Protein AF-A0A0D6KXY0-F1 (afdb_monomer_lite)

Structure (mmCIF, N/CA/C/O backbone):
data_AF-A0A0D6KXY0-F1
#
_entry.id   AF-A0A0D6KXY0-F1
#
loop_
_atom_site.group_PDB
_atom_site.id
_atom_site.type_symbol
_atom_site.label_atom_id
_atom_site.label_alt_id
_atom_site.label_comp_id
_atom_site.label_asym_id
_atom_site.label_entity_id
_atom_site.label_seq_id
_atom_site.pdbx_PDB_ins_code
_atom_site.Cartn_x
_atom_site.Cartn_y
_atom_site.Cartn_z
_atom_site.occupancy
_atom_site.B_iso_or_equiv
_atom_site.auth_seq_id
_atom_site.auth_comp_id
_atom_site.auth_asym_id
_atom_site.auth_atom_id
_atom_site.pdbx_PDB_model_num
ATOM 1 N N . MET A 1 1 ? -0.341 13.840 -2.018 1.00 75.19 1 MET A N 1
ATOM 2 C CA . MET A 1 1 ? -0.449 13.386 -0.608 1.00 75.19 1 MET A CA 1
ATOM 3 C C . MET A 1 1 ? -1.850 13.424 -0.049 1.00 75.19 1 MET A C 1
ATOM 5 O O . MET A 1 1 ? -2.639 14.317 -0.359 1.00 75.19 1 MET A O 1
ATOM 9 N N . LEU A 1 2 ? -2.105 12.445 0.808 1.00 87.69 2 LEU A N 1
ATOM 10 C CA . LEU A 1 2 ? -3.374 12.171 1.448 1.00 87.69 2 LEU A CA 1
ATOM 11 C C . LEU A 1 2 ? -3.111 11.720 2.886 1.00 87.69 2 LEU A C 1
ATOM 13 O O . LEU A 1 2 ? -2.181 10.948 3.117 1.00 87.69 2 LEU A O 1
ATOM 17 N N . LEU A 1 3 ? -3.915 12.210 3.827 1.00 95.06 3 LEU A N 1
ATOM 18 C CA . LEU A 1 3 ? -3.887 11.787 5.226 1.00 95.06 3 LEU A CA 1
ATOM 19 C C . LEU A 1 3 ? -5.057 10.833 5.493 1.00 95.06 3 LEU A C 1
ATOM 21 O O . LEU A 1 3 ? -6.209 11.196 5.265 1.00 95.06 3 LEU A O 1
ATOM 25 N N . GLY A 1 4 ? -4.766 9.616 5.941 1.00 96.88 4 GLY A N 1
ATOM 26 C CA . GLY A 1 4 ? -5.755 8.702 6.505 1.00 96.88 4 GLY A CA 1
ATOM 27 C C . GLY A 1 4 ? -5.970 9.040 7.973 1.00 96.88 4 GLY A C 1
ATOM 28 O O . GLY A 1 4 ? -5.005 9.084 8.730 1.00 96.88 4 GLY A O 1
ATOM 29 N N . ILE A 1 5 ? -7.205 9.313 8.373 1.00 97.56 5 ILE A N 1
ATOM 30 C CA . ILE A 1 5 ? -7.552 9.729 9.731 1.00 97.56 5 ILE A CA 1
ATOM 31 C C . ILE A 1 5 ? -8.583 8.759 10.286 1.00 97.56 5 ILE A C 1
ATOM 33 O O . ILE A 1 5 ? -9.633 8.569 9.674 1.00 97.56 5 ILE A O 1
ATOM 37 N N . ASP A 1 6 ? -8.287 8.201 11.455 1.00 95.12 6 ASP A N 1
ATOM 38 C CA . ASP A 1 6 ? -9.290 7.612 12.325 1.00 95.12 6 ASP A CA 1
ATOM 39 C C . ASP A 1 6 ? -9.726 8.646 13.359 1.00 95.12 6 ASP A C 1
ATOM 41 O O . ASP A 1 6 ? -8.950 9.005 14.244 1.00 95.12 6 ASP A O 1
ATOM 45 N N . PHE A 1 7 ? -10.935 9.186 13.208 1.00 92.62 7 PHE A N 1
ATOM 46 C CA . PHE A 1 7 ? -11.508 10.100 14.193 1.00 92.62 7 PHE A CA 1
ATOM 47 C C . PHE A 1 7 ? -12.425 9.306 15.117 1.00 92.62 7 PHE A C 1
ATOM 49 O O . PHE A 1 7 ? -13.597 9.108 14.799 1.00 92.62 7 PHE A O 1
ATOM 56 N N . GLY A 1 8 ? -11.906 8.815 16.241 1.00 85.19 8 GLY A N 1
ATOM 57 C CA . GLY A 1 8 ? -12.676 8.045 17.218 1.00 85.19 8 GLY A CA 1
ATOM 58 C C . GLY A 1 8 ? -13.365 8.916 18.271 1.00 85.19 8 GLY A C 1
ATOM 59 O O . GLY A 1 8 ? -13.137 10.116 18.385 1.00 85.19 8 GLY A O 1
ATOM 60 N N . THR A 1 9 ? -14.260 8.310 19.057 1.00 82.38 9 THR A N 1
ATOM 61 C CA . THR A 1 9 ? -15.003 9.029 20.111 1.00 82.38 9 THR A CA 1
ATOM 62 C C . THR A 1 9 ? -14.101 9.456 21.267 1.00 82.38 9 THR A C 1
ATOM 64 O O . THR A 1 9 ? -14.264 10.553 21.797 1.00 82.38 9 THR A O 1
ATOM 67 N N . CYS A 1 10 ? -13.166 8.588 21.662 1.00 81.19 10 CYS A N 1
ATOM 68 C CA . CYS A 1 10 ? -12.243 8.841 22.770 1.00 81.19 10 CYS A CA 1
ATOM 69 C C . CYS A 1 10 ? -10.854 9.232 22.274 1.00 81.19 10 CYS A C 1
ATOM 71 O O . CYS A 1 10 ? -10.242 10.141 22.824 1.00 81.19 10 CYS A O 1
ATOM 73 N N . ASN A 1 11 ? -10.364 8.559 21.234 1.00 88.06 11 ASN A N 1
ATOM 74 C CA . ASN A 1 11 ? -9.043 8.777 20.668 1.00 88.06 11 ASN A CA 1
ATOM 75 C C . ASN A 1 11 ? -9.126 8.852 19.149 1.00 88.06 11 ASN A C 1
ATOM 77 O O . ASN A 1 11 ? -9.981 8.220 18.541 1.00 88.06 11 ASN A O 1
ATOM 81 N N . SER A 1 12 ? -8.216 9.613 18.564 1.00 93.75 12 SER A N 1
ATOM 82 C CA . SER A 1 12 ? -8.039 9.755 17.131 1.00 93.75 12 SER A CA 1
ATOM 83 C C . SER A 1 12 ? -6.598 9.429 16.758 1.00 93.75 12 SER A C 1
ATOM 85 O O . SER A 1 12 ? -5.672 9.675 17.532 1.00 93.75 12 SER A O 1
ATOM 87 N N . SER A 1 13 ? -6.398 8.925 15.551 1.00 95.88 13 SER A N 1
ATOM 88 C CA . SER A 1 13 ? -5.088 8.568 15.011 1.00 95.88 13 SER A CA 1
ATOM 89 C C . SER A 1 13 ? -5.016 8.946 13.539 1.00 95.88 13 SER A C 1
ATOM 91 O O . SER A 1 13 ? -6.033 9.100 12.865 1.00 95.88 13 SER A O 1
ATOM 93 N N . ALA A 1 14 ? -3.808 9.127 13.014 1.00 97.38 14 ALA A N 1
ATOM 94 C CA . ALA A 1 14 ? -3.629 9.450 11.607 1.00 97.38 14 ALA A CA 1
ATOM 95 C C . ALA A 1 14 ? -2.383 8.781 11.025 1.00 97.38 14 ALA A C 1
ATOM 97 O O . ALA A 1 14 ? -1.385 8.570 11.716 1.00 97.38 14 ALA A O 1
ATOM 98 N N . ALA A 1 15 ? -2.435 8.487 9.729 1.00 96.12 15 ALA A N 1
ATOM 99 C CA . ALA A 1 15 ? -1.349 7.906 8.959 1.00 96.12 15 ALA A CA 1
ATOM 100 C C . ALA A 1 15 ? -1.260 8.551 7.572 1.00 96.12 15 ALA A C 1
ATOM 102 O O . ALA A 1 15 ? -2.272 8.893 6.963 1.00 96.12 15 ALA A O 1
ATOM 103 N N . LEU A 1 16 ? -0.052 8.673 7.033 1.00 91.69 16 LEU A N 1
ATOM 104 C CA . LEU A 1 16 ? 0.184 9.078 5.649 1.00 91.69 16 LEU A CA 1
ATOM 105 C C . LEU A 1 16 ? 1.017 8.025 4.915 1.00 91.69 16 LEU A C 1
ATOM 107 O O . LEU A 1 16 ? 1.859 7.354 5.513 1.00 91.69 16 LEU A O 1
ATOM 111 N N . MET A 1 17 ? 0.799 7.899 3.608 1.00 84.19 17 MET A N 1
ATOM 112 C CA . MET A 1 17 ? 1.704 7.162 2.728 1.00 84.19 17 MET A CA 1
ATOM 113 C C . MET A 1 17 ? 2.847 8.100 2.332 1.00 84.19 17 MET A C 1
ATOM 115 O O . MET A 1 17 ? 2.621 9.092 1.639 1.00 84.19 17 MET A O 1
ATOM 119 N N . LEU A 1 18 ? 4.062 7.812 2.797 1.00 81.00 18 LEU A N 1
ATOM 120 C CA . LEU A 1 18 ? 5.263 8.587 2.493 1.00 81.00 18 LEU A CA 1
ATOM 121 C C . LEU A 1 18 ? 6.373 7.652 2.014 1.00 81.00 18 LEU A C 1
ATOM 123 O O . LEU A 1 18 ? 6.743 6.699 2.705 1.00 81.00 18 LEU A O 1
ATOM 127 N N . ASN A 1 19 ? 6.919 7.937 0.832 1.00 71.44 19 ASN A N 1
ATOM 128 C CA . ASN A 1 19 ? 7.963 7.138 0.186 1.00 71.44 19 ASN A CA 1
ATOM 129 C C . ASN A 1 19 ? 7.547 5.666 0.014 1.00 71.44 19 ASN A C 1
ATOM 131 O O . ASN A 1 19 ? 8.343 4.756 0.212 1.00 71.44 19 ASN A O 1
ATOM 135 N N . GLY A 1 20 ? 6.279 5.418 -0.334 1.00 69.31 20 GLY A N 1
ATOM 136 C CA . GLY A 1 20 ? 5.706 4.067 -0.444 1.00 69.31 20 GLY A CA 1
ATOM 137 C C . GLY A 1 20 ? 5.595 3.294 0.877 1.00 69.31 20 GLY A C 1
ATOM 138 O O . GLY A 1 20 ? 5.350 2.091 0.847 1.00 69.31 20 GLY A O 1
ATOM 139 N N . SER A 1 21 ? 5.779 3.959 2.022 1.00 80.31 21 SER A N 1
ATOM 140 C CA . SER A 1 21 ? 5.640 3.363 3.352 1.00 80.31 21 SER A CA 1
ATOM 141 C C . SER A 1 21 ? 4.603 4.109 4.185 1.00 80.31 21 SER A C 1
ATOM 143 O O . SER A 1 21 ? 4.525 5.338 4.148 1.00 80.31 21 SER A O 1
ATOM 145 N N . LEU A 1 22 ? 3.826 3.374 4.977 1.00 88.81 22 LEU A N 1
ATOM 146 C CA . LEU A 1 22 ? 2.917 3.981 5.942 1.00 88.81 22 LEU A CA 1
ATOM 147 C C . LEU A 1 22 ? 3.703 4.628 7.086 1.00 88.81 22 LEU A C 1
ATOM 149 O O . LEU A 1 22 ? 4.549 3.989 7.715 1.00 88.81 22 LEU A O 1
ATOM 153 N N . LYS A 1 23 ? 3.401 5.894 7.376 1.00 93.00 23 LYS A N 1
ATOM 154 C CA . LYS A 1 23 ? 3.939 6.648 8.512 1.00 93.00 23 LYS A CA 1
ATOM 155 C C . LYS A 1 23 ? 2.796 7.117 9.401 1.00 93.00 23 LYS A C 1
ATOM 157 O O . LYS A 1 23 ? 1.913 7.834 8.939 1.00 93.00 23 LYS A O 1
ATOM 162 N N . LEU A 1 24 ? 2.833 6.719 10.668 1.00 95.56 24 LEU A N 1
ATOM 163 C CA . LEU A 1 24 ? 1.883 7.154 11.690 1.00 95.56 24 LEU A CA 1
ATOM 164 C C . LEU A 1 24 ? 2.255 8.540 12.222 1.00 95.56 24 LEU A C 1
ATOM 166 O O . LEU A 1 24 ? 3.434 8.828 12.445 1.00 95.56 24 LEU A O 1
ATOM 170 N N . VAL A 1 25 ? 1.245 9.375 12.449 1.00 96.50 25 VAL A N 1
ATOM 171 C CA . VAL A 1 25 ? 1.399 10.713 13.025 1.00 96.50 25 VAL A CA 1
ATOM 172 C C . VAL A 1 25 ? 1.595 10.591 14.531 1.00 96.50 25 VAL A C 1
ATOM 174 O O . VAL A 1 25 ? 0.795 9.960 15.219 1.00 96.50 25 VAL A O 1
ATOM 177 N N . LYS A 1 26 ? 2.675 11.184 15.045 1.00 95.38 26 LYS A N 1
ATOM 178 C CA . LYS A 1 26 ? 3.012 11.135 16.472 1.00 95.38 26 LYS A CA 1
ATOM 179 C C . LYS A 1 26 ? 2.306 12.237 17.246 1.00 95.38 26 LYS A C 1
ATOM 181 O O . LYS A 1 26 ? 2.310 13.393 16.829 1.00 95.38 26 LYS A O 1
ATOM 186 N N . GLU A 1 27 ? 1.766 11.881 18.403 1.00 94.25 27 GLU A N 1
ATOM 187 C CA . GLU A 1 27 ? 1.265 12.832 19.386 1.00 94.25 27 GLU A CA 1
ATOM 188 C C . GLU A 1 27 ? 2.456 13.614 19.978 1.00 94.25 27 GLU A C 1
ATOM 190 O O . GLU A 1 27 ? 3.424 12.999 20.440 1.00 94.25 27 GLU A O 1
ATOM 195 N N . PRO A 1 28 ? 2.436 14.958 19.934 1.00 93.62 28 PRO A N 1
ATOM 196 C CA . PRO A 1 28 ? 3.623 15.777 20.185 1.00 93.62 28 PRO A CA 1
ATOM 197 C C . PRO A 1 28 ? 4.121 15.796 21.639 1.00 93.62 28 PRO A C 1
ATOM 199 O O . PRO A 1 28 ? 5.251 16.221 21.863 1.00 93.62 28 PRO A O 1
ATOM 202 N N . ILE A 1 29 ? 3.317 15.384 22.625 1.00 92.62 29 ILE A N 1
ATOM 203 C CA . ILE A 1 29 ? 3.654 15.477 24.055 1.00 92.62 29 ILE A CA 1
ATOM 204 C C . ILE A 1 29 ? 4.074 14.116 24.624 1.00 92.62 29 ILE A C 1
ATOM 206 O O . ILE A 1 29 ? 5.129 14.010 25.244 1.00 92.62 29 ILE A O 1
ATOM 210 N N . LYS A 1 30 ? 3.265 13.068 24.433 1.00 89.69 30 LYS A N 1
ATOM 211 C CA . LYS A 1 30 ? 3.523 11.702 24.925 1.00 89.69 30 LYS A CA 1
ATOM 212 C C . LYS A 1 30 ? 4.312 10.846 23.932 1.00 89.69 30 LYS A C 1
ATOM 214 O O . LYS A 1 30 ? 4.847 9.816 24.330 1.00 89.69 30 LYS A O 1
ATOM 219 N N . GLY A 1 31 ? 4.373 11.227 22.655 1.00 87.12 31 GLY A N 1
ATOM 220 C CA . GLY A 1 31 ? 5.136 10.514 21.622 1.00 87.12 31 GLY A CA 1
ATOM 221 C C . GLY A 1 31 ? 4.493 9.227 21.083 1.00 87.12 31 GLY A C 1
ATOM 222 O O . GLY A 1 31 ? 5.097 8.576 20.230 1.00 87.12 31 GLY A O 1
ATOM 223 N N . GLY A 1 32 ? 3.294 8.863 21.555 1.00 90.56 32 GLY A N 1
ATOM 224 C CA . GLY A 1 32 ? 2.488 7.762 21.010 1.00 90.56 32 GLY A CA 1
ATOM 225 C C . GLY A 1 32 ? 1.770 8.139 19.708 1.00 90.56 32 GLY A C 1
ATOM 226 O O . GLY A 1 32 ? 2.008 9.203 19.146 1.00 90.56 32 GLY A O 1
ATOM 227 N N . TYR A 1 33 ? 0.863 7.282 19.233 1.00 94.44 33 TYR A N 1
ATOM 228 C CA . TYR A 1 33 ? 0.100 7.493 17.984 1.00 94.44 33 TYR A CA 1
ATOM 229 C C . TYR A 1 33 ? -1.392 7.774 18.211 1.00 94.44 33 TYR A C 1
ATOM 231 O O . TYR A 1 33 ? -2.172 7.882 17.265 1.00 94.44 33 TYR A O 1
ATOM 239 N N . SER A 1 34 ? -1.786 7.878 19.477 1.00 90.31 34 SER A N 1
ATOM 240 C CA . SER A 1 34 ? -3.159 8.088 19.915 1.00 90.31 34 SER A CA 1
ATOM 241 C C . SER A 1 34 ? -3.304 9.510 20.447 1.00 90.31 34 SER A C 1
ATOM 243 O O . SER A 1 34 ? -2.596 9.915 21.372 1.00 90.31 34 SER A O 1
ATOM 245 N N . PHE A 1 35 ? -4.198 10.278 19.833 1.00 94.25 35 PHE A N 1
ATOM 246 C CA . PHE A 1 35 ? -4.553 11.631 20.238 1.00 94.25 35 PHE A CA 1
ATOM 247 C C . PHE A 1 35 ? -5.885 11.574 20.984 1.00 94.25 35 PHE A C 1
ATOM 249 O O . PHE A 1 35 ? -6.886 11.203 20.371 1.00 94.25 35 PHE A O 1
ATOM 256 N N . PRO A 1 36 ? -5.958 11.990 22.259 1.00 92.12 36 PRO A N 1
ATOM 257 C CA . PRO A 1 36 ? -7.242 12.175 22.921 1.00 92.12 36 PRO A CA 1
ATOM 258 C C . PRO A 1 36 ? -8.167 13.062 22.074 1.00 92.12 36 PRO A C 1
ATOM 260 O O . PRO A 1 36 ? -7.770 14.127 21.602 1.00 92.12 36 PRO A O 1
ATOM 263 N N . SER A 1 37 ? -9.399 12.619 21.843 1.00 92.75 37 SER A N 1
ATOM 264 C CA . SER A 1 37 ? -10.399 13.355 21.055 1.00 92.75 37 SER A CA 1
ATOM 265 C C . SER A 1 37 ? -11.109 14.369 21.946 1.00 92.75 37 SER A C 1
ATOM 267 O O . SER A 1 37 ? -12.304 14.273 22.224 1.00 92.75 37 SER A O 1
ATOM 269 N N . CYS A 1 38 ? -10.321 15.314 22.452 1.00 95.38 38 CYS A N 1
ATOM 270 C CA . CYS A 1 38 ? -10.753 16.352 23.369 1.00 95.38 38 CYS A CA 1
ATOM 271 C C . CYS A 1 38 ? -10.132 17.706 23.024 1.00 95.38 38 CYS A C 1
ATOM 273 O O . CYS A 1 38 ? -9.104 17.802 22.341 1.00 95.38 38 CYS A O 1
ATOM 275 N N . VAL A 1 39 ? -10.788 18.750 23.520 1.00 97.12 39 VAL A N 1
ATOM 276 C CA . VAL A 1 39 ? -10.417 20.149 23.329 1.00 97.12 39 VAL A CA 1
ATOM 277 C C . VAL A 1 39 ? -10.425 20.895 24.659 1.00 97.12 39 VAL A C 1
ATOM 279 O O . VAL A 1 39 ? -11.169 20.537 25.578 1.00 97.12 39 VAL A O 1
ATOM 282 N N . TYR A 1 40 ? -9.619 21.950 24.752 1.00 97.00 40 TYR A N 1
ATOM 283 C CA . TYR A 1 40 ? -9.635 22.882 25.876 1.00 97.00 40 TYR A CA 1
ATOM 284 C C . TYR A 1 40 ? -9.482 24.325 25.386 1.00 97.00 40 TYR A C 1
ATOM 286 O O . TYR A 1 40 ? -8.498 24.629 24.712 1.00 97.00 40 TYR A O 1
ATOM 294 N N . LEU A 1 41 ? -10.410 25.218 25.747 1.00 96.75 41 LEU A N 1
ATOM 295 C CA . LEU A 1 41 ? -10.327 26.644 25.413 1.00 96.75 41 LEU A CA 1
ATOM 296 C C . LEU A 1 41 ? -9.539 27.404 26.485 1.00 96.75 41 LEU A C 1
ATOM 298 O O . LEU A 1 41 ? -10.008 27.568 27.614 1.00 96.75 41 LEU A O 1
ATOM 302 N N . THR A 1 42 ? -8.362 27.918 26.138 1.00 94.75 42 THR A N 1
ATOM 303 C CA . THR A 1 42 ? -7.559 28.731 27.061 1.00 94.75 42 THR A CA 1
ATOM 304 C C . THR A 1 42 ? -8.230 30.069 27.368 1.00 94.75 42 THR A C 1
ATOM 306 O O . THR A 1 42 ? -9.073 30.555 26.616 1.00 94.75 42 THR A O 1
ATOM 309 N N . GLU A 1 43 ? -7.838 30.701 28.475 1.00 91.69 43 GLU A N 1
ATOM 310 C CA . GLU A 1 43 ? -8.296 32.053 28.841 1.00 91.69 43 GLU A CA 1
ATOM 311 C C . GLU A 1 43 ? -7.904 33.104 27.784 1.00 91.69 43 GLU A C 1
ATOM 313 O O . GLU A 1 43 ? -8.542 34.144 27.668 1.00 91.69 43 GLU A O 1
ATOM 318 N N . GLN A 1 44 ? -6.865 32.822 26.994 1.00 92.38 44 GLN A N 1
ATOM 319 C CA . GLN A 1 44 ? -6.396 33.652 25.885 1.00 92.38 44 GLN A CA 1
ATOM 320 C C . GLN A 1 44 ? -7.193 33.418 24.586 1.00 92.38 44 GLN A C 1
ATOM 322 O O . GLN A 1 44 ? -6.928 34.076 23.582 1.00 92.38 44 GLN A O 1
ATOM 327 N N . GLY A 1 45 ? -8.162 32.496 24.589 1.00 90.50 45 GLY A N 1
ATOM 328 C CA . GLY A 1 45 ? -9.014 32.180 23.441 1.00 90.50 45 GLY A CA 1
ATOM 329 C C . GLY A 1 45 ? -8.418 31.174 22.449 1.00 90.50 45 GLY A C 1
ATOM 330 O O . GLY A 1 45 ? -8.961 31.013 21.355 1.00 90.50 45 GLY A O 1
ATOM 331 N N . GLU A 1 46 ? -7.326 30.493 22.806 1.00 93.50 46 GLU A N 1
ATOM 332 C CA . GLU A 1 46 ? -6.698 29.457 21.977 1.00 93.50 46 GLU A CA 1
ATOM 333 C C . GLU A 1 46 ? -7.326 28.084 22.240 1.00 93.50 46 GLU A C 1
ATOM 335 O O . GLU A 1 46 ? -7.626 27.737 23.383 1.00 93.50 46 GLU A O 1
ATOM 340 N N . MET A 1 47 ? -7.488 27.272 21.192 1.00 95.50 47 MET A N 1
ATOM 341 C CA . MET A 1 47 ? -7.965 25.897 21.336 1.00 95.50 47 MET A CA 1
ATOM 342 C C . MET A 1 47 ? -6.786 24.927 21.459 1.00 95.50 47 MET A C 1
ATOM 344 O O . MET A 1 47 ? -6.015 24.735 20.518 1.00 95.50 47 MET A O 1
ATOM 348 N N . LEU A 1 48 ? -6.659 24.280 22.615 1.00 96.75 48 LEU A N 1
ATOM 349 C CA . LEU A 1 48 ? -5.778 23.130 22.795 1.00 96.75 48 LEU A CA 1
ATOM 350 C C . LEU A 1 48 ? -6.511 21.856 22.379 1.00 96.75 48 LEU A C 1
ATOM 352 O O . LEU A 1 48 ? -7.726 21.753 22.527 1.00 96.75 48 LEU A O 1
ATOM 356 N N . VAL A 1 49 ? -5.757 20.866 21.907 1.00 97.25 49 VAL A N 1
ATOM 357 C CA . VAL A 1 49 ? -6.281 19.585 21.415 1.00 97.25 49 VAL A CA 1
ATOM 358 C C . VAL A 1 49 ? -5.413 18.442 21.934 1.00 97.25 49 VAL A C 1
ATOM 360 O O . VAL A 1 49 ? -4.193 18.594 22.057 1.00 97.25 49 VAL A O 1
ATOM 363 N N . GLY A 1 50 ? -6.017 17.282 22.194 1.00 95.44 50 GLY A N 1
ATOM 364 C CA . GLY A 1 50 ? -5.279 16.067 22.533 1.00 95.44 50 GLY A CA 1
ATOM 365 C C . GLY A 1 50 ? -4.721 16.099 23.948 1.00 95.44 50 GLY A C 1
ATOM 366 O O . GLY A 1 50 ? -5.369 16.582 24.874 1.00 95.44 50 GLY A O 1
ATOM 367 N N . VAL A 1 51 ? -3.491 15.613 24.134 1.00 94.94 51 VAL A N 1
ATOM 368 C CA . VAL A 1 51 ? -2.864 15.559 25.466 1.00 94.94 51 VAL A CA 1
ATOM 369 C C . VAL A 1 51 ? -2.754 16.952 26.093 1.00 94.94 51 VAL A C 1
ATOM 371 O O . VAL A 1 51 ? -2.908 17.094 27.303 1.00 94.94 51 VAL A O 1
ATOM 374 N N . ALA A 1 52 ? -2.545 17.995 25.284 1.00 94.94 52 ALA A N 1
ATOM 375 C CA . ALA A 1 52 ? -2.509 19.371 25.774 1.00 94.94 52 ALA A CA 1
ATOM 376 C C . ALA A 1 52 ? -3.848 19.797 26.398 1.00 94.94 52 ALA A C 1
ATOM 378 O O . ALA A 1 52 ? -3.854 20.458 27.436 1.00 94.94 52 ALA A O 1
ATOM 379 N N . ALA A 1 53 ? -4.970 19.405 25.789 1.00 95.31 53 ALA A N 1
ATOM 380 C CA . ALA A 1 53 ? -6.300 19.673 26.322 1.00 95.31 53 ALA A CA 1
ATOM 381 C C . ALA A 1 53 ? -6.580 18.846 27.583 1.00 95.31 53 ALA A C 1
ATOM 383 O O . ALA A 1 53 ? -6.974 19.404 28.607 1.00 95.31 53 ALA A O 1
ATOM 384 N N . ASP A 1 54 ? -6.301 17.541 27.539 1.00 91.06 54 ASP A N 1
ATOM 385 C CA . ASP A 1 54 ? -6.560 16.620 28.653 1.00 91.06 54 ASP A CA 1
ATOM 386 C C . ASP A 1 54 ? -5.752 16.991 29.913 1.00 91.06 54 ASP A C 1
ATOM 388 O O . ASP A 1 54 ? -6.285 17.000 31.023 1.00 91.06 54 ASP A O 1
ATOM 392 N N . ASN A 1 55 ? -4.498 17.432 29.752 1.00 92.81 55 ASN A N 1
ATOM 393 C CA . ASN A 1 55 ? -3.668 17.920 30.861 1.00 92.81 55 ASN A CA 1
ATOM 394 C C . ASN A 1 55 ? -4.257 19.159 31.564 1.00 92.81 55 ASN A C 1
ATOM 396 O O . ASN A 1 55 ? -3.966 19.390 32.737 1.00 92.81 55 ASN A O 1
ATOM 400 N N . ASN A 1 56 ? -5.078 19.955 30.871 1.00 91.56 56 ASN A N 1
ATOM 401 C CA . ASN A 1 56 ? -5.729 21.144 31.429 1.00 91.56 56 ASN A CA 1
ATOM 402 C C . ASN A 1 56 ? -7.154 20.870 31.935 1.00 91.56 56 ASN A C 1
ATOM 404 O O . ASN A 1 56 ? -7.749 21.744 32.562 1.00 91.56 56 ASN A O 1
ATOM 408 N N . ARG A 1 57 ? -7.696 19.660 31.743 1.00 85.00 57 ARG A N 1
ATOM 409 C CA . ARG A 1 57 ? -9.083 19.306 32.090 1.00 85.00 57 ARG A CA 1
ATOM 410 C C . ARG A 1 57 ? -9.482 19.669 33.521 1.00 85.00 57 ARG A C 1
ATOM 412 O O . ARG A 1 57 ? -10.598 20.117 33.753 1.00 85.00 57 ARG A O 1
ATOM 419 N N . LEU A 1 58 ? -8.586 19.447 34.484 1.00 82.81 58 LEU A N 1
ATOM 420 C CA . LEU A 1 58 ? -8.855 19.700 35.905 1.00 82.81 58 LEU A CA 1
ATOM 421 C C . LEU A 1 58 ? -8.671 21.167 36.315 1.00 82.81 58 LEU A C 1
ATOM 423 O O . LEU A 1 58 ? -9.043 21.522 37.430 1.00 82.81 58 LEU A O 1
ATOM 427 N N . ARG A 1 59 ? -8.101 22.010 35.445 1.00 87.12 59 ARG A N 1
ATOM 428 C CA . ARG A 1 59 ? -7.931 23.443 35.709 1.00 87.12 59 ARG A CA 1
ATOM 429 C C . ARG A 1 59 ? -9.262 24.180 35.600 1.00 87.12 59 ARG A C 1
ATOM 431 O O . ARG A 1 59 ? -9.591 24.959 36.486 1.00 87.12 59 ARG A O 1
ATOM 438 N N . ASP A 1 60 ? -10.013 23.911 34.536 1.00 85.44 60 ASP A N 1
ATOM 439 C CA . ASP A 1 60 ? -11.372 24.413 34.342 1.00 85.44 60 ASP A CA 1
ATOM 440 C C . ASP A 1 60 ? -12.175 23.423 33.484 1.00 85.44 60 ASP A C 1
ATOM 442 O O . ASP A 1 60 ? -11.978 23.293 32.274 1.00 85.44 60 ASP A O 1
ATOM 446 N N . ILE A 1 61 ? -13.103 22.716 34.127 1.00 86.12 61 ILE A N 1
ATOM 447 C CA . ILE A 1 61 ? -13.944 21.697 33.484 1.00 86.12 61 ILE A CA 1
ATOM 448 C C . ILE A 1 61 ? -14.932 22.339 32.495 1.00 86.12 61 ILE A C 1
ATOM 450 O O . ILE A 1 61 ? -15.306 21.714 31.500 1.00 86.12 61 ILE A O 1
ATOM 454 N N . GLY A 1 62 ? -15.339 23.591 32.730 1.00 88.62 62 GLY A N 1
ATOM 455 C CA . GLY A 1 62 ? -16.208 24.343 31.825 1.00 88.62 62 GLY A CA 1
ATOM 456 C C . GLY A 1 62 ? -15.529 24.653 30.492 1.00 88.62 62 GLY A C 1
ATOM 457 O O . GLY A 1 62 ? -16.203 24.778 29.474 1.00 88.62 62 GLY A O 1
ATOM 458 N N . ARG A 1 63 ? -14.193 24.696 30.479 1.00 94.06 63 ARG A N 1
ATOM 459 C CA . ARG A 1 63 ? -13.359 24.946 29.296 1.00 94.06 63 ARG A CA 1
ATOM 460 C C . ARG A 1 63 ? -12.880 23.683 28.588 1.00 94.06 63 ARG A C 1
ATOM 462 O O . ARG A 1 63 ? -12.179 23.814 27.593 1.00 94.06 63 ARG A O 1
ATOM 469 N N . HIS A 1 64 ? -13.251 22.489 29.053 1.00 95.00 64 HIS A N 1
ATOM 470 C CA . HIS A 1 64 ? -12.857 21.206 28.463 1.00 95.00 64 HIS A CA 1
ATOM 471 C C . HIS A 1 64 ? -14.056 20.444 27.880 1.00 95.00 64 HIS A C 1
ATOM 473 O O . HIS A 1 64 ? -15.091 20.297 28.540 1.00 95.00 64 HIS A O 1
ATOM 479 N N . ARG A 1 65 ? -13.907 19.856 26.685 1.00 93.00 65 ARG A N 1
ATOM 480 C CA . ARG A 1 65 ? -14.917 18.957 26.087 1.00 93.00 65 ARG A CA 1
ATOM 481 C C . ARG A 1 65 ? -14.285 17.739 25.411 1.00 93.00 65 ARG A C 1
ATOM 483 O O . ARG A 1 65 ? -13.177 17.806 24.891 1.00 93.00 65 ARG A O 1
ATOM 490 N N . GLN A 1 66 ? -15.023 16.631 25.419 1.00 90.56 66 GLN A N 1
ATOM 491 C CA . GLN A 1 66 ? -14.698 15.337 24.806 1.00 90.56 66 GLN A CA 1
ATOM 492 C C . GLN A 1 66 ? -15.999 14.639 24.368 1.00 90.56 66 GLN A C 1
ATOM 494 O O . GLN A 1 66 ? -17.076 15.155 24.647 1.00 90.56 66 GLN A O 1
ATOM 499 N N . GLU A 1 67 ? -15.912 13.478 23.710 1.00 83.81 67 GLU A N 1
ATOM 500 C CA . GLU A 1 67 ? -17.057 12.646 23.271 1.00 83.81 67 GLU A CA 1
ATOM 501 C C . GLU A 1 67 ? -18.022 13.283 22.248 1.00 83.81 67 GLU A C 1
ATOM 503 O O . GLU A 1 67 ? -18.984 12.644 21.813 1.00 83.81 67 GLU A O 1
ATOM 508 N N . PHE A 1 68 ? -17.706 14.473 21.735 1.00 90.31 68 PHE A N 1
ATOM 509 C CA . PHE A 1 68 ? -18.524 15.206 20.760 1.00 90.31 68 PHE A CA 1
ATOM 510 C C . PHE A 1 68 ? -18.701 14.496 19.397 1.00 90.31 68 PHE A C 1
ATOM 512 O O . PHE A 1 68 ? -19.531 14.913 18.593 1.00 90.31 68 PHE A O 1
ATOM 519 N N . LYS A 1 69 ? -18.009 13.370 19.124 1.00 84.88 69 LYS A N 1
ATOM 520 C CA . LYS A 1 69 ? -18.314 12.492 17.966 1.00 84.88 69 LYS A CA 1
ATOM 521 C C . LYS A 1 69 ? -19.745 11.939 18.035 1.00 84.88 69 LYS A C 1
ATOM 523 O O . LYS A 1 69 ? -20.400 11.823 17.000 1.00 84.88 69 LYS A O 1
ATOM 528 N N . ARG A 1 70 ? -20.232 11.587 19.234 1.00 81.12 70 ARG A N 1
ATOM 529 C CA . ARG A 1 70 ? -21.574 10.999 19.436 1.00 81.12 70 ARG A CA 1
ATOM 530 C C . ARG A 1 70 ? -22.680 11.997 19.104 1.00 81.12 70 ARG A C 1
ATOM 532 O O . ARG A 1 70 ? -23.671 11.641 18.463 1.00 81.12 70 ARG A O 1
ATOM 539 N N . GLU A 1 71 ? -22.435 13.243 19.477 1.00 84.56 71 GLU A N 1
ATOM 540 C CA . GLU A 1 71 ? -23.349 14.374 19.356 1.00 84.56 71 GLU A CA 1
ATOM 541 C C . GLU A 1 71 ? -23.197 15.114 18.017 1.00 84.56 71 GLU A C 1
ATOM 543 O O . GLU A 1 71 ? -23.862 16.112 17.779 1.00 84.56 71 GLU A O 1
ATOM 548 N N . LEU A 1 72 ? -22.380 14.607 17.086 1.00 86.38 72 LEU A N 1
ATOM 549 C CA . LEU A 1 72 ? -22.265 15.190 15.752 1.00 86.38 72 LEU A CA 1
ATOM 550 C C . LEU A 1 72 ? -23.639 15.263 15.061 1.00 86.38 72 LEU A C 1
ATOM 552 O O . LEU A 1 72 ? -24.264 14.230 14.788 1.00 86.38 72 LEU A O 1
ATOM 556 N N . GLY A 1 73 ? -24.061 16.487 14.739 1.00 83.75 73 GLY A N 1
ATOM 557 C CA . GLY A 1 73 ? -25.358 16.797 14.135 1.00 83.75 73 GLY A CA 1
ATOM 558 C C . GLY A 1 73 ? -26.447 17.223 15.115 1.00 83.75 73 GLY A C 1
ATOM 559 O O . GLY A 1 73 ? -27.580 17.431 14.683 1.00 83.75 73 GLY A O 1
ATOM 560 N N . THR A 1 74 ? -26.141 17.370 16.406 1.00 86.31 74 THR A N 1
ATOM 561 C CA . THR A 1 74 ? -26.999 18.144 17.307 1.00 86.31 74 THR A CA 1
ATOM 562 C C . THR A 1 74 ? -26.875 19.634 16.976 1.00 86.31 74 THR A C 1
ATOM 564 O O . THR A 1 74 ? -25.809 20.124 16.615 1.00 86.31 74 THR A O 1
ATOM 567 N N . ASN A 1 75 ? -27.983 20.369 17.097 1.00 85.94 75 ASN A N 1
ATOM 568 C CA . ASN A 1 75 ? -28.001 21.826 16.906 1.00 85.94 75 ASN A CA 1
ATOM 569 C C . ASN A 1 75 ? -27.746 22.587 18.219 1.00 85.94 75 ASN A C 1
ATOM 571 O O . ASN A 1 75 ? -27.958 23.796 18.283 1.00 85.94 75 ASN A O 1
ATOM 575 N N . GLU A 1 76 ? -27.360 21.878 19.278 1.00 87.50 76 GLU A N 1
ATOM 576 C CA . GLU A 1 76 ? -27.119 22.450 20.598 1.00 87.50 76 GLU A CA 1
ATOM 577 C C . GLU A 1 76 ? -25.619 22.730 20.748 1.00 87.50 76 GLU A C 1
ATOM 579 O O . GLU A 1 76 ? -24.827 21.786 20.798 1.00 87.50 76 GLU A O 1
ATOM 584 N N . PRO A 1 77 ? -25.193 24.006 20.779 1.00 89.88 77 PRO A N 1
ATOM 585 C CA . PRO A 1 77 ? -23.791 24.334 20.977 1.00 89.88 77 PRO A CA 1
ATOM 586 C C . PRO A 1 77 ? -23.365 24.058 22.420 1.00 89.88 77 PRO A C 1
ATOM 588 O O . PRO A 1 77 ? -24.100 24.331 23.371 1.00 89.88 77 PRO A O 1
ATOM 591 N N . TYR A 1 78 ? -22.131 23.594 22.591 1.00 90.06 78 TYR A N 1
ATOM 592 C CA . TYR A 1 78 ? -21.508 23.502 23.903 1.00 90.06 78 TYR A CA 1
ATOM 593 C C . TYR A 1 78 ? -21.120 24.882 24.401 1.00 90.06 78 TYR A C 1
ATOM 595 O O . TYR A 1 78 ? -20.437 25.624 23.699 1.00 90.06 78 TYR A O 1
ATOM 603 N N . GLU A 1 79 ? -21.436 25.170 25.657 1.00 92.19 79 GLU A N 1
ATOM 604 C CA . GLU A 1 79 ? -20.715 26.191 26.406 1.00 92.19 79 GLU A CA 1
ATOM 605 C C . GLU A 1 79 ? -19.313 25.647 26.730 1.00 92.19 79 GLU A C 1
ATOM 607 O O . GLU A 1 79 ? -19.173 24.630 27.418 1.00 92.19 79 GLU A O 1
ATOM 612 N N . LEU A 1 80 ? -18.283 26.277 26.170 1.00 92.25 80 LEU A N 1
ATOM 613 C CA . LEU A 1 80 ? -16.871 25.959 26.351 1.00 92.25 80 LEU A CA 1
ATOM 614 C C . LEU A 1 80 ? -16.169 27.219 26.861 1.00 92.25 80 LEU A C 1
ATOM 616 O O . LEU A 1 80 ? -15.729 28.059 26.078 1.00 92.25 80 LEU A O 1
ATOM 620 N N . GLY A 1 81 ? -16.105 27.368 28.183 1.00 90.50 81 GLY A N 1
ATOM 621 C CA . GLY A 1 81 ? -15.697 28.618 28.819 1.00 90.50 81 GLY A CA 1
ATOM 622 C C . GLY A 1 81 ? -16.636 29.760 28.440 1.00 90.50 81 GLY A C 1
ATOM 623 O O . GLY A 1 81 ? -17.813 29.739 28.760 1.00 90.50 81 GLY A O 1
ATOM 624 N N . ASP A 1 82 ? -16.096 30.754 27.748 1.00 89.12 82 ASP A N 1
ATOM 625 C CA . ASP A 1 82 ? -16.787 31.960 27.292 1.00 89.12 82 ASP A CA 1
ATOM 626 C C . ASP A 1 82 ? -17.316 31.869 25.846 1.00 89.12 82 ASP A C 1
ATOM 628 O O . ASP A 1 82 ? -17.768 32.868 25.284 1.00 89.12 82 ASP A O 1
ATOM 632 N N . ARG A 1 83 ? -17.270 30.682 25.221 1.00 93.38 83 ARG A N 1
ATOM 633 C CA . ARG A 1 83 ? -17.724 30.459 23.840 1.00 93.38 83 ARG A CA 1
ATOM 634 C C . ARG A 1 83 ? -18.824 29.413 23.740 1.00 93.38 83 ARG A C 1
ATOM 636 O O . ARG A 1 83 ? -18.821 28.428 24.468 1.00 93.38 83 ARG A O 1
ATOM 643 N N . PHE A 1 84 ? -19.699 29.597 22.756 1.00 93.75 84 PHE A N 1
ATOM 644 C CA . PHE A 1 84 ? -20.639 28.579 22.296 1.00 93.75 84 PHE A CA 1
ATOM 645 C C . PHE A 1 84 ? -20.097 27.951 21.017 1.00 93.75 84 PHE A C 1
ATOM 647 O O . PHE A 1 84 ? -19.830 28.676 20.060 1.00 93.75 84 PHE A O 1
ATOM 654 N N . VAL A 1 85 ? -19.892 26.634 21.020 1.00 93.75 85 VAL A N 1
ATOM 655 C CA . VAL A 1 85 ? -19.213 25.924 19.928 1.00 93.75 85 VAL A CA 1
ATOM 656 C C . VAL A 1 85 ? -19.976 24.653 19.573 1.00 93.75 85 VAL A C 1
ATOM 658 O O . VAL A 1 85 ? -20.304 23.861 20.457 1.00 93.75 85 VAL A O 1
ATOM 661 N N . LEU A 1 86 ? -20.263 24.447 18.290 1.00 94.25 86 LEU A N 1
ATOM 662 C CA . LEU A 1 86 ? -20.950 23.248 17.811 1.00 94.25 86 LEU A CA 1
ATOM 663 C C . LEU A 1 86 ? -20.014 22.024 17.786 1.00 94.25 86 LEU A C 1
ATOM 665 O O . LEU A 1 86 ? -18.795 22.174 17.630 1.00 94.25 86 LEU A O 1
ATOM 669 N N . PRO A 1 87 ? -20.552 20.794 17.884 1.00 93.00 87 PRO A N 1
ATOM 670 C CA . PRO A 1 87 ? -19.750 19.573 17.815 1.00 93.00 87 PRO A CA 1
ATOM 671 C C . PRO A 1 87 ? -18.838 19.503 16.583 1.00 93.00 87 PRO A C 1
ATOM 673 O O . PRO A 1 87 ? -17.664 19.159 16.709 1.00 93.00 87 PRO A O 1
ATOM 676 N N . GLU A 1 88 ? -19.330 19.864 15.395 1.00 93.81 88 GLU A N 1
ATOM 677 C CA . GLU A 1 88 ? -18.550 19.848 14.151 1.00 93.81 88 GLU A CA 1
ATOM 678 C C . GLU A 1 88 ? -17.363 20.820 14.151 1.00 93.81 88 GLU A C 1
ATOM 680 O O . GLU A 1 88 ? -16.349 20.543 13.505 1.00 93.81 88 GLU A O 1
ATOM 685 N N . GLU A 1 89 ? -17.450 21.927 14.890 1.00 95.06 89 GLU A N 1
ATOM 686 C CA . GLU A 1 89 ? -16.341 22.867 15.048 1.00 95.06 89 GLU A CA 1
ATOM 687 C C . GLU A 1 89 ? -15.236 22.233 15.898 1.00 95.06 89 GLU A C 1
ATOM 689 O O . GLU A 1 89 ? -14.062 22.306 15.538 1.00 95.06 89 GLU A O 1
ATOM 694 N N . LEU A 1 90 ? -15.601 21.511 16.964 1.00 95.88 90 LEU A N 1
ATOM 695 C CA . LEU A 1 90 ? -14.640 20.767 17.785 1.00 95.88 90 LEU A CA 1
ATOM 696 C C . LEU A 1 90 ? -13.992 19.612 17.013 1.00 95.88 90 LEU A C 1
ATOM 698 O O . LEU A 1 90 ? -12.789 19.378 17.143 1.00 95.88 90 LEU A O 1
ATOM 702 N N . VAL A 1 91 ? -14.754 18.926 16.153 1.00 96.19 91 VAL A N 1
ATOM 703 C CA . VAL A 1 91 ? -14.195 17.939 15.215 1.00 96.19 91 VAL A CA 1
ATOM 704 C C . VAL A 1 91 ? -13.159 18.599 14.303 1.00 96.19 91 VAL A C 1
ATOM 706 O O . VAL A 1 91 ? -12.063 18.062 14.136 1.00 96.19 91 VAL A O 1
ATOM 709 N N . ALA A 1 92 ? -13.459 19.776 13.743 1.00 97.25 92 ALA A N 1
ATOM 710 C CA . ALA A 1 92 ? -12.529 20.495 12.876 1.00 97.25 92 ALA A CA 1
ATOM 711 C C . ALA A 1 92 ? -11.212 20.851 13.591 1.00 97.25 92 ALA A C 1
ATOM 713 O O . ALA A 1 92 ? -10.149 20.737 12.981 1.00 97.25 92 ALA A O 1
ATOM 714 N N . GLU A 1 93 ? -11.254 21.216 14.877 1.00 97.75 93 GLU A N 1
ATOM 715 C CA . GLU A 1 93 ? -10.052 21.472 15.689 1.00 97.75 93 GLU A CA 1
ATOM 716 C C . GLU A 1 93 ? -9.168 20.225 15.828 1.00 97.75 93 GLU A C 1
ATOM 718 O O . GLU A 1 93 ? -7.954 20.292 15.603 1.00 97.75 93 GLU A O 1
ATOM 723 N N . VAL A 1 94 ? -9.768 19.061 16.108 1.00 97.62 94 VAL A N 1
ATOM 724 C CA . VAL A 1 94 ? -9.029 17.788 16.187 1.00 97.62 94 VAL A CA 1
ATOM 725 C C . VAL A 1 94 ? -8.388 17.437 14.846 1.00 97.62 94 VAL A C 1
ATOM 727 O O . VAL A 1 94 ? -7.191 17.140 14.779 1.00 97.62 94 VAL A O 1
ATOM 730 N N . LEU A 1 95 ? -9.152 17.532 13.756 1.00 98.12 95 LEU A N 1
ATOM 731 C CA . LEU A 1 95 ? -8.655 17.261 12.407 1.00 98.12 95 LEU A CA 1
ATOM 732 C C . LEU A 1 95 ? -7.533 18.231 12.004 1.00 98.12 95 LEU A C 1
ATOM 734 O O . LEU A 1 95 ? -6.547 17.812 11.391 1.00 98.12 95 LEU A O 1
ATOM 738 N N . ARG A 1 96 ? -7.638 19.512 12.381 1.00 97.75 96 ARG A N 1
ATOM 739 C CA . ARG A 1 96 ? -6.614 20.530 12.113 1.00 97.75 96 ARG A CA 1
ATOM 740 C C . ARG A 1 96 ? -5.324 20.241 12.873 1.00 97.75 96 ARG A C 1
ATOM 742 O O . ARG A 1 96 ? -4.243 20.376 12.298 1.00 97.75 96 ARG A O 1
ATOM 749 N N . LYS A 1 97 ? -5.420 19.787 14.127 1.00 97.56 97 LYS A N 1
ATOM 750 C CA . LYS A 1 97 ? -4.256 19.357 14.912 1.00 97.56 97 LYS A CA 1
ATOM 751 C C . LYS A 1 97 ? -3.551 18.168 14.260 1.00 97.56 97 LYS A C 1
ATOM 753 O O . LYS A 1 97 ? -2.346 18.247 14.036 1.00 97.56 97 LYS A O 1
ATOM 758 N N . LEU A 1 98 ? -4.287 17.112 13.903 1.00 97.62 98 LEU A N 1
ATOM 759 C CA . LEU A 1 98 ? -3.724 15.933 13.228 1.00 97.62 98 LEU A CA 1
ATOM 760 C C . LEU A 1 98 ? -3.047 16.306 11.905 1.00 97.62 98 LEU A C 1
ATOM 762 O O . LEU A 1 98 ? -1.931 15.865 11.635 1.00 97.62 98 LEU A O 1
ATOM 766 N N . LYS A 1 99 ? -3.690 17.167 11.107 1.00 96.94 99 LYS A N 1
ATOM 767 C CA . LYS A 1 99 ? -3.118 17.705 9.869 1.00 96.94 99 LYS A CA 1
ATOM 768 C C . LYS A 1 99 ? -1.805 18.446 10.125 1.00 96.94 99 LYS A C 1
ATOM 770 O O . LYS A 1 99 ? -0.820 18.169 9.449 1.00 96.94 99 LYS A O 1
ATOM 775 N N . SER A 1 100 ? -1.783 19.356 11.098 1.00 96.00 100 SER A N 1
ATOM 776 C CA . SER A 1 100 ? -0.594 20.148 11.424 1.00 96.00 100 SER A CA 1
ATOM 777 C C . SER A 1 100 ? 0.576 19.273 11.880 1.00 96.00 100 SER A C 1
ATOM 779 O O . SER A 1 100 ? 1.705 19.486 11.444 1.00 96.00 100 SER A O 1
ATOM 781 N N . GLU A 1 101 ? 0.329 18.261 12.717 1.00 96.56 101 GLU A N 1
ATOM 782 C CA . GLU A 1 101 ? 1.387 17.333 13.135 1.00 96.56 101 GLU A CA 1
ATOM 783 C C . GLU A 1 101 ? 1.868 16.448 11.973 1.00 96.56 101 GLU A C 1
ATOM 785 O O . GLU A 1 101 ? 3.068 16.208 11.847 1.00 96.56 101 GLU A O 1
ATOM 790 N N . ALA A 1 102 ? 0.972 16.032 11.071 1.00 95.31 102 ALA A N 1
ATOM 791 C CA . ALA A 1 102 ? 1.348 15.308 9.858 1.00 95.31 102 ALA A CA 1
ATOM 792 C C . ALA A 1 102 ? 2.209 16.159 8.908 1.00 95.31 102 ALA A C 1
ATOM 794 O O . ALA A 1 102 ? 3.175 15.661 8.333 1.00 95.31 102 ALA A O 1
ATOM 795 N N . GLU A 1 103 ? 1.895 17.448 8.756 1.00 94.12 103 GLU A N 1
ATOM 796 C CA . GLU A 1 103 ? 2.648 18.377 7.903 1.00 94.12 103 GLU A CA 1
ATOM 797 C C . GLU A 1 103 ? 4.094 18.572 8.379 1.00 94.12 103 GLU A C 1
ATOM 799 O O . GLU A 1 103 ? 4.998 18.682 7.553 1.00 94.12 103 GLU A O 1
ATOM 804 N N . LYS A 1 104 ? 4.347 18.519 9.693 1.00 93.56 104 LYS A N 1
ATOM 805 C CA . LYS A 1 104 ? 5.710 18.577 10.258 1.00 93.56 104 LYS A CA 1
ATOM 806 C C . LYS A 1 104 ? 6.569 17.361 9.906 1.00 93.56 104 LYS A C 1
ATOM 808 O O . LYS A 1 104 ? 7.790 17.435 10.002 1.00 93.56 104 LYS A O 1
ATOM 813 N N . MET A 1 105 ? 5.952 16.242 9.521 1.00 91.00 105 MET A N 1
ATOM 814 C CA . MET A 1 105 ? 6.663 15.026 9.109 1.00 91.00 105 MET A CA 1
ATOM 815 C C . MET A 1 105 ? 7.105 15.065 7.642 1.00 91.00 105 MET A C 1
ATOM 817 O O . MET A 1 105 ? 7.797 14.153 7.185 1.00 91.00 105 MET A O 1
ATOM 821 N N . LEU A 1 106 ? 6.676 16.075 6.882 1.00 87.44 106 LEU A N 1
ATOM 822 C CA . LEU A 1 106 ? 6.956 16.168 5.458 1.00 87.44 106 LEU A CA 1
ATOM 823 C C . LEU A 1 106 ? 8.376 16.692 5.193 1.00 87.44 106 LEU A C 1
ATOM 825 O O . LEU A 1 106 ? 8.874 17.539 5.935 1.00 87.44 106 LEU A O 1
ATOM 829 N N . PRO A 1 107 ? 9.028 16.240 4.105 1.00 82.25 107 PRO A N 1
ATOM 830 C CA . PRO A 1 107 ? 10.293 16.814 3.664 1.00 82.25 107 PRO A CA 1
ATOM 831 C C . PRO A 1 107 ? 10.190 18.330 3.405 1.00 82.25 107 PRO A C 1
ATOM 833 O O . PRO A 1 107 ? 9.138 18.797 2.952 1.00 82.25 107 PRO A O 1
ATOM 836 N N . PRO A 1 108 ? 11.275 19.101 3.616 1.00 79.75 108 PRO A N 1
ATOM 837 C CA . PRO A 1 108 ? 11.302 20.530 3.313 1.00 79.75 108 PRO A CA 1
ATOM 838 C C . PRO A 1 108 ? 10.865 20.836 1.875 1.00 79.75 108 PRO A C 1
ATOM 840 O O . PRO A 1 108 ? 11.193 20.101 0.945 1.00 79.75 108 PRO A O 1
ATOM 843 N N . GLY A 1 109 ? 10.135 21.937 1.685 1.00 73.50 109 GLY A N 1
ATOM 844 C CA . GLY A 1 109 ? 9.646 22.366 0.368 1.00 73.50 109 GLY A CA 1
ATOM 845 C C . GLY A 1 109 ? 8.357 21.681 -0.095 1.00 73.50 109 GLY A C 1
ATOM 846 O O . GLY A 1 109 ? 7.790 22.086 -1.109 1.00 73.50 109 GLY A O 1
ATOM 847 N N . ARG A 1 110 ? 7.836 20.697 0.652 1.00 72.56 110 ARG A N 1
ATOM 848 C CA . ARG A 1 110 ? 6.480 20.189 0.418 1.00 72.56 110 ARG A CA 1
ATOM 849 C C . ARG A 1 110 ? 5.429 21.223 0.828 1.00 72.56 110 ARG A C 1
ATOM 851 O O . ARG A 1 110 ? 5.521 21.844 1.883 1.00 72.56 110 ARG A O 1
ATOM 858 N N . GLY A 1 111 ? 4.407 21.379 -0.014 1.00 76.94 111 GLY A N 1
ATOM 859 C CA . GLY A 1 111 ? 3.217 22.169 0.308 1.00 76.94 111 GLY A CA 1
ATOM 860 C C . GLY A 1 111 ? 2.293 21.476 1.318 1.00 76.94 111 GLY A C 1
ATOM 861 O O . GLY A 1 111 ? 2.485 20.310 1.662 1.00 76.94 111 GLY A O 1
ATOM 862 N N . ALA A 1 112 ? 1.256 22.197 1.750 1.00 86.75 112 ALA A N 1
ATOM 863 C CA . ALA A 1 112 ? 0.260 21.720 2.712 1.00 86.75 112 ALA A CA 1
ATOM 864 C C . ALA A 1 112 ? -0.469 20.438 2.259 1.00 86.75 112 ALA A C 1
ATOM 866 O O . ALA A 1 112 ? -0.712 20.225 1.064 1.00 86.75 112 ALA A O 1
ATOM 867 N N . ILE A 1 113 ? -0.896 19.615 3.220 1.00 91.06 113 ILE A N 1
ATOM 868 C CA . ILE A 1 113 ? -1.711 18.425 2.954 1.00 91.06 113 ILE A CA 1
ATOM 869 C C . ILE A 1 113 ? -3.127 18.876 2.581 1.00 91.06 113 ILE A C 1
ATOM 871 O O . ILE A 1 113 ? -3.842 19.494 3.369 1.00 91.06 113 ILE A O 1
ATOM 875 N N . LYS A 1 114 ? -3.550 18.553 1.356 1.00 90.38 114 LYS A N 1
ATOM 876 C CA . LYS A 1 114 ? -4.841 18.992 0.798 1.00 90.38 114 LYS A CA 1
ATOM 877 C C . LYS A 1 114 ? -5.920 17.914 0.795 1.00 90.38 114 LYS A C 1
ATOM 879 O O . LYS A 1 114 ? -7.091 18.255 0.666 1.00 90.38 114 LYS A O 1
ATOM 884 N N . ASN A 1 115 ? -5.556 16.640 0.931 1.00 91.50 115 ASN A N 1
ATOM 885 C CA . ASN A 1 115 ? -6.495 15.528 0.786 1.00 91.50 115 ASN A CA 1
ATOM 886 C C . ASN A 1 115 ? -6.557 14.688 2.065 1.00 91.50 115 ASN A C 1
ATOM 888 O O . ASN A 1 115 ? -5.514 14.413 2.661 1.00 91.50 115 ASN A O 1
ATOM 892 N N . ALA A 1 116 ? -7.751 14.233 2.436 1.00 95.38 116 ALA A N 1
ATOM 893 C CA . ALA A 1 116 ? -7.961 13.327 3.560 1.00 95.38 116 ALA A CA 1
ATOM 894 C C . ALA A 1 116 ? -8.910 12.175 3.206 1.00 95.38 116 ALA A C 1
ATOM 896 O O . ALA A 1 116 ? -9.854 12.336 2.426 1.00 95.38 116 ALA A O 1
ATOM 897 N N . VAL A 1 117 ? -8.664 11.017 3.814 1.00 96.69 117 VAL A N 1
ATOM 898 C CA . VAL A 1 117 ? -9.650 9.944 3.974 1.00 96.69 117 VAL A CA 1
ATOM 899 C C . VAL A 1 117 ? -9.931 9.826 5.456 1.00 96.69 117 VAL A C 1
ATOM 901 O O . VAL A 1 117 ? -9.013 9.568 6.226 1.00 96.69 117 VAL A O 1
ATOM 904 N N . ILE A 1 118 ? -11.183 10.024 5.846 1.00 97.00 118 ILE A N 1
ATOM 905 C CA . ILE A 1 118 ? -11.597 9.994 7.248 1.00 97.00 118 ILE A CA 1
ATOM 906 C C . ILE A 1 118 ? -12.497 8.787 7.459 1.00 97.00 118 ILE A C 1
ATOM 908 O O . ILE A 1 118 ? -13.409 8.541 6.663 1.00 97.00 118 ILE A O 1
ATOM 912 N N . THR A 1 119 ? -12.228 8.023 8.507 1.00 94.50 119 THR A N 1
ATOM 913 C CA . THR A 1 119 ? -13.056 6.877 8.866 1.00 94.50 119 THR A CA 1
ATOM 914 C C . THR A 1 119 ? -14.340 7.334 9.552 1.00 94.50 119 THR A C 1
ATOM 916 O O . THR A 1 119 ? -14.388 8.356 10.241 1.00 94.50 119 THR A O 1
ATOM 919 N N . VAL A 1 120 ? -15.419 6.599 9.313 1.00 91.75 120 VAL A N 1
ATOM 920 C CA . VAL A 1 120 ? -16.708 6.803 9.976 1.00 91.75 120 VAL A CA 1
ATOM 921 C C . VAL A 1 120 ? -17.322 5.457 10.352 1.00 91.75 120 VAL A C 1
ATOM 923 O O . VAL A 1 120 ? -17.078 4.467 9.653 1.00 91.75 120 VAL A O 1
ATOM 926 N N . PRO A 1 121 ? -18.171 5.399 11.391 1.00 86.12 121 PRO A N 1
ATOM 927 C CA . PRO A 1 121 ? -18.924 4.191 11.696 1.00 86.12 121 PRO A CA 1
ATOM 928 C C . PRO A 1 121 ? -19.761 3.752 10.492 1.00 86.12 121 PRO A C 1
ATOM 930 O O . PRO A 1 121 ? -20.349 4.586 9.796 1.00 86.12 121 PRO A O 1
ATOM 933 N N . ALA A 1 122 ? -19.865 2.444 10.253 1.00 84.50 122 ALA A N 1
ATOM 934 C CA . ALA A 1 122 ? -20.611 1.916 9.107 1.00 84.50 122 ALA A CA 1
ATOM 935 C C . ALA A 1 122 ? -22.119 2.248 9.155 1.00 84.50 122 ALA A C 1
ATOM 937 O O . ALA A 1 122 ? -22.790 2.261 8.125 1.00 84.50 122 ALA A O 1
ATOM 938 N N . THR A 1 123 ? -22.636 2.578 10.341 1.00 79.44 123 THR A N 1
ATOM 939 C CA . THR A 1 123 ? -24.024 2.986 10.603 1.00 79.44 123 THR A CA 1
ATOM 940 C C . THR A 1 123 ? -24.289 4.479 10.366 1.00 79.44 123 THR A C 1
ATOM 942 O O . THR A 1 123 ? -25.436 4.923 10.455 1.00 79.44 123 THR A O 1
ATOM 945 N N . TYR A 1 124 ? -23.266 5.290 10.057 1.00 85.88 124 TYR A N 1
ATOM 946 C CA . TYR A 1 124 ? -23.449 6.725 9.826 1.00 85.88 124 TYR A CA 1
ATOM 947 C C . TYR A 1 124 ? -24.359 7.004 8.627 1.00 85.88 124 TYR A C 1
ATOM 949 O O . TYR A 1 124 ? -24.032 6.718 7.474 1.00 85.88 124 TYR A O 1
ATOM 957 N N . GLN A 1 125 ? -25.474 7.677 8.906 1.00 85.81 125 GLN A N 1
ATOM 958 C CA . GLN A 1 125 ? -26.384 8.194 7.890 1.00 85.81 125 GLN A CA 1
ATOM 959 C C . GLN A 1 125 ? -25.773 9.376 7.121 1.00 85.81 125 GLN A C 1
ATOM 961 O O . GLN A 1 125 ? -24.851 10.053 7.588 1.00 85.81 125 GLN A O 1
ATOM 966 N N . GLN A 1 126 ? -26.347 9.679 5.954 1.00 89.44 126 GLN A N 1
ATOM 967 C CA . GLN A 1 126 ? -25.828 10.688 5.024 1.00 89.44 126 GLN A CA 1
ATOM 968 C C . GLN A 1 126 ? -25.637 12.080 5.652 1.00 89.44 126 GLN A C 1
ATOM 970 O O . GLN A 1 126 ? -24.678 12.776 5.322 1.00 89.44 126 GLN A O 1
ATOM 975 N N . HIS A 1 127 ? -26.508 12.478 6.584 1.00 91.25 127 HIS A N 1
ATOM 976 C CA . HIS A 1 127 ? -26.394 13.762 7.276 1.00 91.25 127 HIS A CA 1
ATOM 977 C C . HIS A 1 127 ? -25.095 13.873 8.100 1.00 91.25 127 HIS A C 1
ATOM 979 O O . HIS A 1 127 ? -24.310 14.795 7.874 1.00 91.25 127 HIS A O 1
ATOM 985 N N . LYS A 1 128 ? -24.804 12.895 8.975 1.00 90.56 128 LYS A N 1
ATOM 986 C CA . LYS A 1 128 ? -23.562 12.867 9.776 1.00 90.56 128 LYS A CA 1
ATOM 987 C C . LYS A 1 128 ? -22.310 12.772 8.898 1.00 90.56 128 LYS A C 1
ATOM 989 O O . LYS A 1 128 ? -21.303 13.412 9.190 1.00 90.56 128 LYS A O 1
ATOM 994 N N . ARG A 1 129 ? -22.382 12.029 7.785 1.00 93.69 129 ARG A N 1
ATOM 995 C CA . ARG A 1 129 ? -21.303 11.958 6.779 1.00 93.69 129 ARG A CA 1
ATOM 996 C C . ARG A 1 129 ? -21.005 13.336 6.177 1.00 93.69 129 ARG A C 1
ATOM 998 O O . ARG A 1 129 ? -19.847 13.738 6.116 1.00 93.69 129 ARG A O 1
ATOM 1005 N N . SER A 1 130 ? -22.039 14.089 5.798 1.00 94.56 130 SER A N 1
ATOM 1006 C CA . SER A 1 130 ? -21.872 15.450 5.273 1.00 94.56 130 SER A CA 1
ATOM 1007 C C . SER A 1 130 ? -21.251 16.398 6.305 1.00 94.56 130 SER A C 1
ATOM 1009 O O . SER A 1 130 ? -20.357 17.169 5.959 1.00 94.56 130 SER A O 1
ATOM 1011 N N . LEU A 1 131 ? -21.665 16.315 7.573 1.00 95.12 131 LEU A N 1
ATOM 1012 C CA . LEU A 1 131 ? -21.082 17.122 8.652 1.00 95.12 131 LEU A CA 1
ATOM 1013 C C . LEU A 1 131 ? -19.600 16.808 8.879 1.00 95.12 131 LEU A C 1
ATOM 1015 O O . LEU A 1 131 ? -18.797 17.731 8.975 1.00 95.12 131 LEU A O 1
ATOM 1019 N N . MET A 1 132 ? -19.214 15.528 8.871 1.00 95.50 132 MET A N 1
ATOM 1020 C CA . MET A 1 132 ? -17.806 15.126 8.971 1.00 95.50 132 MET A CA 1
ATOM 1021 C C . MET A 1 132 ? -16.959 15.717 7.831 1.00 95.50 132 MET A C 1
ATOM 1023 O O . MET A 1 132 ? -15.865 16.230 8.059 1.00 95.50 132 MET A O 1
ATOM 1027 N N . GLN A 1 133 ? -17.476 15.706 6.596 1.00 96.31 133 GLN A N 1
ATOM 1028 C CA . GLN A 1 133 ? -16.793 16.325 5.455 1.00 96.31 133 GLN A CA 1
ATOM 1029 C C . GLN A 1 133 ? -16.654 17.844 5.613 1.00 96.31 133 GLN A C 1
ATOM 1031 O O . GLN A 1 133 ? -15.590 18.384 5.318 1.00 96.31 133 GLN A O 1
ATOM 1036 N N . LYS A 1 134 ? -17.692 18.530 6.109 1.00 95.94 134 LYS A N 1
ATOM 1037 C CA . LYS A 1 134 ? -17.642 19.974 6.387 1.00 95.94 134 LYS A CA 1
ATOM 1038 C C . LYS A 1 134 ? -16.622 20.312 7.475 1.00 95.94 134 LYS A C 1
ATOM 1040 O O . LYS A 1 134 ? -15.838 21.238 7.291 1.00 95.94 134 LYS A O 1
ATOM 1045 N N . ALA A 1 135 ? -16.573 19.537 8.560 1.00 96.56 135 ALA A N 1
ATOM 1046 C CA . ALA A 1 135 ? -15.573 19.705 9.615 1.00 96.56 135 ALA A CA 1
ATOM 1047 C C . ALA A 1 135 ? -14.144 19.541 9.065 1.00 96.56 135 ALA A C 1
ATOM 1049 O O . ALA A 1 135 ? -13.255 20.342 9.347 1.00 96.56 135 ALA A O 1
ATOM 1050 N N . ALA A 1 136 ? -13.926 18.553 8.195 1.00 97.12 136 ALA A N 1
ATOM 1051 C CA . ALA A 1 136 ? -12.646 18.356 7.522 1.00 97.12 136 ALA A CA 1
ATOM 1052 C C . ALA A 1 136 ? -12.282 19.507 6.565 1.00 97.12 136 ALA A C 1
ATOM 1054 O O . ALA A 1 136 ? -11.128 19.936 6.513 1.00 97.12 136 ALA A O 1
ATOM 1055 N N . GLN A 1 137 ? -13.255 20.058 5.839 1.00 96.62 137 GLN A N 1
ATOM 1056 C CA . GLN A 1 137 ? -13.048 21.254 5.018 1.00 96.62 137 GLN A CA 1
ATOM 1057 C C . GLN A 1 137 ? -12.679 22.469 5.880 1.00 96.62 137 GLN A C 1
ATOM 1059 O O . GLN A 1 137 ? -11.730 23.182 5.555 1.00 96.62 137 GLN A O 1
ATOM 1064 N N . ALA A 1 138 ? -13.342 22.654 7.026 1.00 97.06 138 ALA A N 1
ATOM 1065 C CA . ALA A 1 138 ? -13.009 23.693 8.003 1.00 97.06 138 ALA A CA 1
ATOM 1066 C C . ALA A 1 138 ? -11.616 23.496 8.642 1.00 97.06 138 ALA A C 1
ATOM 1068 O O . ALA A 1 138 ? -10.957 24.466 9.026 1.00 97.06 138 ALA A O 1
ATOM 1069 N N . ALA A 1 139 ? -11.116 22.258 8.707 1.00 97.31 139 ALA A N 1
ATOM 1070 C CA . ALA A 1 139 ? -9.735 21.941 9.085 1.00 97.31 139 ALA A CA 1
ATOM 1071 C C . ALA A 1 139 ? -8.705 22.234 7.967 1.00 97.31 139 ALA A C 1
ATOM 1073 O O . ALA A 1 139 ? -7.494 22.119 8.175 1.00 97.31 139 ALA A O 1
ATOM 1074 N N . GLY A 1 140 ? -9.162 22.643 6.779 1.00 95.06 140 GLY A N 1
ATOM 1075 C CA . GLY A 1 140 ? -8.329 23.046 5.648 1.00 95.06 140 GLY A CA 1
ATOM 1076 C C . GLY A 1 140 ? -8.015 21.927 4.652 1.00 95.06 140 GLY A C 1
ATOM 1077 O O . GLY A 1 140 ? -7.030 22.040 3.916 1.00 95.06 140 GLY A O 1
ATOM 1078 N N . PHE A 1 141 ? -8.782 20.835 4.629 1.00 95.44 141 PHE A N 1
ATOM 1079 C CA . PHE A 1 141 ? -8.714 19.854 3.541 1.00 95.44 141 PHE A CA 1
ATOM 1080 C C . PHE A 1 141 ? -9.567 20.312 2.347 1.00 95.44 141 PHE A C 1
ATOM 1082 O O . PHE A 1 141 ? -10.677 20.802 2.514 1.00 95.44 141 PHE A O 1
ATOM 1089 N N . ILE A 1 142 ? -9.054 20.135 1.130 1.00 90.25 142 ILE A N 1
ATOM 1090 C CA . ILE A 1 142 ? -9.748 20.469 -0.123 1.00 90.25 142 ILE A CA 1
ATOM 1091 C C . ILE A 1 142 ? -10.575 19.273 -0.601 1.00 90.25 142 ILE A C 1
ATOM 1093 O O . ILE A 1 142 ? -11.746 19.419 -0.939 1.00 90.25 142 ILE A O 1
ATOM 1097 N N . SER A 1 143 ? -9.974 18.079 -0.608 1.00 89.50 143 SER A N 1
ATOM 1098 C CA . SER A 1 143 ? -10.643 16.838 -1.004 1.00 89.50 143 SER A CA 1
ATOM 1099 C C . SER A 1 143 ? -10.773 15.901 0.189 1.00 89.50 143 SER A C 1
ATOM 1101 O O . SER A 1 143 ? -9.773 15.529 0.806 1.00 89.50 143 SER A O 1
ATOM 1103 N N . VAL A 1 144 ? -12.006 15.515 0.518 1.00 93.38 144 VAL A N 1
ATOM 1104 C CA . VAL A 1 144 ? -12.313 14.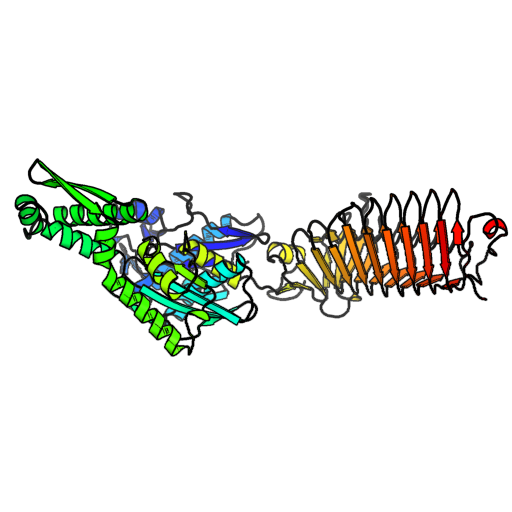666 1.674 1.00 93.38 144 VAL A CA 1
ATOM 1105 C C . VAL A 1 144 ? -13.163 13.489 1.225 1.00 93.38 144 VAL A C 1
ATOM 1107 O O . VAL A 1 144 ? -14.306 13.651 0.792 1.00 93.38 144 VAL A O 1
ATOM 1110 N N . ARG A 1 145 ? -12.608 12.287 1.363 1.00 94.69 145 ARG A N 1
ATOM 1111 C CA . ARG A 1 145 ? -13.342 11.030 1.204 1.00 94.69 145 ARG A CA 1
ATOM 1112 C C . ARG A 1 145 ? -13.628 10.430 2.572 1.00 94.69 145 ARG A C 1
ATOM 1114 O O . ARG A 1 145 ? -12.848 10.599 3.503 1.00 94.69 145 ARG A O 1
ATOM 1121 N N . LEU A 1 146 ? -14.740 9.715 2.667 1.00 95.00 146 LEU A N 1
ATOM 1122 C CA . LEU A 1 146 ? -15.075 8.927 3.844 1.00 95.00 146 LEU A CA 1
ATOM 1123 C C . LEU A 1 146 ? -14.958 7.444 3.515 1.00 95.00 146 LEU A C 1
ATOM 1125 O O . LEU A 1 146 ? -15.259 7.040 2.390 1.00 95.00 146 LEU A O 1
ATOM 1129 N N . ILE A 1 147 ? -14.546 6.662 4.501 1.00 94.62 147 ILE A N 1
ATOM 1130 C CA . ILE A 1 147 ? -14.512 5.201 4.455 1.00 94.62 147 ILE A CA 1
ATOM 1131 C C . ILE A 1 147 ? -15.116 4.660 5.746 1.00 94.62 147 ILE A C 1
ATOM 1133 O O . ILE A 1 147 ? -14.947 5.246 6.809 1.00 94.62 147 ILE A O 1
ATOM 1137 N N . GLU A 1 148 ? -15.829 3.550 5.669 1.00 93.38 148 GLU A N 1
ATOM 1138 C CA . GLU A 1 148 ? -16.316 2.862 6.853 1.00 93.38 148 GLU A CA 1
ATOM 1139 C C . GLU A 1 148 ? -15.135 2.272 7.642 1.00 93.38 148 GLU A C 1
ATOM 1141 O O . GLU A 1 148 ? -14.281 1.594 7.071 1.00 93.38 148 GLU A O 1
ATOM 1146 N N . GLU A 1 149 ? -15.099 2.486 8.957 1.00 91.06 149 GLU A N 1
ATOM 1147 C CA . GLU A 1 149 ? -14.106 1.914 9.884 1.00 91.06 149 GLU A CA 1
ATOM 1148 C C . GLU A 1 149 ? -13.825 0.409 9.636 1.00 91.06 149 GLU A C 1
ATOM 1150 O O . GLU A 1 149 ? -12.656 0.061 9.429 1.00 91.06 149 GLU A O 1
ATOM 1155 N N . PRO A 1 150 ? -14.833 -0.489 9.516 1.00 91.44 150 PRO A N 1
ATOM 1156 C CA . PRO A 1 150 ? -14.578 -1.905 9.222 1.00 91.44 150 PRO A CA 1
ATOM 1157 C C . PRO A 1 150 ? -13.949 -2.139 7.840 1.00 91.44 150 PRO A C 1
ATOM 1159 O O . PRO A 1 150 ? -13.135 -3.047 7.664 1.00 91.44 150 PRO A O 1
ATOM 1162 N N . VAL A 1 151 ? -14.278 -1.308 6.846 1.00 93.19 151 VAL A N 1
ATOM 1163 C CA . VAL A 1 151 ? -13.682 -1.389 5.505 1.00 93.19 151 VAL A CA 1
ATOM 1164 C C . VAL A 1 151 ? -12.226 -0.922 5.537 1.00 93.19 151 VAL A C 1
ATOM 1166 O O . VAL A 1 151 ? -11.378 -1.510 4.862 1.00 93.19 151 VAL A O 1
ATOM 1169 N N . ALA A 1 152 ? -11.906 0.090 6.343 1.00 92.94 152 ALA A N 1
ATOM 1170 C CA . ALA A 1 152 ? -10.537 0.543 6.548 1.00 92.94 152 ALA A CA 1
ATOM 1171 C C . ALA A 1 152 ? -9.691 -0.534 7.249 1.00 92.94 152 ALA A C 1
ATOM 1173 O O . ALA A 1 152 ? -8.638 -0.902 6.725 1.00 92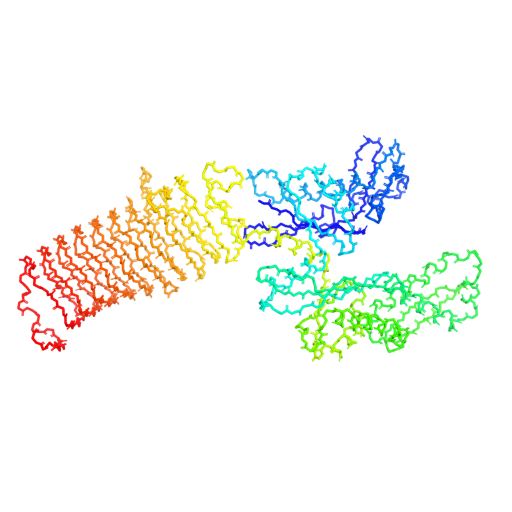.94 152 ALA A O 1
ATOM 1174 N N . ALA A 1 153 ? -10.181 -1.125 8.344 1.00 91.19 153 ALA A N 1
ATOM 1175 C CA . ALA A 1 153 ? -9.500 -2.226 9.036 1.00 91.19 153 ALA A CA 1
ATOM 1176 C C . ALA A 1 153 ? -9.193 -3.400 8.088 1.00 91.19 153 ALA A C 1
ATOM 1178 O O . ALA A 1 153 ? -8.072 -3.911 8.040 1.00 91.19 153 ALA A O 1
ATOM 1179 N N . ALA A 1 154 ? -10.162 -3.779 7.255 1.00 91.62 154 ALA A N 1
ATOM 1180 C CA . ALA A 1 154 ? -9.969 -4.825 6.261 1.00 91.62 154 ALA A CA 1
ATOM 1181 C C . ALA A 1 154 ? -9.021 -4.435 5.127 1.00 91.62 154 ALA A C 1
ATOM 1183 O O . ALA A 1 154 ? -8.263 -5.273 4.644 1.00 91.62 154 ALA A O 1
ATOM 1184 N N . THR A 1 155 ? -9.027 -3.165 4.717 1.00 90.88 155 THR A N 1
ATOM 1185 C CA . THR A 1 155 ? -8.069 -2.636 3.739 1.00 90.88 155 THR A CA 1
ATOM 1186 C C . THR A 1 155 ? -6.642 -2.746 4.265 1.00 90.88 155 THR A C 1
ATOM 1188 O O . THR A 1 155 ? -5.755 -3.172 3.527 1.00 90.88 155 THR A O 1
ATOM 1191 N N . TYR A 1 156 ? -6.421 -2.437 5.544 1.00 90.88 156 TYR A N 1
ATOM 1192 C CA . TYR A 1 156 ? -5.126 -2.637 6.186 1.00 90.88 156 TYR A CA 1
ATOM 1193 C C . TYR A 1 156 ? -4.741 -4.119 6.252 1.00 90.88 156 TYR A C 1
ATOM 1195 O O . TYR A 1 156 ? -3.640 -4.490 5.846 1.00 90.88 156 TYR A O 1
ATOM 1203 N N . TYR A 1 157 ? -5.666 -4.987 6.670 1.00 89.00 157 TYR A N 1
ATOM 1204 C CA . TYR A 1 157 ? -5.427 -6.430 6.707 1.00 89.00 157 TYR A CA 1
ATOM 1205 C C . TYR A 1 157 ? -5.036 -6.999 5.331 1.00 89.00 157 TYR A C 1
ATOM 1207 O O . TYR A 1 157 ? -4.064 -7.747 5.228 1.00 89.00 157 TYR A O 1
ATOM 1215 N N . ALA A 1 158 ? -5.732 -6.583 4.271 1.00 87.19 158 ALA A N 1
ATOM 1216 C CA . ALA A 1 158 ? -5.467 -6.961 2.880 1.00 87.19 158 ALA A CA 1
ATOM 1217 C C . ALA A 1 158 ? -4.149 -6.431 2.319 1.00 87.19 158 ALA A C 1
ATOM 1219 O O . ALA A 1 158 ? -3.649 -6.930 1.316 1.00 87.19 158 ALA A O 1
ATOM 1220 N N . HIS A 1 159 ? -3.624 -5.359 2.904 1.00 83.50 159 HIS A N 1
ATOM 1221 C CA . HIS A 1 159 ? -2.322 -4.830 2.530 1.00 83.50 159 HIS A CA 1
ATOM 1222 C C . HIS A 1 159 ? -1.192 -5.663 3.143 1.00 83.50 159 HIS A C 1
ATOM 1224 O O . HIS A 1 159 ? -0.161 -5.855 2.507 1.00 83.50 159 HIS A O 1
ATOM 1230 N N . GLN A 1 160 ? -1.409 -6.192 4.351 1.00 83.06 160 GLN A N 1
ATOM 1231 C CA . GLN A 1 160 ? -0.452 -7.052 5.051 1.00 83.06 160 GLN A CA 1
ATOM 1232 C C . GLN A 1 160 ? -0.533 -8.527 4.622 1.00 83.06 160 GLN A C 1
ATOM 1234 O O . GLN A 1 160 ? 0.411 -9.284 4.829 1.00 83.06 160 GLN A O 1
ATOM 1239 N N . ASN A 1 161 ? -1.654 -8.948 4.029 1.00 81.81 161 ASN A N 1
ATOM 1240 C CA . ASN A 1 161 ? -1.929 -10.338 3.670 1.00 81.81 161 ASN A CA 1
ATOM 1241 C C . ASN A 1 161 ? -2.437 -10.433 2.231 1.00 81.81 161 ASN A C 1
ATOM 1243 O O . ASN A 1 161 ? -3.266 -9.636 1.804 1.00 81.81 161 ASN A O 1
ATOM 1247 N N . LEU A 1 162 ? -1.985 -11.441 1.485 1.00 76.88 162 LEU A N 1
ATOM 1248 C CA . LEU A 1 162 ? -2.437 -11.676 0.113 1.00 76.88 162 LEU A CA 1
ATOM 1249 C C . LEU A 1 162 ? -3.877 -12.204 0.101 1.00 76.88 162 LEU A C 1
ATOM 1251 O O . LEU A 1 162 ? -4.093 -13.412 0.135 1.00 76.88 162 LEU A O 1
ATOM 1255 N N . LEU A 1 163 ? -4.845 -11.290 0.018 1.00 82.50 163 LEU A N 1
ATOM 1256 C CA . LEU A 1 163 ? -6.250 -11.629 -0.191 1.00 82.50 163 LEU A CA 1
ATOM 1257 C C . LEU A 1 163 ? -6.609 -11.666 -1.670 1.00 82.50 163 LEU A C 1
ATOM 1259 O O . LEU A 1 163 ? -6.330 -10.729 -2.427 1.00 82.50 163 LEU A O 1
ATOM 1263 N N . LYS A 1 164 ? -7.296 -12.727 -2.078 1.00 85.88 164 LYS A N 1
ATOM 1264 C CA . LYS A 1 164 ? -7.778 -12.897 -3.448 1.00 85.88 164 LYS A CA 1
ATOM 1265 C C . LYS A 1 164 ? -9.120 -12.187 -3.644 1.00 85.88 164 LYS A C 1
ATOM 1267 O O . LYS A 1 164 ? -9.951 -12.144 -2.734 1.00 85.88 164 LYS A O 1
ATOM 1272 N N . PRO A 1 165 ? -9.392 -11.650 -4.848 1.00 87.56 165 PRO A N 1
ATOM 1273 C CA . PRO A 1 165 ? -10.729 -11.184 -5.192 1.00 87.56 165 PRO A CA 1
ATOM 1274 C C . PRO A 1 165 ? -11.773 -12.273 -4.930 1.00 87.56 165 PRO A C 1
ATOM 1276 O O . PRO A 1 165 ? -11.598 -13.419 -5.333 1.00 87.56 165 PRO A O 1
ATOM 1279 N N . GLY A 1 166 ? -12.868 -11.900 -4.272 1.00 91.19 166 GLY A N 1
ATOM 1280 C CA . GLY A 1 166 ? -13.939 -12.817 -3.902 1.00 91.19 166 GLY A CA 1
ATOM 1281 C C . GLY A 1 166 ? -13.866 -13.362 -2.476 1.00 91.19 166 GLY A C 1
ATOM 1282 O O . GLY A 1 166 ? -14.908 -13.793 -1.989 1.00 91.19 166 GLY A O 1
ATOM 1283 N N . GLU A 1 167 ? -12.718 -13.284 -1.798 1.00 94.62 167 GLU A N 1
ATOM 1284 C CA . GLU A 1 167 ? -12.604 -13.683 -0.390 1.00 94.62 167 GLU A CA 1
ATOM 1285 C C . GLU A 1 167 ? -13.448 -12.778 0.516 1.00 94.62 167 GLU A C 1
ATOM 1287 O O . GLU A 1 167 ? -13.617 -11.576 0.258 1.00 94.62 167 GLU A O 1
ATOM 1292 N N . ILE A 1 168 ? -14.015 -13.387 1.557 1.00 96.12 168 ILE A N 1
ATOM 1293 C CA . ILE A 1 168 ? -14.988 -12.771 2.459 1.00 96.12 168 ILE A CA 1
ATOM 1294 C C . ILE A 1 168 ? -14.349 -12.613 3.833 1.00 96.12 168 ILE A C 1
ATOM 1296 O O . ILE A 1 168 ? -13.744 -13.544 4.359 1.00 96.12 168 ILE A O 1
ATOM 1300 N N . ILE A 1 169 ? -14.510 -11.432 4.417 1.00 96.38 169 ILE A N 1
ATOM 1301 C CA . ILE A 1 169 ? -14.048 -11.114 5.762 1.00 96.38 169 ILE A CA 1
ATOM 1302 C C . ILE A 1 169 ? -15.245 -10.718 6.611 1.00 96.38 169 ILE A C 1
ATOM 1304 O O . ILE A 1 169 ? -16.086 -9.929 6.180 1.00 96.38 169 ILE A O 1
ATOM 1308 N N . LEU A 1 170 ? -15.295 -11.230 7.835 1.00 97.25 170 LEU A N 1
ATOM 1309 C CA . LEU A 1 170 ? -16.169 -10.715 8.881 1.00 97.25 170 LEU A CA 1
ATOM 1310 C C . LEU A 1 170 ? -15.338 -9.839 9.820 1.00 97.25 170 LEU A C 1
ATOM 1312 O O . LEU A 1 170 ? -14.366 -10.301 10.410 1.00 97.25 170 LEU A O 1
ATOM 1316 N N . VAL A 1 171 ? -15.708 -8.572 9.961 1.00 96.19 171 VAL A N 1
ATOM 1317 C CA . VAL A 1 171 ? -15.169 -7.699 11.006 1.00 96.19 171 VAL A CA 1
ATOM 1318 C C . VAL A 1 171 ? -16.067 -7.846 12.226 1.00 96.19 171 VAL A C 1
ATOM 1320 O O . VAL A 1 171 ? -17.259 -7.555 12.144 1.00 96.19 171 VAL A O 1
ATOM 1323 N N . TYR A 1 172 ? -15.491 -8.339 13.317 1.00 96.25 172 TYR A N 1
ATOM 1324 C CA . TYR A 1 172 ? -16.129 -8.569 14.608 1.00 96.25 172 TYR A CA 1
ATOM 1325 C C . TYR A 1 172 ? -15.545 -7.546 15.588 1.00 96.25 172 TYR A C 1
ATOM 1327 O O . TYR A 1 172 ? -14.408 -7.705 16.028 1.00 96.25 172 TYR A O 1
ATOM 1335 N N . ASP A 1 173 ? -16.278 -6.476 15.886 1.00 92.25 173 ASP A N 1
ATOM 1336 C CA . ASP A 1 173 ? -15.827 -5.396 16.764 1.00 92.25 173 ASP A CA 1
ATOM 1337 C C . ASP A 1 173 ? -16.507 -5.502 18.130 1.00 92.25 173 ASP A C 1
ATOM 1339 O O . ASP A 1 173 ? -17.710 -5.290 18.249 1.00 92.25 173 ASP A O 1
ATOM 1343 N N . LEU A 1 174 ? -15.749 -5.871 19.164 1.00 92.06 174 LEU A N 1
ATOM 1344 C CA . LEU A 1 174 ? -16.237 -5.944 20.539 1.00 92.06 174 LEU A CA 1
ATOM 1345 C C . LEU A 1 174 ? -15.507 -4.916 21.401 1.00 92.06 174 LEU A C 1
ATOM 1347 O O . LEU A 1 174 ? -14.403 -5.137 21.919 1.00 92.06 174 LEU A O 1
ATOM 1351 N N . GLY A 1 175 ? -16.165 -3.775 21.567 1.00 86.19 175 GLY A N 1
ATOM 1352 C CA . GLY A 1 175 ? -15.653 -2.632 22.296 1.00 86.19 175 GLY A CA 1
ATOM 1353 C C . GLY A 1 175 ? -15.928 -2.682 23.800 1.00 86.19 175 GLY A C 1
ATOM 1354 O O . GLY A 1 175 ? -16.207 -3.717 24.416 1.00 86.19 175 GLY A O 1
ATOM 1355 N N . GLY A 1 176 ? -15.822 -1.510 24.426 1.00 77.81 176 GLY A N 1
ATOM 1356 C CA . GLY A 1 176 ? -16.127 -1.322 25.846 1.00 77.81 176 GLY A CA 1
ATOM 1357 C C . GLY A 1 176 ? -17.624 -1.244 26.155 1.00 77.81 176 GLY A C 1
ATOM 1358 O O . GLY A 1 176 ? -18.003 -1.519 27.289 1.00 77.81 176 GLY A O 1
ATOM 1359 N N . GLY A 1 177 ? -18.467 -0.892 25.182 1.00 75.38 177 GLY A N 1
ATOM 1360 C CA . GLY A 1 177 ? -19.914 -0.734 25.385 1.00 75.38 177 GLY A CA 1
ATOM 1361 C C . GLY A 1 177 ? -20.767 -1.462 24.353 1.00 75.38 177 GLY A C 1
ATOM 1362 O O . GLY A 1 177 ? -21.803 -2.000 24.713 1.00 75.38 177 GLY A O 1
ATOM 1363 N N . THR A 1 178 ? -20.309 -1.540 23.105 1.00 84.69 178 THR A N 1
ATOM 1364 C CA . THR A 1 178 ? -21.077 -2.140 22.012 1.00 84.69 178 THR A CA 1
ATOM 1365 C C . THR A 1 178 ? -20.346 -3.312 21.377 1.00 84.69 178 THR A C 1
ATOM 1367 O O . THR A 1 178 ? -19.123 -3.464 21.505 1.00 84.69 178 THR A O 1
ATOM 1370 N N . PHE A 1 179 ? -21.133 -4.117 20.675 1.00 92.12 179 PHE A N 1
ATOM 1371 C CA . PHE A 1 179 ? -20.666 -5.092 19.708 1.00 92.12 179 PHE A CA 1
ATOM 1372 C C . PHE A 1 179 ? -21.172 -4.692 18.323 1.00 92.12 179 PHE A C 1
ATOM 1374 O O . PHE A 1 179 ? -22.361 -4.432 18.181 1.00 92.12 179 PHE A O 1
ATOM 1381 N N . ASP A 1 180 ? -20.315 -4.713 17.309 1.00 91.69 180 ASP A N 1
ATOM 1382 C CA . ASP A 1 180 ? -20.667 -4.415 15.925 1.00 91.69 180 ASP A CA 1
ATOM 1383 C C . ASP A 1 180 ? -20.079 -5.478 14.983 1.00 91.69 180 ASP A C 1
ATOM 1385 O O . ASP A 1 180 ? -18.940 -5.924 15.130 1.00 91.69 180 ASP A O 1
ATOM 1389 N N . ALA A 1 181 ? -20.856 -5.893 13.985 1.00 94.31 181 ALA A N 1
ATOM 1390 C CA . ALA A 1 181 ? -20.471 -6.899 13.003 1.00 94.31 181 ALA A CA 1
ATOM 1391 C C . ALA A 1 181 ? -20.691 -6.383 11.578 1.00 94.31 181 ALA A C 1
ATOM 1393 O O . ALA A 1 181 ? -21.764 -5.887 11.224 1.00 94.31 181 ALA A O 1
ATOM 1394 N N . THR A 1 182 ? -19.670 -6.525 10.730 1.00 96.19 182 THR A N 1
ATOM 1395 C CA . THR A 1 182 ? -19.747 -6.158 9.309 1.00 96.19 182 THR A CA 1
ATOM 1396 C C . THR A 1 182 ? -19.151 -7.251 8.432 1.00 96.19 182 THR A C 1
ATOM 1398 O O . THR A 1 182 ? -17.996 -7.633 8.599 1.00 96.19 182 THR A O 1
ATOM 1401 N N . LEU A 1 183 ? -19.922 -7.717 7.449 1.00 96.38 183 LEU A N 1
ATOM 1402 C CA . LEU A 1 183 ? -19.485 -8.716 6.479 1.00 96.38 183 LEU A CA 1
ATOM 1403 C C . LEU A 1 183 ? -19.103 -8.035 5.164 1.00 96.38 183 LEU A C 1
ATOM 1405 O O . LEU A 1 183 ? -19.904 -7.306 4.573 1.00 96.38 183 LEU A O 1
ATOM 1409 N N . ILE A 1 184 ? -17.884 -8.276 4.693 1.00 95.62 184 ILE A N 1
ATOM 1410 C CA . ILE A 1 184 ? -17.313 -7.611 3.520 1.00 95.62 184 ILE A CA 1
ATOM 1411 C C . ILE A 1 184 ? -16.674 -8.615 2.562 1.00 95.62 184 ILE A C 1
ATOM 1413 O O . ILE A 1 184 ? -16.168 -9.656 2.966 1.00 95.62 184 ILE A O 1
ATOM 1417 N N . LYS A 1 185 ? -16.654 -8.280 1.273 1.00 95.31 185 LYS A N 1
ATOM 1418 C CA . LYS A 1 185 ? -16.035 -9.090 0.216 1.00 95.31 185 LYS A CA 1
ATOM 1419 C C . LYS A 1 185 ? -14.995 -8.297 -0.548 1.00 95.31 185 LYS A C 1
ATOM 1421 O O . LYS A 1 185 ? -15.257 -7.157 -0.942 1.00 95.31 185 LYS A O 1
ATOM 1426 N N . LYS A 1 186 ? -13.843 -8.913 -0.818 1.00 90.75 186 LYS A N 1
ATOM 1427 C CA . LYS A 1 186 ? -12.798 -8.323 -1.660 1.00 90.75 186 LYS A CA 1
ATOM 1428 C C . LYS A 1 186 ? -13.285 -8.188 -3.104 1.00 90.75 186 LYS A C 1
ATOM 1430 O O . LYS A 1 186 ? -13.674 -9.177 -3.724 1.00 90.75 186 LYS A O 1
ATOM 1435 N N . GLN A 1 187 ? -13.206 -6.983 -3.670 1.00 86.88 187 GLN A N 1
ATOM 1436 C CA . GLN A 1 187 ? -13.509 -6.712 -5.080 1.00 86.88 187 GLN A CA 1
ATOM 1437 C C . GLN A 1 187 ? -12.352 -5.952 -5.735 1.00 86.88 187 GLN A C 1
ATOM 1439 O O . GLN A 1 187 ? -12.205 -4.749 -5.547 1.00 86.88 187 GLN A O 1
ATOM 1444 N N . GLY A 1 188 ? -11.495 -6.643 -6.493 1.00 78.69 188 GLY A N 1
ATOM 1445 C CA . GLY A 1 188 ? -10.308 -6.012 -7.087 1.00 78.69 188 GLY A CA 1
ATOM 1446 C C . GLY A 1 188 ? -9.428 -5.379 -6.006 1.00 78.69 188 GLY A C 1
ATOM 1447 O O . GLY A 1 188 ? -8.973 -6.085 -5.109 1.00 78.69 188 GLY A O 1
ATOM 1448 N N . SER A 1 189 ? -9.237 -4.056 -6.037 1.00 72.31 189 SER A N 1
ATOM 1449 C CA . SER A 1 189 ? -8.526 -3.286 -5.001 1.00 72.31 189 SER A CA 1
ATOM 1450 C C . SER A 1 189 ? -9.416 -2.792 -3.852 1.00 72.31 189 SER A C 1
ATOM 1452 O O . SER A 1 189 ? -8.880 -2.461 -2.800 1.00 72.31 189 SER A O 1
ATOM 1454 N N . THR A 1 190 ? -10.744 -2.853 -3.965 1.00 82.44 190 THR A N 1
ATOM 1455 C CA . THR A 1 190 ? -11.694 -2.353 -2.955 1.00 82.44 190 THR A CA 1
ATOM 1456 C C . THR A 1 190 ? -12.378 -3.487 -2.179 1.00 82.44 190 THR A C 1
ATOM 1458 O O . THR A 1 190 ? -12.014 -4.666 -2.304 1.00 82.44 190 THR A O 1
ATOM 1461 N N . PHE A 1 191 ? -13.347 -3.112 -1.342 1.00 90.06 191 PHE A N 1
ATOM 1462 C CA . PHE A 1 191 ? -14.212 -3.997 -0.572 1.00 90.06 191 PHE A CA 1
ATOM 1463 C C . PHE A 1 191 ? -15.666 -3.566 -0.721 1.00 90.06 191 PHE A C 1
ATOM 1465 O O . PHE A 1 191 ? -15.961 -2.376 -0.834 1.00 90.06 191 PHE A O 1
ATOM 1472 N N . LYS A 1 192 ? -16.572 -4.541 -0.687 1.00 91.88 192 LYS A N 1
ATOM 1473 C CA . LYS A 1 192 ? -18.017 -4.320 -0.686 1.00 91.88 192 LYS A CA 1
ATOM 1474 C C . LYS A 1 192 ? -18.626 -4.904 0.582 1.00 91.88 192 LYS A C 1
ATOM 1476 O O . LYS A 1 192 ? -18.400 -6.078 0.863 1.00 91.88 192 LYS A O 1
ATOM 1481 N N . ILE A 1 193 ? -19.428 -4.114 1.292 1.00 93.81 193 ILE A N 1
ATOM 1482 C CA . ILE A 1 193 ? -20.275 -4.590 2.392 1.00 93.81 193 ILE A CA 1
ATOM 1483 C C . ILE A 1 193 ? -21.403 -5.453 1.806 1.00 93.81 193 ILE A C 1
ATOM 1485 O O . ILE A 1 193 ? -22.066 -5.051 0.847 1.00 93.81 193 ILE A O 1
ATOM 1489 N N . LEU A 1 194 ? -21.572 -6.664 2.336 1.00 94.75 194 LEU A N 1
ATOM 1490 C CA . LEU A 1 194 ? -22.471 -7.684 1.782 1.00 94.75 194 LEU A CA 1
ATOM 1491 C C . LEU A 1 194 ? -23.883 -7.643 2.367 1.00 94.75 194 LEU A C 1
ATOM 1493 O O . LEU A 1 194 ? -24.828 -8.012 1.677 1.00 94.75 194 LEU A O 1
ATOM 1497 N N . ALA A 1 195 ? -24.022 -7.172 3.602 1.00 93.56 195 ALA A N 1
ATOM 1498 C CA . ALA A 1 195 ? -25.291 -7.009 4.296 1.00 93.56 195 ALA A CA 1
ATOM 1499 C C . ALA A 1 195 ? -25.226 -5.788 5.220 1.00 93.56 195 ALA A C 1
ATOM 1501 O O . ALA A 1 195 ? -24.138 -5.312 5.545 1.00 93.56 195 ALA A O 1
ATOM 1502 N N . THR A 1 196 ? -26.386 -5.269 5.621 1.00 91.06 196 THR A N 1
ATOM 1503 C CA . THR A 1 196 ? -26.472 -4.127 6.539 1.00 91.06 196 THR A CA 1
ATOM 1504 C C . THR A 1 196 ? -25.705 -4.436 7.830 1.00 91.06 196 THR A C 1
ATOM 1506 O O . THR A 1 196 ? -26.016 -5.448 8.461 1.00 91.06 196 THR A O 1
ATOM 1509 N N . PRO A 1 197 ? -24.721 -3.604 8.227 1.00 90.12 197 PRO A N 1
ATOM 1510 C CA . PRO A 1 197 ? -24.027 -3.760 9.502 1.00 90.12 197 PRO A CA 1
ATOM 1511 C C . PRO A 1 197 ? -25.023 -3.848 10.658 1.00 90.12 197 PRO A C 1
ATOM 1513 O O . PRO A 1 197 ? -26.036 -3.146 10.665 1.00 90.12 197 PRO A O 1
ATOM 1516 N N . THR A 1 198 ? -24.736 -4.716 11.619 1.00 90.12 198 THR A N 1
ATOM 1517 C CA . THR A 1 198 ? -25.609 -5.005 12.762 1.00 90.12 198 THR A CA 1
ATOM 1518 C C . THR A 1 198 ? -24.782 -5.033 14.042 1.00 90.12 198 THR A C 1
ATOM 1520 O O . THR A 1 198 ? -23.567 -5.208 13.978 1.00 90.12 198 THR A O 1
ATOM 1523 N N . GLY A 1 199 ? -25.417 -4.863 15.196 1.00 88.12 199 GLY A N 1
ATOM 1524 C CA . GLY A 1 199 ? -24.715 -4.748 16.466 1.00 88.12 199 GLY A CA 1
ATOM 1525 C C . GLY A 1 199 ? -25.632 -4.811 17.683 1.00 88.12 199 GLY A C 1
ATOM 1526 O O . GLY A 1 199 ? -26.846 -4.974 17.560 1.00 88.12 199 GLY A O 1
ATOM 1527 N N . LEU A 1 200 ? -25.029 -4.695 18.864 1.00 89.56 200 LEU A N 1
ATOM 1528 C CA . LEU A 1 200 ? -25.676 -4.701 20.173 1.00 89.56 200 LEU A CA 1
ATOM 1529 C C . LEU A 1 200 ? -25.184 -3.498 20.988 1.00 89.56 200 LEU A C 1
ATOM 1531 O O . LEU A 1 200 ? -23.979 -3.335 21.185 1.00 89.56 200 LEU A O 1
ATOM 1535 N N . GLU A 1 201 ? -26.116 -2.690 21.496 1.00 80.00 201 GLU A N 1
ATOM 1536 C CA . GLU A 1 201 ? -25.806 -1.471 22.262 1.00 80.00 201 GLU A CA 1
ATOM 1537 C C . GLU A 1 201 ? -25.386 -1.747 23.719 1.00 80.00 201 GLU A C 1
ATOM 1539 O O . GLU A 1 201 ? -24.612 -0.978 24.280 1.00 80.00 201 GLU A O 1
ATOM 1544 N N . ASP A 1 202 ? -25.848 -2.861 24.301 1.00 84.25 202 ASP A N 1
ATOM 1545 C CA . ASP A 1 202 ? -25.603 -3.268 25.698 1.00 84.25 202 ASP A CA 1
ATOM 1546 C C . ASP A 1 202 ? -24.754 -4.552 25.784 1.00 84.25 202 ASP A C 1
ATOM 1548 O O . ASP A 1 202 ? -25.073 -5.508 26.505 1.00 84.25 202 ASP A O 1
ATOM 1552 N N . CYS A 1 203 ? -23.705 -4.632 24.967 1.00 89.50 203 CYS A N 1
ATOM 1553 C CA . CYS A 1 203 ? -22.836 -5.801 24.909 1.00 89.50 203 CYS A CA 1
ATOM 1554 C C . CYS A 1 203 ? -21.384 -5.390 24.683 1.00 89.50 203 CYS A C 1
ATOM 1556 O O . CYS A 1 203 ? -20.863 -5.467 23.572 1.00 89.50 203 CYS A O 1
ATOM 1558 N N . GLY A 1 204 ? -20.706 -5.010 25.762 1.00 88.56 204 GLY A N 1
ATOM 1559 C CA . GLY A 1 204 ? -19.275 -4.743 25.720 1.00 88.56 204 GLY A CA 1
ATOM 1560 C C . GLY A 1 204 ? -18.558 -5.023 27.033 1.00 88.56 204 GLY A C 1
ATOM 1561 O O . GLY A 1 204 ? -19.104 -5.571 27.993 1.00 88.56 204 GLY A O 1
ATOM 1562 N N . GLY A 1 205 ? -17.295 -4.602 27.082 1.00 89.50 205 GLY A N 1
ATOM 1563 C CA . GLY A 1 205 ? -16.424 -4.799 28.240 1.00 89.50 205 GLY A CA 1
ATOM 1564 C C . GLY A 1 205 ? -17.014 -4.295 29.561 1.00 89.50 205 GLY A C 1
ATOM 1565 O O . GLY A 1 205 ? -16.801 -4.939 30.583 1.00 89.50 205 GLY A O 1
ATOM 1566 N N . THR A 1 206 ? -17.782 -3.203 29.535 1.00 88.31 206 THR A N 1
ATOM 1567 C CA . THR A 1 206 ? -18.436 -2.612 30.714 1.00 88.31 206 THR A CA 1
ATOM 1568 C C . THR A 1 206 ? -19.513 -3.534 31.285 1.00 88.31 206 THR A C 1
ATOM 1570 O O . THR A 1 206 ? -19.697 -3.601 32.500 1.00 88.31 206 THR A O 1
ATOM 1573 N N . ASP A 1 207 ? -20.228 -4.281 30.445 1.00 93.31 207 ASP A N 1
ATOM 1574 C CA . ASP A 1 207 ? -21.245 -5.234 30.899 1.00 93.31 207 ASP A CA 1
ATOM 1575 C C . ASP A 1 207 ? -20.606 -6.472 31.523 1.00 93.31 207 ASP A C 1
ATOM 1577 O O . ASP A 1 207 ? -21.107 -7.004 32.517 1.00 93.31 207 ASP A O 1
ATOM 1581 N N . PHE A 1 208 ? -19.432 -6.859 31.025 1.00 96.56 208 PHE A N 1
ATOM 1582 C CA . PHE A 1 208 ? -18.615 -7.903 31.639 1.00 96.56 208 PHE A CA 1
ATOM 1583 C C . PHE A 1 208 ? -18.099 -7.455 33.014 1.00 96.56 208 PHE A C 1
ATOM 1585 O O . PHE A 1 208 ? -18.179 -8.217 33.980 1.00 96.56 208 PHE A O 1
ATOM 1592 N N . ASP A 1 209 ? -17.671 -6.194 33.139 1.00 95.25 209 ASP A N 1
ATOM 1593 C CA . ASP A 1 209 ? -17.267 -5.599 34.420 1.00 95.25 209 ASP A CA 1
ATOM 1594 C C . ASP A 1 209 ? -18.430 -5.595 35.426 1.00 95.25 209 ASP A C 1
ATOM 1596 O O . ASP A 1 209 ? -18.255 -5.964 36.590 1.00 95.25 209 ASP A O 1
ATOM 1600 N N . LYS A 1 210 ? -19.654 -5.266 34.978 1.00 94.75 210 LYS A N 1
ATOM 1601 C CA . LYS A 1 210 ? -20.870 -5.348 35.808 1.00 94.75 210 LYS A CA 1
ATOM 1602 C C . LYS A 1 210 ? -21.137 -6.773 36.297 1.00 94.75 210 LYS A C 1
ATOM 1604 O O . LYS A 1 210 ? -21.563 -6.931 37.442 1.00 94.75 210 LYS A O 1
ATOM 1609 N N . LYS A 1 211 ? -20.885 -7.810 35.488 1.00 97.06 211 LYS A N 1
ATOM 1610 C CA . LYS A 1 211 ? -21.038 -9.212 35.922 1.00 97.06 211 LYS A CA 1
ATOM 1611 C C . LYS A 1 211 ? -20.041 -9.594 37.006 1.00 97.06 211 LYS A C 1
ATOM 1613 O O . LYS A 1 211 ? -20.450 -10.167 38.016 1.00 97.06 211 LYS A O 1
ATOM 1618 N N . ILE A 1 212 ? -18.777 -9.204 36.850 1.00 97.44 212 ILE A N 1
ATOM 1619 C CA . ILE A 1 212 ? -17.754 -9.396 37.887 1.00 97.44 212 ILE A CA 1
ATOM 1620 C C . ILE A 1 212 ? -18.170 -8.671 39.170 1.00 97.44 212 ILE A C 1
ATOM 1622 O O . ILE A 1 212 ? -18.144 -9.262 40.247 1.00 97.44 212 ILE A O 1
ATOM 1626 N N . TYR A 1 213 ? -18.617 -7.419 39.059 1.00 95.50 213 TYR A N 1
ATOM 1627 C CA . TYR A 1 213 ? -19.061 -6.623 40.201 1.00 95.50 213 TYR A CA 1
ATOM 1628 C C . TYR A 1 213 ? -20.258 -7.253 40.930 1.00 95.50 213 TYR A C 1
ATOM 1630 O O . TYR A 1 213 ? -20.267 -7.337 42.158 1.00 95.50 213 TYR A O 1
ATOM 1638 N N . GLN A 1 214 ? -21.262 -7.739 40.193 1.00 94.81 214 GLN A N 1
ATOM 1639 C CA . GLN A 1 214 ? -22.421 -8.438 40.762 1.00 94.81 214 GLN A CA 1
ATOM 1640 C C . GLN A 1 214 ? -22.008 -9.727 41.478 1.00 94.81 214 GLN A C 1
ATOM 1642 O O . GLN A 1 214 ? -22.472 -9.994 42.588 1.00 94.81 214 GLN A O 1
ATOM 1647 N N . HIS A 1 215 ? -21.108 -10.501 40.874 1.00 96.06 215 HIS A N 1
ATOM 1648 C CA . HIS A 1 215 ? -20.587 -11.723 41.467 1.00 96.06 215 HIS A CA 1
ATOM 1649 C C . HIS A 1 215 ? -19.786 -11.448 42.749 1.00 96.06 215 HIS A C 1
ATOM 1651 O O . HIS A 1 215 ? -20.008 -12.102 43.771 1.00 96.06 215 HIS A O 1
ATOM 1657 N N . LEU A 1 216 ? -18.925 -10.427 42.729 1.00 95.19 216 LEU A N 1
ATOM 1658 C CA . LEU A 1 216 ? -18.187 -9.949 43.894 1.00 95.19 216 LEU A CA 1
ATOM 1659 C C . LEU A 1 216 ? -19.137 -9.537 45.014 1.00 95.19 216 LEU A C 1
ATOM 1661 O O . LEU A 1 216 ? -19.022 -10.036 46.131 1.00 95.19 216 LEU A O 1
ATOM 1665 N N . LYS A 1 217 ? -20.134 -8.701 44.708 1.00 91.75 217 LYS A N 1
ATOM 1666 C CA . LYS A 1 217 ? -21.146 -8.271 45.679 1.00 91.75 217 LYS A CA 1
ATOM 1667 C C . LYS A 1 217 ? -21.926 -9.457 46.262 1.00 91.75 217 LYS A C 1
ATOM 1669 O O . LYS A 1 217 ? -22.356 -9.409 47.413 1.00 91.75 217 LYS A O 1
ATOM 1674 N N . GLY A 1 218 ? -22.112 -10.527 45.489 1.00 91.62 218 GLY A N 1
ATOM 1675 C CA . GLY A 1 218 ? -22.756 -11.772 45.913 1.00 91.62 218 GLY A CA 1
ATOM 1676 C C . GLY A 1 218 ? -21.938 -12.605 46.909 1.00 91.62 218 GLY A C 1
ATOM 1677 O O . GLY A 1 218 ? -22.533 -13.312 47.723 1.00 91.62 218 GLY A O 1
ATOM 1678 N N . ARG A 1 219 ? -20.605 -12.491 46.889 1.00 91.44 219 ARG A N 1
ATOM 1679 C CA . ARG A 1 219 ? -19.682 -13.324 47.683 1.00 91.44 219 ARG A CA 1
ATOM 1680 C C . ARG A 1 219 ? -18.877 -12.572 48.738 1.00 91.44 219 ARG A C 1
ATOM 1682 O O . ARG A 1 219 ? -18.215 -13.220 49.541 1.00 91.44 219 ARG A O 1
ATOM 1689 N N . CYS A 1 220 ? -18.919 -11.245 48.729 1.00 92.38 220 CYS A N 1
ATOM 1690 C CA . CYS A 1 220 ? -18.154 -10.447 49.670 1.00 92.38 220 CYS A CA 1
ATOM 1691 C C . CYS A 1 220 ? -18.672 -10.562 51.108 1.00 92.38 220 CYS A C 1
ATOM 1693 O O . CYS A 1 220 ? -19.822 -10.948 51.348 1.00 92.38 220 CYS A O 1
ATOM 1695 N N . SER A 1 221 ? -17.834 -10.160 52.062 1.00 91.81 221 SER A N 1
ATOM 1696 C CA . SER A 1 221 ? -18.212 -10.039 53.466 1.00 91.81 221 SER A CA 1
ATOM 1697 C C . SER A 1 221 ? -19.430 -9.129 53.647 1.00 91.81 221 SER A C 1
ATOM 1699 O O . SER A 1 221 ? -19.716 -8.243 52.832 1.00 91.81 221 SER A O 1
ATOM 1701 N N . GLN A 1 222 ? -20.144 -9.319 54.758 1.00 89.75 222 GLN A N 1
ATOM 1702 C CA . GLN A 1 222 ? -21.260 -8.449 55.122 1.00 89.75 222 GLN A CA 1
ATOM 1703 C C . GLN A 1 222 ? -20.813 -6.983 55.243 1.00 89.75 222 GLN A C 1
ATOM 1705 O O . GLN A 1 222 ? -21.507 -6.101 54.748 1.00 89.75 222 GLN A O 1
ATOM 1710 N N . ALA A 1 223 ? -19.622 -6.731 55.797 1.00 88.38 223 ALA A N 1
ATOM 1711 C CA . ALA A 1 223 ? -19.056 -5.390 55.921 1.00 88.38 223 ALA A CA 1
ATOM 1712 C C . ALA A 1 223 ? -18.846 -4.716 54.553 1.00 88.38 223 ALA A C 1
ATOM 1714 O O . ALA A 1 223 ? -19.255 -3.569 54.359 1.00 88.38 223 ALA A O 1
ATOM 1715 N N . LEU A 1 224 ? -18.270 -5.432 53.578 1.00 88.69 224 LEU A N 1
ATOM 1716 C CA . LEU A 1 224 ? -18.107 -4.905 52.221 1.00 88.69 224 LEU A CA 1
ATOM 1717 C C . LEU A 1 224 ? -19.462 -4.709 51.538 1.00 88.69 224 LEU A C 1
ATOM 1719 O O . LEU A 1 224 ? -19.672 -3.703 50.863 1.00 88.69 224 LEU A O 1
ATOM 1723 N N . ARG A 1 225 ? -20.403 -5.640 51.725 1.00 89.31 225 ARG A N 1
ATOM 1724 C CA . ARG A 1 225 ? -21.745 -5.528 51.143 1.00 89.31 225 ARG A CA 1
ATOM 1725 C C . ARG A 1 225 ? -22.471 -4.291 51.665 1.00 89.31 225 ARG A C 1
ATOM 1727 O O . ARG A 1 225 ? -22.968 -3.512 50.858 1.00 89.31 225 ARG A O 1
ATOM 1734 N N . GLU A 1 226 ? -22.474 -4.076 52.976 1.00 87.69 226 GLU A N 1
ATOM 1735 C CA . GLU A 1 226 ? -23.064 -2.892 53.606 1.00 87.69 226 GLU A CA 1
ATOM 1736 C C . GLU A 1 226 ? -22.384 -1.609 53.110 1.00 87.69 226 GLU A C 1
ATOM 1738 O O . GLU A 1 226 ? -23.068 -0.666 52.705 1.00 87.69 226 GLU A O 1
ATOM 1743 N N . GLN A 1 227 ? -21.047 -1.598 53.028 1.00 85.25 227 GLN A N 1
ATOM 1744 C CA . GLN A 1 227 ? -20.287 -0.485 52.453 1.00 85.25 227 GLN A CA 1
ATOM 1745 C C . GLN A 1 227 ? -20.699 -0.213 50.999 1.00 85.25 227 GLN A C 1
ATOM 1747 O O . GLN A 1 227 ? -20.828 0.943 50.610 1.00 85.25 227 GLN A O 1
ATOM 1752 N N . LEU A 1 228 ? -20.961 -1.237 50.187 1.00 85.81 228 LEU A N 1
ATOM 1753 C CA . LEU A 1 228 ? -21.401 -1.083 48.796 1.00 85.81 228 LEU A CA 1
ATOM 1754 C C . LEU A 1 228 ? -22.900 -0.775 48.646 1.00 85.81 228 LEU A C 1
ATOM 1756 O O . LEU A 1 228 ? -23.313 -0.322 47.582 1.00 85.81 228 LEU A O 1
ATOM 1760 N N . GLU A 1 229 ? -23.735 -0.996 49.657 1.00 84.31 229 GLU A N 1
ATOM 1761 C CA . GLU A 1 229 ? -25.187 -0.762 49.579 1.00 84.31 229 GLU A CA 1
ATOM 1762 C C . GLU A 1 229 ? -25.615 0.606 50.099 1.00 84.31 229 GLU A C 1
ATOM 1764 O O . GLU A 1 229 ? -26.631 1.1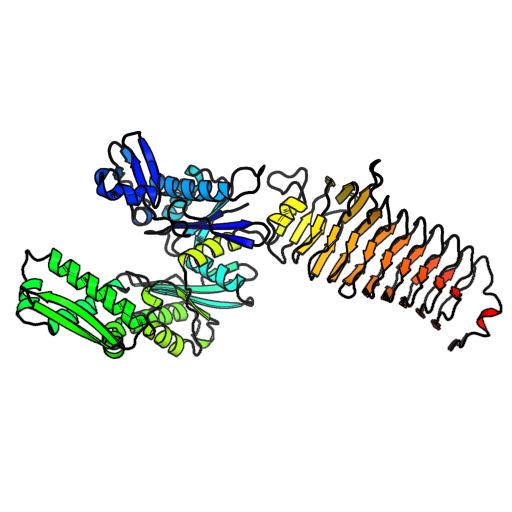46 49.650 1.00 84.31 229 GLU A O 1
ATOM 1769 N N . GLN A 1 230 ? -24.809 1.220 50.963 1.00 79.44 230 GLN A N 1
ATOM 1770 C CA . GLN A 1 230 ? -25.063 2.567 51.453 1.00 79.44 230 GLN A CA 1
ATOM 1771 C C . GLN A 1 230 ? -25.224 3.572 50.298 1.00 79.44 230 GLN A C 1
ATOM 1773 O O . GLN A 1 230 ? -24.434 3.639 49.353 1.00 79.44 230 GLN A O 1
ATOM 1778 N N . LYS A 1 231 ? -26.268 4.409 50.369 1.00 63.25 231 LYS A N 1
ATOM 1779 C CA . LYS A 1 231 ? -26.526 5.450 49.354 1.00 63.25 231 LYS A CA 1
ATOM 1780 C C . LYS A 1 231 ? -25.368 6.446 49.220 1.00 63.25 231 LYS A C 1
ATOM 1782 O O . LYS A 1 231 ? -25.155 6.970 48.134 1.00 63.25 231 LYS A O 1
ATOM 1787 N N . GLN A 1 232 ? -24.611 6.674 50.294 1.00 67.00 232 GLN A N 1
ATOM 1788 C CA . GLN A 1 232 ? -23.505 7.635 50.343 1.00 67.00 232 GLN A CA 1
ATOM 1789 C C . GLN A 1 232 ? -22.149 7.055 49.882 1.00 67.00 232 GLN A C 1
ATOM 1791 O O . GLN A 1 232 ? -21.167 7.787 49.819 1.00 67.00 232 GLN A O 1
ATOM 1796 N N . SER A 1 233 ? -22.065 5.772 49.503 1.00 73.50 233 SER A N 1
ATOM 1797 C CA . SER A 1 233 ? -20.791 5.091 49.210 1.00 73.50 233 SER A CA 1
ATOM 1798 C C . SER A 1 233 ? -20.339 5.125 47.744 1.00 73.50 233 SER A C 1
ATOM 1800 O O . SER A 1 233 ? -19.645 4.221 47.276 1.00 73.50 233 SER A O 1
ATOM 1802 N N . LEU A 1 234 ? -20.703 6.170 46.993 1.00 75.69 234 LEU A N 1
ATOM 1803 C CA . LEU A 1 234 ? -20.385 6.282 45.562 1.00 75.69 234 LEU A CA 1
ATOM 1804 C C . LEU A 1 234 ? -18.887 6.067 45.271 1.00 75.69 234 LEU A C 1
ATOM 1806 O O . LEU A 1 234 ? -18.545 5.325 44.354 1.00 75.69 234 LEU A O 1
ATOM 1810 N N . LEU A 1 235 ? -18.002 6.631 46.098 1.00 76.81 235 LEU A N 1
ATOM 1811 C CA . LEU A 1 235 ? -16.551 6.448 45.972 1.00 76.81 235 LEU A CA 1
ATOM 1812 C C . LEU A 1 235 ? -16.119 4.986 46.145 1.00 76.81 235 LEU A C 1
ATOM 1814 O O . LEU A 1 235 ? -15.326 4.493 45.348 1.00 76.81 235 LEU A O 1
ATOM 1818 N N . ALA A 1 236 ? -16.670 4.274 47.131 1.00 81.56 236 ALA A N 1
ATOM 1819 C CA . ALA A 1 236 ? -16.369 2.859 47.341 1.00 81.56 236 ALA A CA 1
ATOM 1820 C C . ALA A 1 236 ? -16.852 2.005 46.158 1.00 81.56 236 ALA A C 1
ATOM 1822 O O . ALA A 1 236 ? -16.138 1.111 45.710 1.00 81.56 236 ALA A O 1
ATOM 1823 N N . LYS A 1 237 ? -18.031 2.314 45.600 1.00 85.06 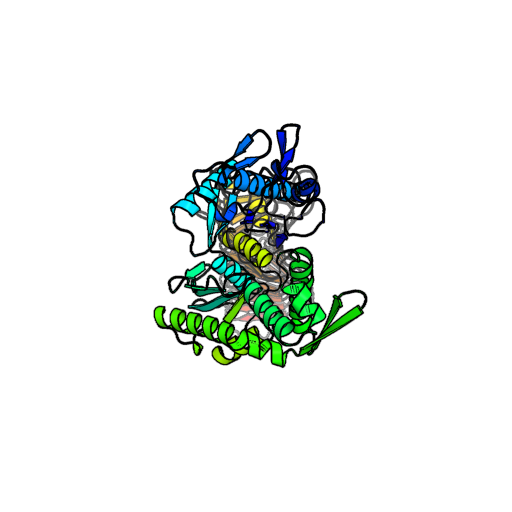237 LYS A N 1
ATOM 1824 C CA . LYS A 1 237 ? -18.551 1.643 44.398 1.00 85.06 237 LYS A CA 1
ATOM 1825 C C . LYS A 1 237 ? -17.628 1.842 43.202 1.00 85.06 237 LYS A C 1
ATOM 1827 O O . LYS A 1 237 ? -17.285 0.861 42.555 1.00 85.06 237 LYS A O 1
ATOM 1832 N N . VAL A 1 238 ? -17.196 3.077 42.944 1.00 81.31 238 VAL A N 1
ATOM 1833 C CA . VAL A 1 238 ? -16.276 3.402 41.840 1.00 81.31 238 VAL A CA 1
ATOM 1834 C C . VAL A 1 238 ? -14.929 2.705 42.023 1.00 81.31 238 VAL A C 1
ATOM 1836 O O . VAL A 1 238 ? -14.427 2.101 41.080 1.00 81.31 238 VAL A O 1
ATOM 1839 N N . GLN A 1 239 ? -14.366 2.724 43.235 1.00 86.75 239 GLN A N 1
ATOM 1840 C CA . GLN A 1 239 ? -13.104 2.043 43.533 1.00 86.75 239 GLN A CA 1
ATOM 1841 C C . GLN A 1 239 ? -13.206 0.533 43.300 1.00 86.75 239 GLN A C 1
ATOM 1843 O O . GLN A 1 239 ? -12.377 -0.030 42.590 1.00 86.75 239 GLN A O 1
ATOM 1848 N N . VAL A 1 240 ? -14.230 -0.123 43.854 1.00 90.69 240 VAL A N 1
ATOM 1849 C CA . VAL A 1 240 ? -14.429 -1.571 43.684 1.00 90.69 240 VAL A CA 1
ATOM 1850 C C . VAL A 1 240 ? -14.726 -1.927 42.228 1.00 90.69 240 VAL A C 1
ATOM 1852 O O . VAL A 1 240 ? -14.207 -2.923 41.730 1.00 90.69 240 VAL A O 1
ATOM 1855 N N . PHE A 1 241 ? -15.500 -1.108 41.515 1.00 90.19 241 PHE A N 1
ATOM 1856 C CA . PHE A 1 241 ? -15.753 -1.310 40.090 1.00 90.19 241 PHE A CA 1
ATOM 1857 C C . PHE A 1 241 ? -14.469 -1.186 39.259 1.00 90.19 241 PHE A C 1
ATOM 1859 O O . PHE A 1 241 ? -14.212 -2.037 38.414 1.00 90.19 241 PHE A O 1
ATOM 1866 N N . GLY A 1 242 ? -13.603 -0.212 39.561 1.00 87.06 242 GLY A N 1
ATOM 1867 C CA . GLY A 1 242 ? -12.274 -0.105 38.950 1.00 87.06 242 GLY A CA 1
ATOM 1868 C C . GLY A 1 242 ? -11.436 -1.373 39.141 1.00 87.06 242 GLY A C 1
ATOM 1869 O O . GLY A 1 242 ? -10.848 -1.875 38.189 1.00 87.06 242 GLY A O 1
ATOM 1870 N N . ARG A 1 243 ? -11.478 -1.983 40.334 1.00 94.06 243 ARG A N 1
ATOM 1871 C CA . ARG A 1 243 ? -10.822 -3.281 40.573 1.00 94.06 243 ARG A CA 1
ATOM 1872 C C . ARG A 1 243 ? -11.436 -4.431 39.762 1.00 94.06 243 ARG A C 1
ATOM 1874 O O . ARG A 1 243 ? -10.731 -5.379 39.427 1.00 94.06 243 ARG A O 1
ATOM 1881 N N . CYS A 1 244 ? -12.725 -4.370 39.430 1.00 95.62 244 CYS A N 1
ATOM 1882 C CA . CYS A 1 244 ? -13.361 -5.355 38.546 1.00 95.62 244 CYS A CA 1
ATOM 1883 C C . CYS A 1 244 ? -12.855 -5.235 37.096 1.00 95.62 244 CYS A C 1
ATOM 1885 O O . CYS A 1 244 ? -12.729 -6.243 36.407 1.00 95.62 244 CYS A O 1
ATOM 1887 N N . ILE A 1 245 ? -12.498 -4.029 36.649 1.00 92.75 245 ILE A N 1
ATOM 1888 C CA . ILE A 1 245 ? -11.830 -3.831 35.355 1.00 92.75 245 ILE A CA 1
ATOM 1889 C C . ILE A 1 245 ? -10.421 -4.441 35.404 1.00 92.75 245 ILE A C 1
ATOM 1891 O O . ILE A 1 245 ? -10.048 -5.201 34.508 1.00 92.75 245 ILE A O 1
ATOM 1895 N N . ASP A 1 246 ? -9.669 -4.174 36.480 1.00 93.69 246 ASP A N 1
ATOM 1896 C CA . ASP A 1 246 ? -8.319 -4.721 36.679 1.00 93.69 246 ASP A CA 1
ATOM 1897 C C . ASP A 1 246 ? -8.323 -6.257 36.611 1.00 93.69 246 ASP A C 1
ATOM 1899 O O . ASP A 1 246 ? -7.511 -6.851 35.899 1.00 93.69 246 ASP A O 1
ATOM 1903 N N . ILE A 1 247 ? -9.255 -6.912 37.319 1.00 96.44 247 ILE A N 1
ATOM 1904 C CA . ILE A 1 247 ? -9.327 -8.378 37.338 1.00 96.44 247 ILE A CA 1
ATOM 1905 C C . ILE A 1 247 ? -9.705 -8.940 35.960 1.00 96.44 247 ILE A C 1
ATOM 1907 O O . ILE A 1 247 ? -9.114 -9.928 35.535 1.00 96.44 247 ILE A O 1
ATOM 1911 N N . LYS A 1 248 ? -10.613 -8.292 35.212 1.00 96.62 248 LYS A N 1
ATOM 1912 C CA . LYS A 1 248 ? -10.954 -8.682 33.831 1.00 96.62 248 LYS A CA 1
ATOM 1913 C C . LYS A 1 248 ? -9.730 -8.637 32.913 1.00 96.62 248 LYS A C 1
ATOM 1915 O O . LYS A 1 248 ? -9.490 -9.576 32.152 1.00 96.62 248 LYS A O 1
ATOM 1920 N N . HIS A 1 249 ? -8.960 -7.550 32.973 1.00 94.19 249 HIS A N 1
ATOM 1921 C CA . HIS A 1 249 ? -7.752 -7.402 32.161 1.00 94.19 249 HIS A CA 1
ATOM 1922 C C . HIS A 1 249 ? -6.713 -8.467 32.525 1.00 94.19 249 HIS A C 1
ATOM 1924 O O . HIS A 1 249 ? -6.234 -9.168 31.637 1.00 94.19 249 HIS A O 1
ATOM 1930 N N . GLN A 1 250 ? -6.456 -8.688 33.819 1.00 96.38 250 GLN A N 1
ATOM 1931 C CA . GLN A 1 250 ? -5.551 -9.748 34.276 1.00 96.38 250 GLN A CA 1
ATOM 1932 C C . GLN A 1 250 ? -5.996 -11.134 33.798 1.00 96.38 250 GLN A C 1
ATOM 1934 O O . GLN A 1 250 ? -5.172 -11.916 33.336 1.00 96.38 250 GLN A O 1
ATOM 1939 N N . LEU A 1 251 ? -7.298 -11.436 33.834 1.00 97.62 251 LEU A N 1
ATOM 1940 C CA . LEU A 1 251 ? -7.838 -12.716 33.364 1.00 97.62 251 LEU A CA 1
ATOM 1941 C C . LEU A 1 251 ? -7.712 -12.927 31.852 1.00 97.62 251 LEU A C 1
ATOM 1943 O O . LEU A 1 251 ? -7.801 -14.068 31.392 1.00 97.62 251 LEU A O 1
ATOM 1947 N N . SER A 1 252 ? -7.462 -11.872 31.076 1.00 94.75 252 SER A N 1
ATOM 1948 C CA . SER A 1 252 ? -7.147 -12.006 29.649 1.00 94.75 252 SER A CA 1
ATOM 1949 C C . SER A 1 252 ? -5.737 -12.574 29.427 1.00 94.75 252 SER A C 1
ATOM 1951 O O . SER A 1 252 ? -5.502 -13.248 28.427 1.00 94.75 252 SER A O 1
ATOM 1953 N N . GLU A 1 253 ? -4.835 -12.421 30.402 1.00 94.25 253 GLU A N 1
ATOM 1954 C CA . GLU A 1 253 ? -3.446 -12.899 30.345 1.00 94.25 253 GLU A CA 1
ATOM 1955 C C . GLU A 1 253 ? -3.218 -14.137 31.231 1.00 94.25 253 GLU A C 1
ATOM 1957 O O . GLU A 1 253 ? -2.672 -15.147 30.780 1.00 94.25 253 GLU A O 1
ATOM 1962 N N . ALA A 1 254 ? -3.757 -14.140 32.452 1.00 96.62 254 ALA A N 1
ATOM 1963 C CA . ALA A 1 254 ? -3.608 -15.195 33.453 1.00 96.62 254 ALA A CA 1
ATOM 1964 C C . ALA A 1 254 ? -4.866 -16.070 33.618 1.00 96.62 254 ALA A C 1
ATOM 1966 O O . ALA A 1 254 ? -5.991 -15.657 33.330 1.00 96.62 254 ALA A O 1
ATOM 1967 N N . ARG A 1 255 ? -4.682 -17.319 34.069 1.00 97.19 255 ARG A N 1
ATOM 1968 C CA . ARG A 1 255 ? -5.787 -18.276 34.299 1.00 97.19 255 ARG A CA 1
ATOM 1969 C C . ARG A 1 255 ? -6.631 -17.937 35.527 1.00 97.19 255 ARG A C 1
ATOM 1971 O O . ARG A 1 255 ? -7.767 -18.390 35.621 1.00 97.19 255 ARG A O 1
ATOM 1978 N N . GLU A 1 256 ? -6.078 -17.159 36.438 1.00 97.56 256 GLU A N 1
ATOM 1979 C CA . GLU A 1 256 ? -6.710 -16.696 37.663 1.00 97.56 256 GLU A CA 1
ATOM 1980 C C . GLU A 1 256 ? -6.159 -15.316 38.013 1.00 97.56 256 GLU A C 1
ATOM 1982 O O . GLU A 1 256 ? -5.062 -14.954 37.582 1.00 97.56 256 GLU A O 1
ATOM 1987 N N . ALA A 1 257 ? -6.931 -14.545 38.766 1.00 97.31 257 ALA A N 1
ATOM 1988 C CA . ALA A 1 257 ? -6.545 -13.221 39.215 1.00 97.31 257 ALA A CA 1
ATOM 1989 C C . ALA A 1 257 ? -7.182 -12.924 40.574 1.00 97.31 257 ALA A C 1
ATOM 1991 O O . ALA A 1 257 ? -8.217 -13.493 40.937 1.00 97.31 257 ALA A O 1
ATOM 1992 N N . SER A 1 258 ? -6.559 -12.015 41.317 1.00 96.06 258 SER A N 1
ATOM 1993 C CA . SER A 1 258 ? -7.036 -11.594 42.629 1.00 96.06 258 SER A CA 1
ATOM 1994 C C . SER A 1 258 ? -6.900 -10.087 42.781 1.00 96.06 258 SER A C 1
ATOM 1996 O O . SER A 1 258 ? -5.930 -9.485 42.326 1.00 96.06 258 SER A O 1
ATOM 1998 N N . ILE A 1 259 ? -7.863 -9.479 43.464 1.00 94.00 259 ILE A N 1
ATOM 1999 C CA . ILE A 1 259 ? -7.842 -8.063 43.837 1.00 94.00 259 ILE A CA 1
ATOM 2000 C C . ILE A 1 259 ? -8.026 -7.922 45.344 1.00 94.00 259 ILE A C 1
ATOM 2002 O O . ILE A 1 259 ? -8.670 -8.749 45.990 1.00 94.00 259 ILE A O 1
ATOM 2006 N N . HIS A 1 260 ? -7.483 -6.840 45.891 1.00 93.44 260 HIS A N 1
ATOM 2007 C CA . HIS A 1 260 ? -7.569 -6.511 47.308 1.00 93.44 260 HIS A CA 1
ATOM 2008 C C . HIS A 1 260 ? -8.429 -5.261 47.504 1.00 93.44 260 HIS A C 1
ATOM 2010 O O . HIS A 1 260 ? -8.186 -4.224 46.878 1.00 93.44 260 HIS A O 1
ATOM 2016 N N . ILE A 1 261 ? -9.438 -5.363 48.366 1.00 91.12 261 ILE A N 1
ATOM 2017 C CA . ILE A 1 261 ? -10.444 -4.329 48.604 1.00 91.12 261 ILE A CA 1
ATOM 2018 C C . ILE A 1 261 ? -10.381 -3.894 50.072 1.00 91.12 261 ILE A C 1
ATOM 2020 O O . ILE A 1 261 ? -10.626 -4.711 50.959 1.00 91.12 261 ILE A O 1
ATOM 2024 N N . PRO A 1 262 ? -10.068 -2.619 50.355 1.00 86.50 262 PRO A N 1
ATOM 2025 C CA . PRO A 1 262 ? -10.121 -2.081 51.711 1.00 86.50 262 PRO A CA 1
ATOM 2026 C C . PRO A 1 262 ? -11.562 -1.974 52.235 1.00 86.50 262 PRO A C 1
ATOM 2028 O O . PRO A 1 262 ? -12.422 -1.381 51.579 1.00 86.50 262 PRO A O 1
ATOM 2031 N N . VAL A 1 263 ? -11.808 -2.505 53.434 1.00 85.50 263 VAL A N 1
ATOM 2032 C CA . VAL A 1 263 ? -13.125 -2.544 54.094 1.00 85.50 263 VAL A CA 1
ATOM 2033 C C . VAL A 1 263 ? -12.950 -2.291 55.587 1.00 85.50 263 VAL A C 1
ATOM 2035 O O . VAL A 1 263 ? -12.373 -3.120 56.281 1.00 85.50 263 VAL A O 1
ATOM 2038 N N . LEU A 1 264 ? -13.427 -1.147 56.091 1.00 79.19 264 LEU A N 1
ATOM 2039 C CA . LEU A 1 264 ? -13.439 -0.791 57.527 1.00 79.19 264 LEU A CA 1
ATOM 2040 C C . LEU A 1 264 ? -12.131 -1.112 58.296 1.00 79.19 264 LEU A C 1
ATOM 2042 O O . LEU A 1 264 ? -12.159 -1.642 59.404 1.00 79.19 264 LEU A O 1
ATOM 2046 N N . GLY A 1 265 ? -10.969 -0.800 57.710 1.00 78.81 265 GLY A N 1
ATOM 2047 C CA . GLY A 1 265 ? -9.655 -1.045 58.330 1.00 78.81 265 GLY A CA 1
ATOM 2048 C C . GLY A 1 265 ? -9.093 -2.461 58.143 1.00 78.81 265 GLY A C 1
ATOM 2049 O O . GLY A 1 265 ? -7.996 -2.743 58.615 1.00 78.81 265 GLY A O 1
ATOM 2050 N N . GLN A 1 266 ? -9.802 -3.332 57.425 1.00 85.25 266 GLN A N 1
ATOM 2051 C CA . GLN A 1 266 ? -9.329 -4.632 56.949 1.00 85.25 266 GLN A CA 1
ATOM 2052 C C . GLN A 1 266 ? -9.166 -4.636 55.422 1.00 85.25 266 GLN A C 1
ATOM 2054 O O . GLN A 1 266 ? -9.559 -3.695 54.728 1.00 85.25 266 GLN A O 1
ATOM 2059 N N . VAL A 1 267 ? -8.570 -5.706 54.894 1.00 89.19 267 VAL A N 1
ATOM 2060 C CA . VAL A 1 267 ? -8.435 -5.944 53.454 1.00 89.19 267 VAL A CA 1
ATOM 2061 C C . VAL A 1 267 ? -9.112 -7.263 53.118 1.00 89.19 267 VAL A C 1
ATOM 2063 O O . VAL A 1 267 ? -8.703 -8.318 53.595 1.00 89.19 267 VAL A O 1
ATOM 2066 N N . GLU A 1 268 ? -10.134 -7.200 52.274 1.00 92.81 268 GLU A N 1
ATOM 2067 C CA . GLU A 1 268 ? -10.799 -8.374 51.727 1.00 92.81 268 GLU A CA 1
ATOM 2068 C C . GLU A 1 268 ? -10.184 -8.725 50.371 1.00 92.81 268 GLU A C 1
ATOM 2070 O O . GLU A 1 268 ? -9.945 -7.850 49.538 1.00 92.81 268 GLU A O 1
ATOM 2075 N N . SER A 1 269 ? -9.900 -10.007 50.146 1.00 93.31 269 SER A N 1
ATOM 2076 C CA . SER A 1 269 ? -9.369 -10.482 48.866 1.00 93.31 269 SER A CA 1
ATOM 2077 C C . SER A 1 269 ? -10.478 -11.142 48.064 1.00 93.31 269 SER A C 1
ATOM 2079 O O . SER A 1 269 ? -11.151 -12.041 48.560 1.00 93.31 269 SER A O 1
ATOM 2081 N N . TYR A 1 270 ? -10.644 -10.718 46.817 1.00 95.56 270 TYR A N 1
ATOM 2082 C CA . TYR A 1 270 ? -11.554 -11.348 45.872 1.00 95.56 270 TYR A CA 1
ATOM 2083 C C . TYR A 1 270 ? -10.741 -12.064 44.802 1.00 95.56 270 TYR A C 1
ATOM 2085 O O . TYR A 1 270 ? -9.904 -11.449 44.142 1.00 95.56 270 TYR A O 1
ATOM 2093 N N . HIS A 1 271 ? -10.996 -13.359 44.654 1.00 96.56 271 HIS A N 1
ATOM 2094 C CA . HIS A 1 271 ? -10.336 -14.235 43.698 1.00 96.56 271 HIS A CA 1
ATOM 2095 C C . HIS A 1 271 ? -11.332 -14.686 42.630 1.00 96.56 271 HIS A C 1
ATOM 2097 O O . HIS A 1 271 ? -12.484 -15.003 42.945 1.00 96.56 271 HIS A O 1
ATOM 2103 N N . LEU A 1 272 ? -10.887 -14.724 41.377 1.00 97.75 272 LEU A N 1
ATOM 2104 C CA . LEU A 1 272 ? -11.692 -15.165 40.248 1.00 97.75 272 LEU A CA 1
ATOM 2105 C C . LEU A 1 272 ? -10.831 -15.964 39.271 1.00 97.75 272 LEU A C 1
ATOM 2107 O O . LEU A 1 272 ? -9.718 -15.556 38.939 1.00 97.75 272 LEU A O 1
ATOM 2111 N N . THR A 1 273 ? -11.362 -17.080 38.776 1.00 98.31 273 THR A N 1
ATOM 2112 C CA . THR A 1 273 ? -10.722 -17.844 37.701 1.00 98.31 273 THR A CA 1
ATOM 2113 C C . THR A 1 273 ? -11.229 -17.384 36.335 1.00 98.31 273 THR A C 1
ATOM 2115 O O . THR A 1 273 ? -12.358 -16.906 36.193 1.00 98.31 273 THR A O 1
ATOM 2118 N N . ARG A 1 274 ? -10.422 -17.577 35.286 1.00 98.12 274 ARG A N 1
ATOM 2119 C CA . ARG A 1 274 ? -10.831 -17.307 33.898 1.00 98.12 274 ARG A CA 1
ATOM 2120 C C . ARG A 1 274 ? -12.037 -18.158 33.508 1.00 98.12 274 ARG A C 1
ATOM 2122 O O . ARG A 1 274 ? -12.887 -17.695 32.762 1.00 98.12 274 ARG A O 1
ATOM 2129 N N . MET A 1 275 ? -12.123 -19.388 34.013 1.00 98.00 275 MET A N 1
ATOM 2130 C CA . MET A 1 275 ? -13.248 -20.278 33.734 1.00 98.00 275 MET A CA 1
ATOM 2131 C C . MET A 1 275 ? -14.559 -19.715 34.296 1.00 98.00 275 MET A C 1
ATOM 2133 O O . MET A 1 275 ? -15.545 -19.654 33.565 1.00 98.00 275 MET A O 1
ATOM 2137 N N . ASP A 1 276 ? -14.557 -19.248 35.547 1.00 97.81 276 ASP A N 1
ATOM 2138 C CA . ASP A 1 276 ? -15.736 -18.624 36.158 1.00 97.81 276 ASP A CA 1
ATOM 2139 C C . ASP A 1 276 ? -16.123 -17.341 35.416 1.00 97.81 276 ASP A C 1
ATOM 2141 O O . ASP A 1 276 ? -17.295 -17.119 35.119 1.00 97.81 276 ASP A O 1
ATOM 2145 N N . PHE A 1 277 ? -15.138 -16.511 35.057 1.00 98.31 277 PHE A N 1
ATOM 2146 C CA . PHE A 1 277 ? -15.383 -15.310 34.261 1.00 98.31 277 PHE A CA 1
ATOM 2147 C C . PHE A 1 277 ? -16.005 -15.637 32.896 1.00 98.31 277 PHE A C 1
ATOM 2149 O O . PHE A 1 277 ? -17.001 -15.023 32.518 1.00 98.31 277 PHE A O 1
ATOM 2156 N N . ASN A 1 278 ? -15.481 -16.643 32.190 1.00 98.31 278 ASN A N 1
ATOM 2157 C CA . ASN A 1 278 ? -16.030 -17.088 30.910 1.00 98.31 278 ASN A CA 1
ATOM 2158 C C . ASN A 1 278 ? -17.496 -17.521 31.049 1.00 98.31 278 ASN A C 1
ATOM 2160 O O . ASN A 1 278 ? -18.316 -17.149 30.216 1.00 98.31 278 ASN A O 1
ATOM 2164 N N . GLN A 1 279 ? -17.851 -18.245 32.117 1.00 98.06 279 GLN A N 1
ATOM 2165 C CA . GLN A 1 279 ? -19.242 -18.629 32.386 1.00 98.06 279 GLN A CA 1
ATOM 2166 C C . GLN A 1 279 ? -20.148 -17.412 32.617 1.00 98.06 279 GLN A C 1
ATOM 2168 O O . GLN A 1 279 ? -21.287 -17.399 32.156 1.00 98.06 279 GLN A O 1
ATOM 2173 N N . MET A 1 280 ? -19.650 -16.370 33.293 1.00 97.56 280 MET A N 1
ATOM 2174 C CA . MET A 1 280 ? -20.417 -15.141 33.533 1.00 97.56 280 MET A CA 1
ATOM 2175 C C . MET A 1 280 ? -20.743 -14.381 32.246 1.00 97.56 280 MET A C 1
ATOM 2177 O O . MET A 1 280 ? -21.814 -13.775 32.155 1.00 97.56 280 MET A O 1
ATOM 2181 N N . ILE A 1 281 ? -19.825 -14.387 31.274 1.00 97.62 281 ILE A N 1
ATOM 2182 C CA . ILE A 1 281 ? -19.980 -13.650 30.012 1.00 97.62 281 ILE A CA 1
ATOM 2183 C C . ILE A 1 281 ? -20.503 -14.513 28.861 1.00 97.62 281 ILE A C 1
ATOM 2185 O O . ILE A 1 281 ? -20.856 -13.958 27.824 1.00 97.62 281 ILE A O 1
ATOM 2189 N N . ALA A 1 282 ? -20.594 -15.837 29.030 1.00 98.19 282 ALA A N 1
ATOM 2190 C CA . ALA A 1 282 ? -21.042 -16.763 27.989 1.00 98.19 282 ALA A CA 1
ATOM 2191 C C . ALA A 1 282 ? -22.339 -16.327 27.286 1.00 98.19 282 ALA A C 1
ATOM 2193 O O . ALA A 1 282 ? -22.307 -16.236 26.062 1.00 98.19 282 ALA A O 1
ATOM 2194 N N . PRO A 1 283 ? -23.408 -15.902 27.993 1.00 97.81 283 PRO A N 1
ATOM 2195 C CA . PRO A 1 283 ? -24.635 -15.455 27.331 1.00 97.81 283 PRO A CA 1
ATOM 2196 C C . PRO A 1 283 ? -24.451 -14.242 26.408 1.00 97.81 283 PRO A C 1
ATOM 2198 O O . PRO A 1 283 ? -25.169 -14.109 25.422 1.00 97.81 283 PRO A O 1
ATOM 2201 N N . TYR A 1 284 ? -23.501 -13.351 26.713 1.00 97.62 284 TYR A N 1
ATOM 2202 C CA . TYR A 1 284 ? -23.206 -12.200 25.858 1.00 97.62 284 TYR A CA 1
ATOM 2203 C C . TYR A 1 284 ? -22.466 -12.637 24.601 1.00 97.62 284 TYR A C 1
ATOM 2205 O O . TYR A 1 284 ? -22.832 -12.224 23.507 1.00 97.62 284 TYR A O 1
ATOM 2213 N N . ILE A 1 285 ? -21.459 -13.502 24.751 1.00 98.19 285 ILE A N 1
ATOM 2214 C CA . ILE A 1 285 ? -20.683 -14.008 23.615 1.00 98.19 285 ILE A CA 1
ATOM 2215 C C . ILE A 1 285 ? -21.549 -14.896 22.713 1.00 98.19 285 ILE A C 1
ATOM 2217 O O . ILE A 1 285 ? -21.459 -14.815 21.496 1.00 98.19 285 ILE A O 1
ATOM 2221 N N . ASP A 1 286 ? -22.460 -15.687 23.274 1.00 97.94 286 ASP A N 1
ATOM 2222 C CA . ASP A 1 286 ? -23.418 -16.452 22.472 1.00 97.94 286 ASP A CA 1
ATOM 2223 C C . ASP A 1 286 ? -24.332 -15.517 21.659 1.00 97.94 286 ASP A C 1
ATOM 2225 O O . ASP A 1 286 ? -24.651 -15.798 20.502 1.00 97.94 286 ASP A O 1
ATOM 2229 N N . HIS A 1 287 ? -24.707 -14.366 22.226 1.00 97.25 287 HIS A N 1
ATOM 2230 C CA . HIS A 1 287 ? -25.529 -13.376 21.538 1.00 97.25 287 HIS A CA 1
ATOM 2231 C C . HIS A 1 287 ? -24.770 -12.660 20.411 1.00 97.25 287 HIS A C 1
ATOM 2233 O O . HIS A 1 287 ? -25.328 -12.487 19.328 1.00 97.25 287 HIS A O 1
ATOM 2239 N N . THR A 1 288 ? -23.495 -12.301 20.604 1.00 97.81 288 THR A N 1
ATOM 2240 C CA . THR A 1 288 ? -22.680 -11.721 19.520 1.00 97.81 288 THR A CA 1
ATOM 2241 C C . THR A 1 288 ? -22.497 -12.706 18.364 1.00 97.81 288 THR A C 1
ATOM 2243 O O . THR A 1 288 ? -22.559 -12.322 17.195 1.00 97.81 288 THR A O 1
ATOM 2246 N N . ILE A 1 289 ? -22.341 -13.998 18.665 1.00 98.12 289 ILE A N 1
ATOM 2247 C CA . ILE A 1 289 ? -22.274 -15.060 17.658 1.00 98.12 289 ILE A CA 1
ATOM 2248 C C . ILE A 1 289 ? -23.612 -15.218 16.927 1.00 98.12 289 ILE A C 1
ATOM 2250 O O . ILE A 1 289 ? -23.612 -15.332 15.703 1.00 98.12 289 ILE A O 1
ATOM 2254 N N . ALA A 1 290 ? -24.743 -15.155 17.632 1.00 97.56 290 ALA A N 1
ATOM 2255 C CA . ALA A 1 290 ? -26.066 -15.189 17.008 1.00 97.56 290 ALA A CA 1
ATOM 2256 C C . ALA A 1 290 ? -26.301 -13.989 16.070 1.00 97.56 290 ALA A C 1
ATOM 2258 O O . ALA A 1 290 ? -26.892 -14.142 15.002 1.00 97.56 290 ALA A O 1
ATOM 2259 N N . VAL A 1 291 ? -25.799 -12.803 16.424 1.00 96.81 291 VAL A N 1
ATOM 2260 C CA . VAL A 1 291 ? -25.835 -11.618 15.552 1.00 96.81 291 VAL A CA 1
ATOM 2261 C C . VAL A 1 291 ? -24.989 -11.833 14.292 1.00 96.81 291 VAL A C 1
ATOM 2263 O O . VAL A 1 291 ? -25.432 -11.500 13.191 1.00 96.81 291 VAL A O 1
ATOM 2266 N N . CYS A 1 292 ? -23.812 -12.454 14.412 1.00 97.81 292 CYS A N 1
ATOM 2267 C CA . CYS A 1 292 ? -23.022 -12.866 13.250 1.00 97.81 292 CYS A CA 1
ATOM 2268 C C . CYS A 1 292 ? -23.768 -13.896 12.385 1.00 97.81 292 CYS A C 1
ATOM 2270 O O . CYS A 1 292 ? -23.813 -13.731 11.169 1.00 97.81 292 CYS A O 1
ATOM 2272 N N . ASP A 1 293 ? -24.394 -14.915 12.990 1.00 97.44 293 ASP A N 1
ATOM 2273 C CA . ASP A 1 293 ? -25.203 -15.916 12.276 1.00 97.44 293 ASP A CA 1
ATOM 2274 C C . ASP A 1 293 ? -26.308 -15.229 11.441 1.00 97.44 293 ASP A C 1
ATOM 2276 O O . ASP A 1 293 ? -26.474 -15.525 10.256 1.00 97.44 293 ASP A O 1
ATOM 2280 N N . GLN A 1 294 ? -27.016 -14.256 12.027 1.00 96.50 294 GLN A N 1
ATOM 2281 C CA . GLN A 1 294 ? -28.052 -13.470 11.343 1.00 96.50 294 GLN A CA 1
ATOM 2282 C C . GLN A 1 294 ? -27.489 -12.619 10.197 1.00 96.50 294 GLN A C 1
ATOM 2284 O O . GLN A 1 294 ? -28.092 -12.554 9.124 1.00 96.50 294 GLN A O 1
ATOM 2289 N N . LEU A 1 295 ? -26.334 -11.978 10.400 1.00 96.94 295 LEU A N 1
ATOM 2290 C CA . LEU A 1 295 ? -25.673 -11.168 9.375 1.00 96.94 295 LEU A CA 1
ATOM 2291 C C . LEU A 1 295 ? -25.258 -12.015 8.165 1.00 96.94 295 LEU A C 1
ATOM 2293 O O . LEU A 1 295 ? -25.481 -11.619 7.020 1.00 96.94 295 LEU A O 1
ATOM 2297 N N . LEU A 1 296 ? -24.678 -13.190 8.420 1.00 97.44 296 LEU A N 1
ATOM 2298 C CA . LEU A 1 296 ? -24.304 -14.158 7.390 1.00 97.44 296 LEU A CA 1
ATOM 2299 C C . LEU A 1 296 ? -25.539 -14.662 6.632 1.00 97.44 296 LEU A C 1
ATOM 2301 O O . LEU A 1 296 ? -25.551 -14.653 5.400 1.00 97.44 296 LEU A O 1
ATOM 2305 N N . GLN A 1 297 ? -26.610 -15.003 7.353 1.00 96.38 297 GLN A N 1
ATOM 2306 C CA . GLN A 1 297 ? -27.876 -15.424 6.755 1.00 96.38 297 GLN A CA 1
ATOM 2307 C C . GLN A 1 297 ? -28.478 -14.334 5.856 1.00 96.38 297 GLN A C 1
ATOM 2309 O O . GLN A 1 297 ? -28.908 -14.631 4.742 1.00 96.38 297 GLN A O 1
ATOM 2314 N N . ALA A 1 298 ? -28.475 -13.073 6.300 1.00 96.12 298 ALA A N 1
ATOM 2315 C CA . ALA A 1 298 ? -28.963 -11.941 5.511 1.00 96.12 298 ALA A CA 1
ATOM 2316 C C . ALA A 1 298 ? -28.148 -11.721 4.224 1.00 96.12 298 ALA A C 1
ATOM 2318 O O . ALA A 1 298 ? -28.691 -11.260 3.220 1.00 96.12 298 ALA A O 1
ATOM 2319 N N . ALA A 1 299 ? -26.860 -12.075 4.237 1.00 96.62 299 ALA A N 1
ATOM 2320 C CA . ALA A 1 299 ? -25.991 -12.040 3.065 1.00 96.62 299 ALA A CA 1
ATOM 2321 C C . ALA A 1 299 ? -26.070 -13.309 2.190 1.00 96.62 299 ALA A C 1
ATOM 2323 O O . ALA A 1 299 ? -25.469 -13.333 1.115 1.00 96.62 299 ALA A O 1
ATOM 2324 N N . GLY A 1 300 ? -26.788 -14.350 2.632 1.00 96.50 300 GLY A N 1
ATOM 2325 C CA . GLY A 1 300 ? -26.859 -15.648 1.957 1.00 96.50 300 GLY A CA 1
ATOM 2326 C C . GLY A 1 300 ? -25.537 -16.420 1.976 1.00 96.50 300 GLY A C 1
ATOM 2327 O O . GLY A 1 300 ? -25.205 -17.061 0.984 1.00 96.50 300 GLY A O 1
ATOM 2328 N N . ILE A 1 301 ? -24.769 -16.304 3.063 1.00 96.75 301 ILE A N 1
ATOM 2329 C CA . ILE A 1 301 ? -23.414 -16.853 3.216 1.00 96.75 301 ILE A CA 1
ATOM 2330 C C . ILE A 1 301 ? -23.367 -17.790 4.425 1.00 96.75 301 ILE A C 1
ATOM 2332 O O . ILE A 1 301 ? -23.987 -17.519 5.451 1.00 96.75 301 ILE A O 1
ATOM 2336 N N . GLU A 1 302 ? -22.597 -18.872 4.334 1.00 96.38 302 GLU A N 1
ATOM 2337 C CA . GLU A 1 302 ? -22.286 -19.752 5.464 1.00 96.38 302 GLU A CA 1
ATOM 2338 C C . GLU A 1 302 ? -20.919 -19.434 6.097 1.00 96.38 302 GLU A C 1
ATOM 2340 O O . GLU A 1 302 ? -20.009 -18.933 5.438 1.00 96.38 302 GLU A O 1
ATOM 2345 N N . TRP A 1 303 ? -20.716 -19.800 7.371 1.00 96.94 303 TRP A N 1
ATOM 2346 C CA . TRP A 1 303 ? -19.439 -19.578 8.077 1.00 96.94 303 TRP A CA 1
ATOM 2347 C C . TRP A 1 303 ? -18.222 -20.145 7.344 1.00 96.94 303 TRP A C 1
ATOM 2349 O O . TRP A 1 303 ? -17.179 -19.503 7.313 1.00 96.94 303 TRP A O 1
ATOM 2359 N N . LYS A 1 304 ? -18.367 -21.307 6.697 1.00 95.50 304 LYS A N 1
ATOM 2360 C CA . LYS A 1 304 ? -17.295 -21.968 5.931 1.00 95.50 304 LYS A CA 1
ATOM 2361 C C . LYS A 1 304 ? -16.813 -21.164 4.715 1.00 95.50 304 LYS A C 1
ATOM 2363 O O . LYS A 1 304 ? -15.764 -21.471 4.159 1.00 95.50 304 LYS A O 1
ATOM 2368 N N . GLU A 1 305 ? -17.603 -20.194 4.257 1.00 96.19 305 GLU A N 1
ATOM 2369 C CA . GLU A 1 305 ? -17.261 -19.311 3.138 1.00 96.19 305 GLU A CA 1
ATOM 2370 C C . GLU A 1 305 ? -16.557 -18.029 3.608 1.00 96.19 305 GLU A C 1
ATOM 2372 O O . GLU A 1 305 ? -15.968 -17.311 2.795 1.00 96.19 305 GLU A O 1
ATOM 2377 N N . VAL A 1 306 ? -16.587 -17.736 4.913 1.00 97.19 306 VAL A N 1
ATOM 2378 C CA . VAL A 1 306 ? -15.828 -16.635 5.508 1.00 97.19 306 VAL A CA 1
ATOM 2379 C C . VAL A 1 306 ? -14.358 -17.035 5.544 1.00 97.19 306 VAL A C 1
ATOM 2381 O O . VAL A 1 306 ? -13.968 -17.975 6.222 1.00 97.19 306 VAL A O 1
ATOM 2384 N N . SER A 1 307 ? -13.528 -16.311 4.799 1.00 95.50 307 SER A N 1
ATOM 2385 C CA . SER A 1 307 ? -12.100 -16.606 4.651 1.00 95.50 307 SER A CA 1
ATOM 2386 C C . SER A 1 307 ? -11.281 -16.147 5.861 1.00 95.50 307 SER A C 1
ATOM 2388 O O . SER A 1 307 ? -10.224 -16.703 6.145 1.00 95.50 307 SER A O 1
ATOM 2390 N N . GLN A 1 308 ? -11.739 -15.104 6.559 1.00 95.69 308 GLN A N 1
ATOM 2391 C CA . GLN A 1 308 ? -11.107 -14.606 7.778 1.00 95.69 308 GLN A CA 1
ATOM 2392 C C . GLN A 1 308 ? -12.101 -13.832 8.651 1.00 95.69 308 GLN A C 1
ATOM 2394 O O . GLN A 1 308 ? -12.971 -13.129 8.136 1.00 95.69 308 GLN A O 1
ATOM 2399 N N . VAL A 1 309 ? -11.921 -13.892 9.973 1.00 97.06 309 VAL A N 1
ATOM 2400 C CA . VAL A 1 309 ? -12.577 -12.979 10.918 1.00 97.06 309 VAL A CA 1
ATOM 2401 C C . VAL A 1 309 ? -11.528 -12.054 11.530 1.00 97.06 309 VAL A C 1
ATOM 2403 O O . VAL A 1 309 ? -10.522 -12.522 12.064 1.00 97.06 309 VAL A O 1
ATOM 2406 N N . LEU A 1 310 ? -11.760 -10.744 11.455 1.00 95.94 310 LEU A N 1
ATOM 2407 C CA . LEU A 1 310 ? -10.942 -9.729 12.117 1.00 95.94 310 LEU A CA 1
ATOM 2408 C C . LEU A 1 310 ? -11.601 -9.358 13.443 1.00 95.94 310 LEU A C 1
ATOM 2410 O O . LEU A 1 310 ? -12.676 -8.763 13.445 1.00 95.94 310 LEU A O 1
ATOM 2414 N N . LEU A 1 311 ? -10.959 -9.710 14.553 1.00 95.44 311 LEU A N 1
ATOM 2415 C CA . LEU A 1 311 ? -11.373 -9.320 15.893 1.00 95.44 311 LEU A CA 1
ATOM 2416 C C . LEU A 1 311 ? -10.825 -7.922 16.198 1.00 95.44 311 LEU A C 1
ATOM 2418 O O . LEU A 1 311 ? -9.616 -7.734 16.346 1.00 95.44 311 LEU A O 1
ATOM 2422 N N . VAL A 1 312 ? -11.728 -6.954 16.278 1.00 90.88 312 VAL A N 1
ATOM 2423 C CA . VAL A 1 312 ? -11.480 -5.532 16.529 1.00 90.88 312 VAL A CA 1
ATOM 2424 C C . VAL A 1 312 ? -12.034 -5.179 17.917 1.00 90.88 312 VAL A C 1
ATOM 2426 O O . VAL A 1 312 ? -12.969 -5.816 18.397 1.00 90.88 312 VAL A O 1
ATOM 2429 N N . GLY A 1 313 ? -11.422 -4.215 18.604 1.00 84.31 313 GLY A N 1
ATOM 2430 C CA . GLY A 1 313 ? -11.887 -3.749 19.914 1.00 84.31 313 GLY A CA 1
ATOM 2431 C C . GLY A 1 313 ? -11.246 -4.459 21.115 1.00 84.31 313 GLY A C 1
ATOM 2432 O O . GLY A 1 313 ? -10.845 -5.621 21.071 1.00 84.31 313 GLY A O 1
ATOM 2433 N N . GLY A 1 314 ? -11.108 -3.731 22.228 1.00 84.88 314 GLY A N 1
ATOM 2434 C CA . GLY A 1 314 ? -10.329 -4.186 23.388 1.00 84.88 314 GLY A CA 1
ATOM 2435 C C . GLY A 1 314 ? -10.872 -5.447 24.069 1.00 84.88 314 GLY A C 1
ATOM 2436 O O . GLY A 1 314 ? -10.093 -6.247 24.587 1.00 84.88 314 GLY A O 1
ATOM 2437 N N . SER A 1 315 ? -12.187 -5.672 24.032 1.00 91.50 315 SER A N 1
ATOM 2438 C CA . SER A 1 315 ? -12.798 -6.851 24.656 1.00 91.50 315 SER A CA 1
ATOM 2439 C C . SER A 1 315 ? -12.564 -8.131 23.845 1.00 91.50 315 SER A C 1
ATOM 2441 O O . SER A 1 315 ? -12.669 -9.224 24.399 1.00 91.50 315 SER A O 1
ATOM 2443 N N . CYS A 1 316 ? -12.151 -8.033 22.575 1.00 94.44 316 CYS A N 1
ATOM 2444 C CA . CYS A 1 316 ? -11.696 -9.182 21.786 1.00 94.44 316 CYS A CA 1
ATOM 2445 C C . CYS A 1 316 ? -10.393 -9.814 22.299 1.00 94.44 316 CYS A C 1
ATOM 2447 O O . CYS A 1 316 ? -10.065 -10.933 21.906 1.00 94.44 316 CYS A O 1
ATOM 2449 N N . ARG A 1 317 ? -9.662 -9.143 23.203 1.00 93.44 317 ARG A N 1
ATOM 2450 C CA . ARG A 1 317 ? -8.483 -9.716 23.876 1.00 93.44 317 ARG A CA 1
ATOM 2451 C C . ARG A 1 317 ? -8.836 -10.818 24.874 1.00 93.44 317 ARG A C 1
ATOM 2453 O O . ARG A 1 317 ? -7.956 -11.573 25.276 1.00 93.44 317 ARG A O 1
ATOM 2460 N N . ILE A 1 318 ? -10.105 -10.928 25.269 1.00 95.94 318 ILE A N 1
ATOM 2461 C CA . ILE A 1 318 ? -10.577 -12.001 26.143 1.00 95.94 318 ILE A CA 1
ATOM 2462 C C . ILE A 1 318 ? -10.460 -13.334 25.377 1.00 95.94 318 ILE A C 1
ATOM 2464 O O . ILE A 1 318 ? -11.144 -13.510 24.366 1.00 95.94 318 ILE A O 1
ATOM 2468 N N . PRO A 1 319 ? -9.673 -14.323 25.854 1.00 96.50 319 PRO A N 1
ATOM 2469 C CA . PRO A 1 319 ? -9.422 -15.563 25.105 1.00 96.50 319 PRO A CA 1
ATOM 2470 C C . PRO A 1 319 ? -10.684 -16.360 24.739 1.00 96.50 319 PRO A C 1
ATOM 2472 O O . PRO A 1 319 ? -10.716 -17.081 23.740 1.00 96.50 319 PRO A O 1
ATOM 2475 N N . TYR A 1 320 ? -11.739 -16.225 25.544 1.00 97.75 320 TYR A N 1
ATOM 2476 C CA . TYR A 1 320 ? -13.021 -16.875 25.298 1.00 97.75 320 TYR A CA 1
ATOM 2477 C C . TYR A 1 320 ? -13.728 -16.353 24.042 1.00 97.75 320 TYR A C 1
ATOM 2479 O O . TYR A 1 320 ? -14.307 -17.149 23.311 1.00 97.75 320 TYR A O 1
ATOM 2487 N N . VAL A 1 321 ? -13.603 -15.056 23.733 1.00 97.69 321 VAL A N 1
ATOM 2488 C CA . VAL A 1 321 ? -14.158 -14.456 22.507 1.00 97.69 321 VAL A CA 1
ATOM 2489 C C . VAL A 1 321 ? -13.515 -15.095 21.281 1.00 97.69 321 VAL A C 1
ATOM 2491 O O . VAL A 1 321 ? -14.216 -15.585 20.398 1.00 97.69 321 VAL A O 1
ATOM 2494 N N . LYS A 1 322 ? -12.177 -15.174 21.271 1.00 96.44 322 LYS A N 1
ATOM 2495 C CA . LYS A 1 322 ? -11.423 -15.837 20.202 1.00 96.44 322 LYS A CA 1
ATOM 2496 C C . LYS A 1 322 ? -11.894 -17.279 20.002 1.00 96.44 322 LYS A C 1
ATOM 2498 O O . LYS A 1 322 ? -12.177 -17.672 18.876 1.00 96.44 322 LYS A O 1
ATOM 2503 N N . THR A 1 323 ? -12.010 -18.033 21.096 1.00 97.19 323 THR A N 1
ATOM 2504 C CA . THR A 1 323 ? -12.422 -19.446 21.071 1.00 97.19 323 THR A CA 1
ATOM 2505 C C . THR A 1 323 ? -13.841 -19.614 20.519 1.00 97.19 323 THR A C 1
ATOM 2507 O O . THR A 1 323 ? -14.083 -20.487 19.692 1.00 97.19 323 THR A O 1
ATOM 2510 N N . ALA A 1 324 ? -14.785 -18.767 20.941 1.00 97.94 324 ALA A N 1
ATOM 2511 C CA . ALA A 1 324 ? -16.170 -18.823 20.476 1.00 97.94 324 ALA A CA 1
ATOM 2512 C C . ALA A 1 324 ? -16.285 -18.564 18.965 1.00 97.94 324 ALA A C 1
ATOM 2514 O O . ALA A 1 324 ? -16.995 -19.288 18.267 1.00 97.94 324 ALA A O 1
ATOM 2515 N N . VAL A 1 325 ? -15.541 -17.579 18.452 1.00 97.94 325 VAL A N 1
ATOM 2516 C CA . VAL A 1 325 ? -15.485 -17.275 17.014 1.00 97.94 325 VAL A CA 1
ATOM 2517 C C . VAL A 1 325 ? -14.780 -18.392 16.238 1.00 97.94 325 VAL A C 1
ATOM 2519 O O . VAL A 1 325 ? -15.281 -18.825 15.203 1.00 97.94 325 VAL A O 1
ATOM 2522 N N . GLU A 1 326 ? -13.655 -18.903 16.741 1.00 97.62 326 GLU A N 1
ATOM 2523 C CA . GLU A 1 326 ? -12.895 -20.000 16.124 1.00 97.62 326 GLU A CA 1
ATOM 2524 C C . GLU A 1 326 ? -13.737 -21.274 15.971 1.00 97.62 326 GLU A C 1
ATOM 2526 O O . GLU A 1 326 ? -13.701 -21.909 14.919 1.00 97.62 326 GLU A O 1
ATOM 2531 N N . ASN A 1 327 ? -14.574 -21.598 16.962 1.00 97.25 327 ASN A N 1
ATOM 2532 C CA . ASN A 1 327 ? -15.490 -22.741 16.900 1.00 97.25 327 ASN A CA 1
ATOM 2533 C C . ASN A 1 327 ? -16.516 -22.639 15.760 1.00 97.25 327 ASN A C 1
ATOM 2535 O O . ASN A 1 327 ? -16.958 -23.664 15.243 1.00 97.25 327 ASN A O 1
ATOM 2539 N N . LYS A 1 328 ? -16.915 -21.420 15.376 1.00 97.25 328 LYS A N 1
ATOM 2540 C CA . LYS A 1 328 ? -17.822 -21.180 14.244 1.00 97.25 328 LYS A CA 1
ATOM 2541 C C . LYS A 1 328 ? -17.077 -21.128 12.912 1.00 97.25 328 LYS A C 1
ATOM 2543 O O . LYS A 1 328 ? -17.556 -21.682 11.929 1.00 97.25 328 LYS A O 1
ATOM 2548 N N . LEU A 1 329 ? -15.914 -20.479 12.895 1.00 95.75 329 LEU A N 1
ATOM 2549 C CA . LEU A 1 329 ? -15.103 -20.253 11.698 1.00 95.75 329 LEU A CA 1
ATOM 2550 C C . LEU A 1 329 ? -14.368 -21.518 11.218 1.00 95.75 329 LEU A C 1
ATOM 2552 O O . LEU A 1 329 ? -14.156 -21.697 10.024 1.00 95.75 329 LEU A O 1
ATOM 2556 N N . GLY A 1 330 ? -13.970 -22.399 12.139 1.00 95.19 330 GLY A N 1
ATOM 2557 C CA . GLY A 1 330 ? -13.190 -23.608 11.850 1.00 95.19 330 GLY A CA 1
ATOM 2558 C C . GLY A 1 330 ? -11.675 -23.382 11.741 1.00 95.19 330 GLY A C 1
ATOM 2559 O O . GLY A 1 330 ? -10.924 -24.343 11.580 1.00 95.19 330 GLY A O 1
ATOM 2560 N N . HIS A 1 331 ? -11.211 -22.137 11.854 1.00 93.31 331 HIS A N 1
ATOM 2561 C CA . HIS A 1 331 ? -9.800 -21.770 11.963 1.00 93.31 331 HIS A CA 1
ATOM 2562 C C . HIS A 1 331 ? -9.628 -20.532 12.851 1.00 93.31 331 HIS A C 1
ATOM 2564 O O . HIS A 1 331 ? -10.593 -19.819 13.130 1.00 93.31 331 HIS A O 1
ATOM 2570 N N . SER A 1 332 ? -8.395 -20.259 13.293 1.00 94.50 332 SER A N 1
ATOM 2571 C CA . SER A 1 332 ? -8.119 -19.126 14.182 1.00 94.50 332 SER A CA 1
ATOM 2572 C C . SER A 1 332 ? -8.516 -17.803 13.515 1.00 94.50 332 SER A C 1
ATOM 2574 O O . SER A 1 332 ? -8.022 -17.516 12.418 1.00 94.50 332 SER A O 1
ATOM 2576 N N . PRO A 1 333 ? -9.328 -16.962 14.181 1.00 96.19 333 PRO A N 1
ATOM 2577 C CA . PRO A 1 333 ? -9.541 -15.587 13.758 1.00 96.19 333 PRO A CA 1
ATOM 2578 C C . PRO A 1 333 ? -8.289 -14.747 14.057 1.00 96.19 333 PRO A C 1
ATOM 2580 O O . PRO A 1 333 ? -7.431 -15.144 14.862 1.00 96.19 333 PRO A O 1
ATOM 2583 N N . LEU A 1 334 ? -8.186 -13.577 13.429 1.00 94.38 334 LEU A N 1
ATOM 2584 C CA . LEU A 1 334 ? -7.079 -12.645 13.628 1.00 94.38 334 LEU A CA 1
ATOM 2585 C C . LEU A 1 334 ? -7.466 -11.545 14.619 1.00 94.38 334 LEU A C 1
ATOM 2587 O O . LEU A 1 334 ? -8.402 -10.792 14.368 1.00 94.38 334 LEU A O 1
ATOM 2591 N N . LEU A 1 335 ? -6.707 -11.407 15.706 1.00 92.56 335 LEU A N 1
ATOM 2592 C CA . LEU A 1 335 ? -6.806 -10.250 16.593 1.00 92.56 335 LEU A CA 1
ATOM 2593 C C . LEU A 1 335 ? -6.067 -9.055 15.990 1.00 92.56 335 LEU A C 1
ATOM 2595 O O . LEU A 1 335 ? -4.900 -9.168 15.622 1.00 92.56 335 LEU A O 1
ATOM 2599 N N . VAL A 1 336 ? -6.742 -7.911 15.915 1.00 88.38 336 VAL A N 1
ATOM 2600 C CA . VAL A 1 336 ? -6.123 -6.638 15.545 1.00 88.38 336 VAL A CA 1
ATOM 2601 C C . VAL A 1 336 ? -5.611 -5.970 16.819 1.00 88.38 336 VAL A C 1
ATOM 2603 O O . VAL A 1 336 ? -6.399 -5.476 17.622 1.00 88.38 336 VAL A O 1
ATOM 2606 N N . ASP A 1 337 ? -4.290 -5.982 17.017 1.00 79.69 337 ASP A N 1
ATOM 2607 C CA . ASP A 1 337 ? -3.672 -5.507 18.261 1.00 79.69 337 ASP A CA 1
ATOM 2608 C C . ASP A 1 337 ? -3.903 -4.019 18.526 1.00 79.69 337 ASP A C 1
ATOM 2610 O O . ASP A 1 337 ? -4.192 -3.644 19.654 1.00 79.69 337 ASP A O 1
ATOM 2614 N N . GLU A 1 338 ? -3.797 -3.164 17.516 1.00 83.81 338 GLU A N 1
ATOM 2615 C CA . GLU A 1 338 ? -4.005 -1.718 17.652 1.00 83.81 338 GLU A CA 1
ATOM 2616 C C . GLU A 1 338 ? -5.056 -1.282 16.626 1.00 83.81 338 GLU A C 1
ATOM 2618 O O . GLU A 1 338 ? -4.707 -0.841 15.524 1.00 83.81 338 GLU A O 1
ATOM 2623 N N . PRO A 1 339 ? -6.353 -1.488 16.926 1.00 79.81 339 PRO A N 1
ATOM 2624 C CA . PRO A 1 339 ? -7.422 -1.314 15.952 1.00 79.81 339 PRO A CA 1
ATOM 2625 C C . PRO A 1 339 ? -7.501 0.119 15.425 1.00 79.81 339 PRO A C 1
ATOM 2627 O O . PRO A 1 339 ? -7.612 0.295 14.215 1.00 79.81 339 PRO A O 1
ATOM 2630 N N . GLU A 1 340 ? -7.333 1.134 16.275 1.00 78.19 340 GLU A N 1
ATOM 2631 C CA . GLU A 1 340 ? -7.301 2.539 15.847 1.00 78.19 340 GLU A CA 1
ATOM 2632 C C . GLU A 1 340 ? -6.169 2.830 14.838 1.00 78.19 340 GLU A C 1
ATOM 2634 O O . GLU A 1 340 ? -6.334 3.591 13.876 1.00 78.19 340 GLU A O 1
ATOM 2639 N N . LEU A 1 341 ? -5.013 2.169 14.988 1.00 90.88 341 LEU A N 1
ATOM 2640 C CA . LEU A 1 341 ? -3.889 2.354 14.070 1.00 90.88 341 LEU A CA 1
ATOM 2641 C C . LEU A 1 341 ? -4.135 1.614 12.758 1.00 90.88 341 LEU A C 1
ATOM 2643 O O . LEU A 1 341 ? -3.962 2.202 11.689 1.00 90.88 341 LEU A O 1
ATOM 2647 N N . ALA A 1 342 ? -4.631 0.377 12.826 1.00 91.12 342 ALA A N 1
ATOM 2648 C CA . ALA A 1 342 ? -5.036 -0.388 11.651 1.00 91.12 342 ALA A CA 1
ATOM 2649 C C . ALA A 1 342 ? -6.094 0.361 10.819 1.00 91.12 342 ALA A C 1
ATOM 2651 O O . ALA A 1 342 ? -6.007 0.400 9.590 1.00 91.12 342 ALA A O 1
ATOM 2652 N N . VAL A 1 343 ? -7.064 1.005 11.472 1.00 92.31 343 VAL A N 1
ATOM 2653 C CA . VAL A 1 343 ? -8.132 1.776 10.824 1.00 92.31 343 VAL A CA 1
ATOM 2654 C C . VAL A 1 343 ? -7.571 3.022 10.122 1.00 92.31 343 VAL A C 1
ATOM 2656 O O . VAL A 1 343 ? -7.816 3.200 8.925 1.00 92.31 343 VAL A O 1
ATOM 2659 N N . CYS A 1 344 ? -6.754 3.854 10.783 1.00 94.81 344 CYS A N 1
ATOM 2660 C CA . CYS A 1 344 ? -6.184 5.044 10.125 1.00 94.81 344 CYS A CA 1
ATOM 2661 C C . CYS A 1 344 ? -5.176 4.693 9.010 1.00 94.81 344 CYS A C 1
ATOM 2663 O O . CYS A 1 344 ? -5.135 5.354 7.967 1.00 94.81 344 CYS A O 1
ATOM 2665 N N . GLN A 1 345 ? -4.400 3.617 9.173 1.00 94.50 345 GLN A N 1
ATOM 2666 C CA . GLN A 1 345 ? -3.506 3.096 8.136 1.00 94.50 345 GLN A CA 1
ATOM 2667 C C . GLN A 1 345 ? -4.291 2.551 6.943 1.00 94.50 345 GLN A C 1
ATOM 2669 O O . GLN A 1 345 ? -3.951 2.837 5.794 1.00 94.50 345 GLN A O 1
ATOM 2674 N N . GLY A 1 346 ? -5.376 1.823 7.203 1.00 92.75 346 GLY A N 1
ATOM 2675 C CA . GLY A 1 346 ? -6.312 1.358 6.189 1.00 92.75 346 GLY A CA 1
ATOM 2676 C C . GLY A 1 346 ? -6.925 2.503 5.389 1.00 92.75 346 GLY A C 1
ATOM 2677 O O . GLY A 1 346 ? -6.983 2.434 4.162 1.00 92.75 346 GLY A O 1
ATOM 2678 N N . ALA A 1 347 ? -7.292 3.599 6.059 1.00 94.50 347 ALA A N 1
ATOM 2679 C CA . ALA A 1 347 ? -7.761 4.825 5.418 1.00 94.50 347 ALA A CA 1
ATOM 2680 C C . ALA A 1 347 ? -6.691 5.456 4.504 1.00 94.50 347 ALA A C 1
ATOM 2682 O O . ALA A 1 347 ? -6.996 5.870 3.382 1.00 94.50 347 ALA A O 1
ATOM 2683 N N . ALA A 1 348 ? -5.428 5.484 4.943 1.00 93.25 348 ALA A N 1
ATOM 2684 C CA . ALA A 1 348 ? -4.312 5.982 4.138 1.00 93.25 348 ALA A CA 1
ATOM 2685 C C . ALA A 1 348 ? -4.039 5.098 2.905 1.00 93.25 348 ALA A C 1
ATOM 2687 O O . ALA A 1 348 ? -3.821 5.621 1.808 1.00 93.25 348 ALA A O 1
ATOM 2688 N N . ILE A 1 349 ? -4.109 3.769 3.053 1.00 89.06 349 ILE A N 1
ATOM 2689 C CA . ILE A 1 349 ? -3.982 2.815 1.939 1.00 89.06 349 ILE A CA 1
ATOM 2690 C C . ILE A 1 349 ? -5.133 3.001 0.951 1.00 89.06 349 ILE A C 1
ATOM 2692 O O . ILE A 1 349 ? -4.887 3.195 -0.234 1.00 89.06 349 ILE A O 1
ATOM 2696 N N . TYR A 1 350 ? -6.379 3.009 1.433 1.00 88.81 350 TYR A N 1
ATOM 2697 C CA . TYR A 1 350 ? -7.572 3.198 0.603 1.00 88.81 350 TYR A CA 1
ATOM 2698 C C . TYR A 1 350 ? -7.525 4.504 -0.195 1.00 88.81 350 TYR A C 1
ATOM 2700 O O . TYR A 1 350 ? -7.979 4.596 -1.339 1.00 88.81 350 TYR A O 1
ATOM 2708 N N . GLY A 1 351 ? -6.982 5.547 0.429 1.00 85.38 351 GLY A N 1
ATOM 2709 C CA . GLY A 1 351 ? -6.843 6.844 -0.194 1.00 85.38 351 GLY A CA 1
ATOM 2710 C C . GLY A 1 351 ? -5.761 6.909 -1.263 1.00 85.38 351 GLY A C 1
ATOM 2711 O O . GLY A 1 351 ? -5.899 7.686 -2.211 1.00 85.38 351 GLY A O 1
ATOM 2712 N N . THR A 1 352 ? -4.708 6.110 -1.131 1.00 79.12 352 THR A N 1
ATOM 2713 C CA . THR A 1 352 ? -3.590 6.098 -2.071 1.00 79.12 352 THR A CA 1
ATOM 2714 C C . THR A 1 352 ? -4.025 5.425 -3.379 1.00 79.12 352 THR A C 1
ATOM 2716 O O . THR A 1 352 ? -4.355 4.239 -3.377 1.00 79.12 352 THR A O 1
ATOM 2719 N N . PRO A 1 353 ? -4.066 6.145 -4.513 1.00 75.06 353 PRO A N 1
ATOM 2720 C CA . PRO A 1 353 ? -4.427 5.528 -5.779 1.00 75.06 353 PRO A CA 1
ATOM 2721 C C . PRO A 1 353 ? -3.329 4.554 -6.228 1.00 75.06 353 PRO A C 1
ATOM 2723 O O . PRO A 1 353 ? -2.142 4.859 -6.147 1.00 75.06 353 PRO A O 1
ATOM 2726 N N . ASN A 1 354 ? -3.728 3.403 -6.773 1.00 76.88 354 ASN A N 1
ATOM 2727 C CA . ASN A 1 354 ? -2.798 2.473 -7.426 1.00 76.88 354 ASN A CA 1
ATOM 2728 C C . ASN A 1 354 ? -2.353 2.961 -8.811 1.00 76.88 354 ASN A C 1
ATOM 2730 O O . ASN A 1 354 ? -1.440 2.381 -9.389 1.00 76.88 354 ASN A O 1
ATOM 2734 N N . THR A 1 355 ? -2.990 4.005 -9.347 1.00 84.12 355 THR A N 1
ATOM 2735 C CA . THR A 1 355 ? -2.588 4.654 -10.594 1.00 84.12 355 THR A CA 1
ATOM 2736 C C . THR A 1 355 ? -2.407 6.142 -10.349 1.00 84.12 355 THR A C 1
ATOM 2738 O O . THR A 1 355 ? -3.357 6.831 -9.979 1.00 84.12 355 THR A O 1
ATOM 2741 N N . LEU A 1 356 ? -1.190 6.638 -10.538 1.00 89.31 356 LEU A N 1
ATOM 2742 C CA . LEU A 1 356 ? -0.853 8.048 -10.402 1.00 89.31 356 LEU A CA 1
ATOM 2743 C C . LEU A 1 356 ? -0.683 8.638 -11.797 1.00 89.31 356 LEU A C 1
ATOM 2745 O O . LEU A 1 356 ? -0.077 8.015 -12.661 1.00 89.31 356 LEU A O 1
ATOM 2749 N N . THR A 1 357 ? -1.223 9.834 -12.021 1.00 91.12 357 THR A N 1
ATOM 2750 C CA . THR A 1 357 ? -1.115 10.523 -13.314 1.00 91.12 357 THR A CA 1
ATOM 2751 C C . THR A 1 357 ? -0.101 11.653 -13.213 1.00 91.12 357 THR A C 1
ATOM 2753 O O . THR A 1 357 ? -0.196 12.501 -12.321 1.00 91.12 357 THR A O 1
ATOM 2756 N N . VAL A 1 358 ? 0.858 11.659 -14.134 1.00 94.88 358 VAL A N 1
ATOM 2757 C CA . VAL A 1 358 ? 1.905 12.670 -14.254 1.00 94.88 358 VAL A CA 1
ATOM 2758 C C . VAL A 1 358 ? 1.658 13.476 -15.523 1.00 94.88 358 VAL A C 1
ATOM 2760 O O . VAL A 1 358 ? 1.532 12.918 -16.609 1.00 94.88 358 VAL A O 1
ATOM 2763 N N . SER A 1 359 ? 1.609 14.798 -15.404 1.00 93.94 359 SER A N 1
ATOM 2764 C CA . SER A 1 359 ? 1.479 15.723 -16.530 1.00 93.94 359 SER A CA 1
ATOM 2765 C C . SER A 1 359 ? 2.100 17.066 -16.147 1.00 93.94 359 SER A C 1
ATOM 2767 O O . SER A 1 359 ? 1.707 17.627 -15.123 1.00 93.94 359 SER A O 1
ATOM 2769 N N . PRO A 1 360 ? 3.021 17.632 -16.948 1.00 85.69 360 PRO A N 1
ATOM 2770 C CA . PRO A 1 360 ? 3.658 18.903 -16.604 1.00 85.69 360 PRO A CA 1
ATOM 2771 C C . PRO A 1 360 ? 2.669 20.078 -16.641 1.00 85.69 360 PRO A C 1
ATOM 2773 O O . PRO A 1 360 ? 2.903 21.102 -15.998 1.00 85.69 360 PRO A O 1
ATOM 2776 N N . TYR A 1 361 ? 1.557 19.923 -17.369 1.00 83.50 361 TYR A N 1
ATOM 2777 C CA . TYR A 1 361 ? 0.551 20.963 -17.605 1.00 83.50 361 TYR A CA 1
ATOM 2778 C C . TYR A 1 361 ? -0.822 20.645 -16.994 1.00 83.50 361 TYR A C 1
ATOM 2780 O O . TYR A 1 361 ? -1.724 21.475 -17.061 1.00 83.50 361 TYR A O 1
ATOM 2788 N N . GLY A 1 362 ? -1.010 19.454 -16.419 1.00 73.50 362 GLY A N 1
ATOM 2789 C CA . GLY A 1 362 ? -2.299 19.024 -15.880 1.00 73.50 362 GLY A CA 1
ATOM 2790 C C . GLY A 1 362 ? -2.615 19.658 -14.527 1.00 73.50 362 GLY A C 1
ATOM 2791 O O . GLY A 1 362 ? -1.830 19.553 -13.582 1.00 73.50 362 GLY A O 1
ATOM 2792 N N . GLU A 1 363 ? -3.793 20.269 -14.399 1.00 63.06 363 GLU A N 1
ATOM 2793 C CA . GLU A 1 363 ? -4.315 20.650 -13.088 1.00 63.06 363 GLU A CA 1
ATOM 2794 C C . GLU A 1 363 ? -4.619 19.392 -12.263 1.00 63.06 363 GLU A C 1
ATOM 2796 O O . GLU A 1 363 ? -5.253 18.456 -12.743 1.00 63.06 363 GLU A O 1
ATOM 2801 N N . ASN A 1 364 ? -4.169 19.368 -11.005 1.00 62.47 364 ASN A N 1
ATOM 2802 C CA . ASN A 1 364 ? -4.306 18.233 -10.078 1.00 62.47 364 ASN A CA 1
ATOM 2803 C C . ASN A 1 364 ? -3.540 16.945 -10.459 1.00 62.47 364 ASN A C 1
ATOM 2805 O O . ASN A 1 364 ? -3.796 15.898 -9.864 1.00 62.47 364 ASN A O 1
ATOM 2809 N N . HIS A 1 365 ? -2.573 17.010 -11.382 1.00 78.81 365 HIS A N 1
ATOM 2810 C CA . HIS A 1 365 ? -1.635 15.916 -11.669 1.00 78.81 365 HIS A CA 1
ATOM 2811 C C . HIS A 1 365 ? -0.271 16.142 -11.006 1.00 78.81 365 HIS A C 1
ATOM 2813 O O . HIS A 1 365 ? 0.093 17.270 -10.663 1.00 78.81 365 HIS A O 1
ATOM 2819 N N . TYR A 1 366 ? 0.495 15.061 -10.839 1.00 86.62 366 TYR A N 1
ATOM 2820 C CA . TYR A 1 366 ? 1.905 15.167 -10.468 1.00 86.62 366 TYR A CA 1
ATOM 2821 C C . TYR A 1 366 ? 2.666 15.865 -11.595 1.00 86.62 366 TYR A C 1
ATOM 2823 O O . TYR A 1 366 ? 2.461 15.552 -12.770 1.00 86.62 366 TYR A O 1
ATOM 2831 N N . LYS A 1 367 ? 3.543 16.810 -11.248 1.00 90.44 367 LYS A N 1
ATOM 2832 C CA . LYS A 1 367 ? 4.319 17.556 -12.253 1.00 90.44 367 LYS A CA 1
ATOM 2833 C C . LYS A 1 367 ? 5.596 16.834 -12.671 1.00 90.44 367 LYS A C 1
ATOM 2835 O O . LYS A 1 367 ? 6.115 17.118 -13.746 1.00 90.44 367 LYS A O 1
ATOM 2840 N N . SER A 1 368 ? 6.077 15.907 -11.845 1.00 93.62 368 SER A N 1
ATOM 2841 C CA . SER A 1 368 ? 7.238 15.063 -12.126 1.00 93.62 368 SER A CA 1
ATOM 2842 C C . SER A 1 368 ? 6.957 13.595 -11.817 1.00 93.62 368 SER A C 1
ATOM 2844 O O . SER A 1 368 ? 6.102 13.254 -10.991 1.00 93.62 368 SER A O 1
ATOM 2846 N N . ILE A 1 369 ? 7.698 12.717 -12.485 1.00 95.81 369 ILE A N 1
ATOM 2847 C CA . ILE A 1 369 ? 7.644 11.269 -12.287 1.00 95.81 369 ILE A CA 1
ATOM 2848 C C . ILE A 1 369 ? 8.215 10.918 -10.909 1.00 95.81 369 ILE A C 1
ATOM 2850 O O . ILE A 1 369 ? 7.651 10.081 -10.208 1.00 95.81 369 ILE A O 1
ATOM 2854 N N . SER A 1 370 ? 9.275 11.601 -10.474 1.00 93.31 370 SER A N 1
ATOM 2855 C CA . SER A 1 370 ? 9.894 11.397 -9.160 1.00 93.31 370 SER A CA 1
ATOM 2856 C C . SER A 1 370 ? 8.946 11.740 -8.010 1.00 93.31 370 SER A C 1
ATOM 2858 O O . SER A 1 370 ? 8.897 11.010 -7.022 1.00 93.31 370 SER A O 1
ATOM 2860 N N . GLU A 1 371 ? 8.150 12.811 -8.129 1.00 88.19 371 GLU A N 1
ATOM 2861 C CA . GLU A 1 371 ? 7.146 13.157 -7.112 1.00 88.19 371 GLU A CA 1
ATOM 2862 C C . GLU A 1 371 ? 6.059 12.076 -7.026 1.00 88.19 371 GLU A C 1
ATOM 2864 O O . GLU A 1 371 ? 5.681 11.660 -5.927 1.00 88.19 371 GLU A O 1
ATOM 2869 N N . ALA A 1 372 ? 5.607 11.565 -8.177 1.00 90.38 372 ALA A N 1
ATOM 2870 C CA . ALA A 1 372 ? 4.673 10.447 -8.216 1.00 90.38 372 ALA A CA 1
ATOM 2871 C C . ALA A 1 372 ? 5.282 9.174 -7.605 1.00 90.38 372 ALA A C 1
ATOM 2873 O O . ALA A 1 372 ? 4.622 8.518 -6.808 1.00 90.38 372 ALA A O 1
ATOM 2874 N N . LEU A 1 373 ? 6.545 8.841 -7.891 1.00 89.56 373 LEU A N 1
ATOM 2875 C CA . LEU A 1 373 ? 7.229 7.671 -7.321 1.00 89.56 373 LEU A CA 1
ATOM 2876 C C . LEU A 1 373 ? 7.344 7.715 -5.792 1.00 89.56 373 LEU A C 1
ATOM 2878 O O . LEU A 1 373 ? 7.216 6.677 -5.133 1.00 89.56 373 LEU A O 1
ATOM 2882 N N . MET A 1 374 ? 7.551 8.899 -5.208 1.00 84.25 374 MET A N 1
ATOM 2883 C CA . MET A 1 374 ? 7.570 9.059 -3.749 1.00 84.25 374 MET A CA 1
ATOM 2884 C C . MET A 1 374 ? 6.208 8.729 -3.125 1.00 84.25 374 MET A C 1
ATOM 2886 O O . MET A 1 374 ? 6.150 8.039 -2.104 1.00 84.25 374 MET A O 1
ATOM 2890 N N . ASP A 1 375 ? 5.118 9.192 -3.737 1.00 79.19 375 ASP A N 1
ATOM 2891 C CA . ASP A 1 375 ? 3.755 8.968 -3.238 1.00 79.19 375 ASP A CA 1
ATOM 2892 C C . ASP A 1 375 ? 3.203 7.579 -3.627 1.00 79.19 375 ASP A C 1
ATOM 2894 O O . ASP A 1 375 ? 2.288 7.076 -2.972 1.00 79.19 375 ASP A O 1
ATOM 2898 N N . ALA A 1 376 ? 3.756 6.944 -4.663 1.00 82.88 376 ALA A N 1
ATOM 2899 C CA . ALA A 1 376 ? 3.291 5.661 -5.167 1.00 82.88 376 ALA A CA 1
ATOM 2900 C C . ALA A 1 376 ? 3.588 4.505 -4.187 1.00 82.88 376 ALA A C 1
ATOM 2902 O O . ALA A 1 376 ? 4.729 4.353 -3.717 1.00 82.88 376 ALA A O 1
ATOM 2903 N N . PRO A 1 377 ? 2.593 3.644 -3.899 1.00 78.75 377 PRO A N 1
ATOM 2904 C CA . PRO A 1 377 ? 2.820 2.399 -3.185 1.00 78.75 377 PRO A CA 1
ATOM 2905 C C . PRO A 1 377 ? 3.494 1.367 -4.110 1.00 78.75 377 PRO A C 1
ATOM 2907 O O . PRO A 1 377 ? 3.420 1.489 -5.338 1.00 78.75 377 PRO A O 1
ATOM 2910 N N . PRO A 1 378 ? 4.136 0.323 -3.556 1.00 82.56 378 PRO A N 1
ATOM 2911 C CA . PRO A 1 378 ? 4.644 -0.786 -4.356 1.00 82.56 378 PRO A CA 1
ATOM 2912 C C . PRO A 1 378 ? 3.563 -1.397 -5.263 1.00 82.56 378 PRO A C 1
ATOM 2914 O O . PRO A 1 378 ? 2.413 -1.569 -4.862 1.00 82.56 378 PRO A O 1
ATOM 2917 N N . ASN A 1 379 ? 3.960 -1.768 -6.477 1.00 84.50 379 ASN A N 1
ATOM 2918 C CA . ASN A 1 379 ? 3.147 -2.296 -7.576 1.00 84.50 379 ASN A CA 1
ATOM 2919 C C . ASN A 1 379 ? 2.132 -1.312 -8.186 1.00 84.50 379 ASN A C 1
ATOM 2921 O O . ASN A 1 379 ? 1.310 -1.722 -9.007 1.00 84.50 379 ASN A O 1
ATOM 2925 N N . ALA A 1 380 ? 2.183 -0.025 -7.833 1.00 88.94 380 ALA A N 1
ATOM 2926 C CA . ALA A 1 380 ? 1.383 0.988 -8.510 1.00 88.94 380 ALA A CA 1
ATOM 2927 C C . ALA A 1 380 ? 1.831 1.216 -9.964 1.00 88.94 380 ALA A C 1
ATOM 2929 O O . ALA A 1 380 ? 2.927 0.842 -10.388 1.00 88.94 380 ALA A O 1
ATOM 2930 N N . THR A 1 381 ? 0.947 1.847 -10.730 1.00 94.06 381 THR A N 1
ATOM 2931 C CA . THR A 1 381 ? 1.204 2.326 -12.086 1.00 94.06 381 THR A CA 1
ATOM 2932 C C . THR A 1 381 ? 1.315 3.846 -12.082 1.00 94.06 381 THR A C 1
ATOM 2934 O O . THR A 1 381 ? 0.475 4.535 -11.514 1.00 94.06 381 THR A O 1
ATOM 2937 N N . ILE A 1 382 ? 2.334 4.382 -12.735 1.00 96.12 382 ILE A N 1
ATOM 2938 C CA . ILE A 1 382 ? 2.491 5.807 -12.997 1.00 96.12 382 ILE A CA 1
ATOM 2939 C C . ILE A 1 382 ? 2.233 6.019 -14.482 1.00 96.12 382 ILE A C 1
ATOM 2941 O O . ILE A 1 382 ? 3.020 5.584 -15.319 1.00 96.12 382 ILE A O 1
ATOM 2945 N N . THR A 1 383 ? 1.124 6.676 -14.795 1.00 96.31 383 THR A N 1
ATOM 2946 C CA . THR A 1 383 ? 0.742 7.045 -16.155 1.00 96.31 383 THR A CA 1
ATOM 2947 C C . THR A 1 383 ? 1.319 8.418 -16.479 1.00 96.31 383 THR A C 1
ATOM 2949 O O . THR A 1 383 ? 0.975 9.404 -15.827 1.00 96.31 383 THR A O 1
ATOM 2952 N N . VAL A 1 384 ? 2.193 8.493 -17.479 1.00 97.75 384 VAL A N 1
ATOM 2953 C CA . VAL A 1 384 ? 2.924 9.711 -17.854 1.00 97.75 384 VAL A CA 1
ATOM 2954 C C . VAL A 1 384 ? 2.337 10.283 -19.140 1.00 97.75 384 VAL A C 1
ATOM 2956 O O . VAL A 1 384 ? 2.378 9.638 -20.180 1.00 97.75 384 VAL A O 1
ATOM 2959 N N . HIS A 1 385 ? 1.763 11.480 -19.085 1.00 96.69 385 HIS A N 1
ATOM 2960 C CA . HIS A 1 385 ? 1.207 12.157 -20.260 1.00 96.69 385 HIS A CA 1
ATOM 2961 C C . HIS A 1 385 ? 2.294 12.819 -21.128 1.00 96.69 385 HIS A C 1
ATOM 2963 O O . HIS A 1 385 ? 3.432 12.961 -20.684 1.00 96.69 385 HIS A O 1
ATOM 2969 N N . PRO A 1 386 ? 1.953 13.268 -22.352 1.00 97.00 386 PRO A N 1
ATOM 2970 C CA . PRO A 1 386 ? 2.857 14.044 -23.196 1.00 97.00 386 PRO A CA 1
ATOM 2971 C C . PRO A 1 386 ? 3.443 15.256 -22.465 1.00 97.00 386 PRO A C 1
ATOM 2973 O O . PRO A 1 386 ? 2.732 15.991 -21.770 1.00 97.00 386 PRO A O 1
ATOM 2976 N N . GLY A 1 387 ? 4.750 15.454 -22.614 1.00 96.38 387 GLY A N 1
ATOM 2977 C CA . GLY A 1 387 ? 5.513 16.439 -21.865 1.00 96.38 387 GLY A CA 1
ATOM 2978 C C . GLY A 1 387 ? 7.022 16.210 -21.903 1.00 96.38 387 GLY A C 1
ATOM 2979 O O . GLY A 1 387 ? 7.499 15.136 -22.268 1.00 96.38 387 GLY A O 1
ATOM 2980 N N . ILE A 1 388 ? 7.769 17.234 -21.484 1.00 96.50 388 ILE A N 1
ATOM 2981 C CA . ILE A 1 388 ? 9.212 17.146 -21.232 1.00 96.50 388 ILE A CA 1
ATOM 2982 C C . ILE A 1 388 ? 9.435 17.181 -19.721 1.00 96.50 388 ILE A C 1
ATOM 2984 O O . ILE A 1 388 ? 9.053 18.140 -19.049 1.00 96.50 388 ILE A O 1
ATOM 2988 N N . TYR A 1 389 ? 10.075 16.140 -19.207 1.00 96.81 389 TYR A N 1
ATOM 2989 C CA . TYR A 1 389 ? 10.350 15.914 -17.796 1.00 96.81 389 TYR A CA 1
ATOM 2990 C C . TYR A 1 389 ? 11.856 15.969 -17.568 1.00 96.81 389 TYR A C 1
ATOM 2992 O O . TYR A 1 389 ? 12.587 15.097 -18.029 1.00 96.81 389 TYR A O 1
ATOM 3000 N N . GLN A 1 390 ? 12.333 17.012 -16.889 1.00 96.19 390 GLN A N 1
ATOM 3001 C CA . GLN A 1 390 ? 13.762 17.213 -16.638 1.00 96.19 390 GLN A CA 1
ATOM 3002 C C . GLN A 1 390 ? 14.154 16.679 -15.260 1.00 96.19 390 GLN A C 1
ATOM 3004 O O . GLN A 1 390 ? 14.184 17.422 -14.279 1.00 96.19 390 GLN A O 1
ATOM 3009 N N . GLU A 1 391 ? 14.411 15.378 -15.183 1.00 95.75 391 GLU A N 1
ATOM 3010 C CA . GLU A 1 391 ? 14.668 14.660 -13.938 1.00 95.75 391 GLU A CA 1
ATOM 3011 C C . GLU A 1 391 ? 15.416 13.338 -14.169 1.00 95.75 391 GLU A C 1
ATOM 3013 O O . GLU A 1 391 ? 15.419 12.787 -15.270 1.00 95.75 391 GLU A O 1
ATOM 3018 N N . ALA A 1 392 ? 16.025 12.819 -13.102 1.00 95.19 392 ALA A N 1
ATOM 3019 C CA . ALA A 1 392 ? 16.572 11.467 -13.046 1.00 95.19 392 ALA A CA 1
ATOM 3020 C C . ALA A 1 392 ? 15.622 10.575 -12.236 1.00 95.19 392 ALA A C 1
ATOM 3022 O O . ALA A 1 392 ? 15.283 10.904 -11.098 1.00 95.19 392 ALA A O 1
ATOM 3023 N N . ILE A 1 393 ? 15.203 9.447 -12.806 1.00 97.19 393 ILE A N 1
ATOM 3024 C CA . ILE A 1 393 ? 14.215 8.552 -12.205 1.00 97.19 393 ILE A CA 1
ATOM 3025 C C . ILE A 1 393 ? 14.933 7.438 -11.441 1.00 97.19 393 ILE A C 1
ATOM 3027 O O . ILE A 1 393 ? 15.578 6.578 -12.038 1.00 97.19 393 ILE A O 1
ATOM 3031 N N . VAL A 1 394 ? 14.780 7.407 -10.117 1.00 96.88 394 VAL A N 1
ATOM 3032 C CA . VAL A 1 394 ? 15.252 6.292 -9.280 1.00 96.88 394 VAL A CA 1
ATOM 3033 C C . VAL A 1 394 ? 14.088 5.349 -8.995 1.00 96.88 394 VAL A C 1
ATOM 3035 O O . VAL A 1 394 ? 13.073 5.766 -8.440 1.00 96.88 394 VAL A O 1
ATOM 3038 N N . ILE A 1 395 ? 14.229 4.077 -9.370 1.00 96.88 395 ILE A N 1
ATOM 3039 C CA . ILE A 1 395 ? 13.202 3.050 -9.156 1.00 96.88 395 ILE A CA 1
ATOM 3040 C C . ILE A 1 395 ? 13.628 2.150 -7.991 1.00 96.88 395 ILE A C 1
ATOM 3042 O O . ILE A 1 395 ? 14.338 1.162 -8.176 1.00 96.88 395 ILE A O 1
ATOM 3046 N N . ASP A 1 396 ? 13.192 2.503 -6.783 1.00 94.69 396 ASP A N 1
ATOM 3047 C CA . ASP A 1 396 ? 13.564 1.855 -5.514 1.00 94.69 396 ASP A CA 1
ATOM 3048 C C . ASP A 1 396 ? 12.528 0.837 -4.998 1.00 94.69 396 ASP A C 1
ATOM 3050 O O . ASP A 1 396 ? 12.812 0.032 -4.109 1.00 94.69 396 ASP A O 1
ATOM 3054 N N . LYS A 1 397 ? 11.338 0.798 -5.602 1.00 92.19 397 LYS A N 1
ATOM 3055 C CA . LYS A 1 397 ? 10.242 -0.120 -5.266 1.00 92.19 397 LYS A CA 1
ATOM 3056 C C . LYS A 1 397 ? 9.617 -0.729 -6.524 1.00 92.19 397 LYS A C 1
ATOM 3058 O O . LYS A 1 397 ? 9.688 -0.108 -7.586 1.00 92.19 397 LYS A O 1
ATOM 3063 N N . PRO A 1 398 ? 8.955 -1.898 -6.419 1.00 94.12 398 PRO A N 1
ATOM 3064 C CA . PRO A 1 398 ? 8.206 -2.460 -7.534 1.00 94.12 398 PRO A CA 1
ATOM 3065 C C . PRO A 1 398 ? 7.193 -1.459 -8.085 1.00 94.12 398 PRO A C 1
ATOM 3067 O O . PRO A 1 398 ? 6.398 -0.925 -7.318 1.00 94.12 398 PRO A O 1
ATOM 3070 N N . ILE A 1 399 ? 7.224 -1.179 -9.388 1.00 95.12 399 ILE A N 1
ATOM 3071 C CA . ILE A 1 399 ? 6.357 -0.170 -10.013 1.00 95.12 399 ILE A CA 1
ATOM 3072 C C . ILE A 1 399 ? 6.231 -0.421 -11.523 1.00 95.12 399 ILE A C 1
ATOM 3074 O O . ILE A 1 399 ? 7.114 -1.023 -12.144 1.00 95.12 399 ILE A O 1
ATOM 3078 N N . LYS A 1 400 ? 5.149 0.081 -12.121 1.00 98.00 400 LYS A N 1
ATOM 3079 C CA . LYS A 1 400 ? 5.004 0.253 -13.570 1.00 98.00 400 LYS A CA 1
ATOM 3080 C C . LYS A 1 400 ? 5.007 1.745 -13.905 1.00 98.00 400 LYS A C 1
ATOM 3082 O O . LYS A 1 400 ? 4.228 2.488 -13.324 1.00 98.00 400 LYS A O 1
ATOM 3087 N N . ILE A 1 401 ? 5.830 2.184 -14.850 1.00 98.44 401 ILE A N 1
ATOM 3088 C CA . ILE A 1 401 ? 5.794 3.537 -15.425 1.00 98.44 401 ILE A CA 1
ATOM 3089 C C . ILE A 1 401 ? 5.405 3.393 -16.894 1.00 98.44 401 ILE A C 1
ATOM 3091 O O . ILE A 1 401 ? 6.036 2.632 -17.623 1.00 98.44 401 ILE A O 1
ATOM 3095 N N . GLU A 1 402 ? 4.349 4.070 -17.328 1.00 97.94 402 GLU A N 1
ATOM 3096 C CA . GLU A 1 402 ? 3.775 3.894 -18.661 1.00 97.94 402 GLU A CA 1
ATOM 3097 C C . GLU A 1 402 ? 3.400 5.240 -19.274 1.00 97.94 402 GLU A C 1
ATOM 3099 O O . GLU A 1 402 ? 2.586 5.982 -18.727 1.00 97.94 402 GLU A O 1
ATOM 3104 N N . GLY A 1 403 ? 3.990 5.550 -20.425 1.00 97.12 403 GLY A N 1
ATOM 3105 C CA . GLY A 1 403 ? 3.596 6.702 -21.219 1.00 97.12 403 GLY A CA 1
ATOM 3106 C C . GLY A 1 403 ? 2.194 6.541 -21.815 1.00 97.12 403 GLY A C 1
ATOM 3107 O O . GLY A 1 403 ? 1.854 5.488 -22.358 1.00 97.12 403 GLY A O 1
ATOM 3108 N N . TYR A 1 404 ? 1.385 7.595 -21.755 1.00 95.56 404 TYR A N 1
ATOM 3109 C CA . TYR A 1 404 ? 0.074 7.697 -22.384 1.00 95.56 404 TYR A CA 1
ATOM 3110 C C . TYR A 1 404 ? 0.162 8.555 -23.649 1.00 95.56 404 TYR A C 1
ATOM 3112 O O . TYR A 1 404 ? 0.382 9.760 -23.566 1.00 95.56 404 TYR A O 1
ATOM 3120 N N . GLY A 1 405 ? -0.048 7.950 -24.819 1.00 93.69 405 GLY A N 1
ATOM 3121 C CA . GLY A 1 405 ? 0.042 8.635 -26.113 1.00 93.69 405 GLY A CA 1
ATOM 3122 C C . GLY A 1 405 ? 1.255 8.192 -26.931 1.00 93.69 405 GLY A C 1
ATOM 3123 O O . GLY A 1 405 ? 1.682 7.041 -26.832 1.00 93.69 405 GLY A O 1
ATOM 3124 N N . GLN A 1 406 ? 1.780 9.082 -27.775 1.00 96.00 406 GLN A N 1
ATOM 3125 C CA . GLN A 1 406 ? 2.908 8.767 -28.653 1.00 96.00 406 GLN A CA 1
ATOM 3126 C C . GLN A 1 406 ? 4.240 8.859 -27.898 1.00 96.00 406 GLN A C 1
ATOM 3128 O O . GLN A 1 406 ? 4.515 9.870 -27.257 1.00 96.00 406 GLN A O 1
ATOM 3133 N N . VAL A 1 407 ? 5.103 7.842 -28.035 1.00 97.12 407 VAL A N 1
ATOM 3134 C CA . VAL A 1 407 ? 6.415 7.770 -27.354 1.00 97.12 407 VAL A CA 1
ATOM 3135 C C . VAL A 1 407 ? 7.265 9.033 -27.545 1.00 97.12 407 VAL A C 1
ATOM 3137 O O . VAL A 1 407 ? 7.892 9.505 -26.597 1.00 97.12 407 VAL A O 1
ATOM 3140 N N . ALA A 1 408 ? 7.240 9.623 -28.745 1.00 96.19 408 ALA A N 1
ATOM 3141 C CA . ALA A 1 408 ? 8.038 10.794 -29.114 1.00 96.19 408 ALA A CA 1
ATOM 3142 C C . ALA A 1 408 ? 7.624 12.085 -28.382 1.00 96.19 408 ALA A C 1
ATOM 3144 O O . ALA A 1 408 ? 8.401 13.038 -28.333 1.00 96.19 408 ALA A O 1
ATOM 3145 N N . GLU A 1 409 ? 6.416 12.122 -27.819 1.00 96.94 409 GLU A N 1
ATOM 3146 C CA . GLU A 1 409 ? 5.877 13.281 -27.104 1.00 96.94 409 GLU A CA 1
ATOM 3147 C C . GLU A 1 409 ? 6.109 13.199 -25.587 1.00 96.94 409 GLU A C 1
ATOM 3149 O O . GLU A 1 409 ? 5.809 14.155 -24.875 1.00 96.94 409 GLU A O 1
ATOM 3154 N N . ILE A 1 410 ? 6.631 12.076 -25.078 1.00 98.06 410 ILE A N 1
ATOM 3155 C CA . ILE A 1 410 ? 6.814 11.812 -23.645 1.00 98.06 410 ILE A CA 1
ATOM 3156 C C . ILE A 1 410 ? 8.308 11.661 -23.370 1.00 98.06 410 ILE A C 1
ATOM 3158 O O . ILE A 1 410 ? 8.876 10.574 -23.482 1.00 98.06 410 ILE A O 1
ATOM 3162 N N . ILE A 1 411 ? 8.963 12.775 -23.053 1.00 98.25 411 ILE A N 1
ATOM 3163 C CA . ILE A 1 411 ? 10.422 12.878 -23.034 1.00 98.25 411 ILE A CA 1
ATOM 3164 C C . ILE A 1 411 ? 10.909 13.043 -21.597 1.00 98.25 411 ILE A C 1
ATOM 3166 O O . ILE A 1 411 ? 10.552 14.009 -20.930 1.00 98.25 411 ILE A O 1
ATOM 3170 N N . VAL A 1 412 ? 11.780 12.146 -21.144 1.00 98.12 412 VAL A N 1
ATOM 3171 C CA . VAL A 1 412 ? 12.523 12.270 -19.886 1.00 98.12 412 VAL A CA 1
ATOM 3172 C C . VAL A 1 412 ? 13.966 12.649 -20.202 1.00 98.12 412 VAL A C 1
ATOM 3174 O O . VAL A 1 412 ? 14.700 11.875 -20.817 1.00 98.12 412 VAL A O 1
ATOM 3177 N N . GLU A 1 413 ? 14.377 13.834 -19.766 1.00 97.19 413 GLU A N 1
ATOM 3178 C CA . GLU A 1 413 ? 15.727 14.368 -19.923 1.00 97.19 413 GLU A CA 1
ATOM 3179 C C . GLU A 1 413 ? 16.445 14.406 -18.579 1.00 97.19 413 GLU A C 1
ATOM 3181 O O . GLU A 1 413 ? 16.031 15.108 -17.658 1.00 97.19 413 GLU A O 1
ATOM 3186 N N . SER A 1 414 ? 17.569 13.706 -18.484 1.00 95.06 414 SER A N 1
ATOM 3187 C CA . SER A 1 414 ? 18.426 13.751 -17.300 1.00 95.06 414 SER A CA 1
ATOM 3188 C C . SER A 1 414 ? 19.778 14.352 -17.656 1.00 95.06 414 SER A C 1
ATOM 3190 O O . SER A 1 414 ? 20.364 14.012 -18.682 1.00 95.06 414 SER A O 1
ATOM 3192 N N . LYS A 1 415 ? 20.277 15.257 -16.809 1.00 93.25 415 LYS A N 1
ATOM 3193 C CA . LYS A 1 415 ? 21.578 15.915 -16.981 1.00 93.25 415 LYS A CA 1
ATOM 3194 C C . LYS A 1 415 ? 22.602 15.271 -16.062 1.00 93.25 415 LYS A C 1
ATOM 3196 O O . LYS A 1 415 ? 22.391 15.238 -14.853 1.00 93.25 415 LYS A O 1
ATOM 3201 N N . ASP A 1 416 ? 23.710 14.804 -16.630 1.00 89.06 416 ASP A N 1
ATOM 3202 C CA . ASP A 1 416 ? 24.854 14.228 -15.903 1.00 89.06 416 ASP A CA 1
ATOM 3203 C C . ASP A 1 416 ? 24.554 13.001 -15.018 1.00 89.06 416 ASP A C 1
ATOM 3205 O O . ASP A 1 416 ? 25.413 12.551 -14.259 1.00 89.06 416 ASP A O 1
ATOM 3209 N N . LEU A 1 417 ? 23.354 12.434 -15.142 1.00 92.88 417 LEU A N 1
ATOM 3210 C CA . LEU A 1 417 ? 22.862 11.263 -14.422 1.00 92.88 417 LEU A CA 1
ATOM 3211 C C . LEU A 1 417 ? 22.074 10.369 -15.389 1.00 92.88 417 LEU A C 1
ATOM 3213 O O . LEU A 1 417 ? 21.547 10.875 -16.385 1.00 92.88 417 LEU A O 1
ATOM 3217 N N . PRO A 1 418 ? 21.915 9.068 -15.096 1.00 95.56 418 PRO A N 1
ATOM 3218 C CA . PRO A 1 418 ? 20.991 8.227 -15.843 1.00 95.56 418 PRO A CA 1
ATOM 3219 C C . PRO A 1 418 ? 19.563 8.764 -15.819 1.00 95.56 418 PRO A C 1
ATOM 3221 O O . PRO A 1 418 ? 19.106 9.278 -14.800 1.00 95.56 418 PRO A O 1
ATOM 3224 N N . CYS A 1 419 ? 18.840 8.614 -16.932 1.00 96.88 419 CYS A N 1
ATOM 3225 C CA . CYS A 1 419 ? 17.398 8.860 -16.952 1.00 96.88 419 CYS A CA 1
ATOM 3226 C C . CYS A 1 419 ? 16.681 7.901 -16.010 1.00 96.88 419 CYS A C 1
ATOM 3228 O O . CYS A 1 419 ? 15.720 8.298 -15.363 1.00 96.88 419 CYS A O 1
ATOM 3230 N N . ILE A 1 420 ? 17.152 6.652 -15.938 1.00 98.06 420 ILE A N 1
ATOM 3231 C CA . ILE A 1 420 ? 16.627 5.627 -15.039 1.00 98.06 420 ILE A CA 1
ATOM 3232 C C . ILE A 1 420 ? 17.778 4.965 -14.294 1.00 98.06 420 ILE A C 1
ATOM 3234 O O . ILE A 1 420 ? 18.733 4.492 -14.913 1.00 98.06 420 ILE A O 1
ATOM 3238 N N . TRP A 1 421 ? 17.632 4.865 -12.976 1.00 97.50 421 TRP A N 1
ATOM 3239 C CA . TRP A 1 421 ? 18.487 4.070 -12.108 1.00 97.50 421 TRP A CA 1
ATOM 3240 C C . TRP A 1 421 ? 17.654 3.028 -11.355 1.00 97.50 421 TRP A C 1
ATOM 3242 O O . TRP A 1 421 ? 16.805 3.362 -10.526 1.00 97.50 421 TRP A O 1
ATOM 3252 N N . MET A 1 422 ? 17.884 1.752 -11.665 1.00 97.31 422 MET A N 1
ATOM 3253 C CA . MET A 1 422 ? 17.159 0.628 -11.072 1.00 97.31 422 MET A CA 1
ATOM 3254 C C . MET A 1 422 ? 17.763 0.226 -9.720 1.00 97.31 422 MET A C 1
ATOM 3256 O O . MET A 1 422 ? 18.948 -0.085 -9.631 1.00 97.31 422 MET A O 1
ATOM 3260 N N . GLN A 1 423 ? 16.944 0.184 -8.667 1.00 96.06 423 GLN A N 1
ATOM 3261 C CA . GLN A 1 423 ? 17.358 -0.205 -7.311 1.00 96.06 423 GLN A CA 1
ATOM 3262 C C . GLN A 1 423 ? 16.404 -1.207 -6.644 1.00 96.06 423 GLN A C 1
ATOM 3264 O O . GLN A 1 423 ? 16.575 -1.532 -5.472 1.00 96.06 423 GLN A O 1
ATOM 3269 N N . THR A 1 424 ? 15.438 -1.757 -7.380 1.00 95.12 424 THR A N 1
ATOM 3270 C CA . THR A 1 424 ? 14.442 -2.696 -6.848 1.00 95.12 424 THR A CA 1
ATOM 3271 C C . THR A 1 424 ? 14.544 -4.092 -7.473 1.00 95.12 424 THR A C 1
ATOM 3273 O O . THR A 1 424 ? 15.326 -4.322 -8.390 1.00 95.12 424 THR A O 1
ATOM 3276 N N . ALA A 1 425 ? 13.754 -5.048 -6.979 1.00 94.19 425 ALA A N 1
ATOM 3277 C CA . ALA A 1 425 ? 13.755 -6.425 -7.477 1.00 94.19 425 ALA A CA 1
ATOM 3278 C C . ALA A 1 425 ? 13.051 -6.581 -8.836 1.00 94.19 425 ALA A C 1
ATOM 3280 O O . ALA A 1 425 ? 13.439 -7.440 -9.623 1.00 94.19 425 ALA A O 1
ATOM 3281 N N . GLN A 1 426 ? 12.025 -5.771 -9.116 1.00 96.81 426 GLN A N 1
ATOM 3282 C CA . GLN A 1 426 ? 11.260 -5.823 -10.364 1.00 96.81 426 GLN A CA 1
ATOM 3283 C C . GLN A 1 426 ? 10.670 -4.457 -10.724 1.00 96.81 426 GLN A C 1
ATOM 3285 O O . GLN A 1 426 ? 10.207 -3.749 -9.837 1.00 96.81 426 GLN A O 1
ATOM 3290 N N . ALA A 1 427 ? 10.642 -4.092 -12.003 1.00 97.94 427 ALA A N 1
ATOM 3291 C CA . ALA A 1 427 ? 9.963 -2.889 -12.479 1.00 97.94 427 ALA A CA 1
ATOM 3292 C C . ALA A 1 427 ? 9.611 -2.994 -13.967 1.00 97.94 427 ALA A C 1
ATOM 3294 O O . ALA A 1 427 ? 10.181 -3.798 -14.708 1.00 97.94 427 ALA A O 1
ATOM 3295 N N . GLN A 1 428 ? 8.677 -2.159 -14.414 1.00 98.62 428 GLN A N 1
ATOM 3296 C CA . GLN A 1 428 ? 8.334 -2.024 -15.828 1.00 98.62 428 GLN A CA 1
ATOM 3297 C C . GLN A 1 428 ? 8.352 -0.555 -16.225 1.00 98.62 428 GLN A C 1
ATOM 3299 O O . GLN A 1 428 ? 7.776 0.278 -15.528 1.00 98.62 428 GLN A O 1
ATOM 3304 N N . VAL A 1 429 ? 8.961 -0.251 -17.364 1.00 98.69 429 VAL A N 1
ATOM 3305 C CA . VAL A 1 429 ? 8.963 1.083 -17.958 1.00 98.69 429 VAL A CA 1
ATOM 3306 C C . VAL A 1 429 ? 8.587 0.956 -19.423 1.00 98.69 429 VAL A C 1
ATOM 3308 O O . VAL A 1 429 ? 9.230 0.222 -20.175 1.00 98.69 429 VAL A O 1
ATOM 3311 N N . LYS A 1 430 ? 7.514 1.645 -19.813 1.00 98.62 430 LYS A N 1
ATOM 3312 C CA . LYS A 1 430 ? 6.920 1.518 -21.139 1.00 98.62 430 LYS A CA 1
ATOM 3313 C C . LYS A 1 430 ? 6.646 2.864 -21.784 1.00 98.62 430 LYS A C 1
ATOM 3315 O O . LYS A 1 430 ? 6.186 3.780 -21.104 1.00 98.62 430 LYS A O 1
ATOM 3320 N N . ASN A 1 431 ? 6.802 2.930 -23.103 1.00 98.56 431 ASN A N 1
ATOM 3321 C CA . ASN A 1 431 ? 6.327 4.044 -23.927 1.00 98.56 431 ASN A CA 1
ATOM 3322 C C . ASN A 1 431 ? 6.921 5.413 -23.539 1.00 98.56 431 ASN A C 1
ATOM 3324 O O . ASN A 1 431 ? 6.196 6.402 -23.480 1.00 98.56 431 ASN A O 1
ATOM 3328 N N . LEU A 1 432 ? 8.227 5.474 -23.249 1.00 98.56 432 LEU A N 1
ATOM 3329 C CA . LEU A 1 432 ? 8.937 6.719 -22.921 1.00 98.56 432 LEU A CA 1
ATOM 3330 C C . LEU A 1 432 ? 10.111 6.972 -23.876 1.00 98.56 432 LEU A C 1
ATOM 3332 O O . LEU A 1 432 ? 10.812 6.039 -24.269 1.00 98.56 432 LEU A O 1
ATOM 3336 N N . THR A 1 433 ? 10.375 8.245 -24.169 1.00 98.75 433 THR A N 1
ATOM 3337 C CA . THR A 1 433 ? 11.637 8.701 -24.764 1.00 98.75 433 THR A CA 1
ATOM 3338 C C . THR A 1 433 ? 12.602 9.108 -23.648 1.00 98.75 433 THR A C 1
ATOM 3340 O O . THR A 1 433 ? 12.313 10.027 -22.888 1.00 98.75 433 THR A O 1
ATOM 3343 N N . LEU A 1 434 ? 13.756 8.452 -23.535 1.00 98.56 434 LEU A N 1
ATOM 3344 C CA . LEU A 1 434 ? 14.766 8.671 -22.495 1.00 98.56 434 LEU A CA 1
ATOM 3345 C C . LEU A 1 434 ? 16.023 9.302 -23.104 1.00 98.56 434 LEU A C 1
ATOM 3347 O O . LEU A 1 434 ? 16.654 8.715 -23.983 1.00 98.56 434 LEU A O 1
ATOM 3351 N N . ARG A 1 435 ? 16.399 10.491 -22.624 1.00 97.56 435 ARG A N 1
ATOM 3352 C CA . ARG A 1 435 ? 17.527 11.279 -23.138 1.00 97.56 435 ARG A CA 1
ATOM 3353 C C . ARG A 1 435 ? 18.488 11.657 -22.018 1.00 97.56 435 ARG A C 1
ATOM 3355 O O . ARG A 1 435 ? 18.245 12.591 -21.253 1.00 97.56 435 ARG A O 1
ATOM 3362 N N . SER A 1 436 ? 19.605 10.945 -21.938 1.00 94.25 436 SER A N 1
ATOM 3363 C CA . SER A 1 436 ? 20.709 11.312 -21.047 1.00 94.25 436 SER A CA 1
ATOM 3364 C C . SER A 1 436 ? 21.576 12.368 -21.733 1.00 94.25 436 SER A C 1
ATOM 3366 O O . SER A 1 436 ? 22.092 12.136 -22.826 1.00 94.25 436 SER A O 1
ATOM 3368 N N . ILE A 1 437 ? 21.732 13.526 -21.093 1.00 93.19 437 ILE A N 1
ATOM 3369 C CA . ILE A 1 437 ? 22.405 14.703 -21.645 1.00 93.19 437 ILE A CA 1
ATOM 3370 C C . ILE A 1 437 ? 23.670 14.988 -20.835 1.00 93.19 437 ILE A C 1
ATOM 3372 O O . ILE A 1 437 ? 23.616 15.250 -19.631 1.00 93.19 437 ILE A O 1
ATOM 3376 N N . ALA A 1 438 ? 24.816 14.999 -21.515 1.00 88.25 438 ALA A N 1
ATOM 3377 C CA . ALA A 1 438 ? 26.071 15.460 -20.934 1.00 88.25 438 ALA A CA 1
ATOM 3378 C C . ALA A 1 438 ? 26.133 16.987 -20.885 1.00 88.25 438 ALA A C 1
ATOM 3380 O O . ALA A 1 438 ? 25.892 17.662 -21.888 1.00 88.25 438 ALA A O 1
ATOM 3381 N N . THR A 1 439 ? 26.492 17.536 -19.725 1.00 85.50 439 THR A N 1
ATOM 3382 C CA . THR A 1 439 ? 26.804 18.960 -19.582 1.00 85.50 439 THR A CA 1
ATOM 3383 C C . THR A 1 439 ? 28.319 19.191 -19.540 1.00 85.50 439 THR A C 1
ATOM 3385 O O . THR A 1 439 ? 29.124 18.265 -19.649 1.00 85.50 439 THR A O 1
ATOM 3388 N N . GLN A 1 440 ? 28.740 20.449 -19.379 1.00 77.44 440 GLN A N 1
ATOM 3389 C CA . GLN A 1 440 ? 30.157 20.824 -19.292 1.00 77.44 440 GLN A CA 1
ATOM 3390 C C . GLN A 1 440 ? 30.877 20.261 -18.050 1.00 77.44 440 GLN A C 1
ATOM 3392 O O . GLN A 1 440 ? 32.095 20.388 -17.957 1.00 77.44 440 GLN A O 1
ATOM 3397 N N . SER A 1 441 ? 30.159 19.640 -17.106 1.00 72.81 441 SER A N 1
ATOM 3398 C CA . SER A 1 441 ? 30.732 19.064 -15.881 1.00 72.81 441 SER A CA 1
ATOM 3399 C C . SER A 1 441 ? 31.702 17.901 -16.139 1.00 72.81 441 SER A C 1
ATOM 3401 O O . SER A 1 441 ? 32.570 17.635 -15.311 1.00 72.81 441 SER A O 1
ATOM 3403 N N . GLY A 1 442 ? 31.570 17.204 -17.276 1.00 72.81 442 GLY A N 1
ATOM 3404 C CA . GLY A 1 442 ? 32.387 16.036 -17.621 1.00 72.81 442 GLY A CA 1
ATOM 3405 C C . GLY A 1 442 ? 31.976 14.735 -16.917 1.00 72.81 442 GLY A C 1
ATOM 3406 O O . GLY A 1 442 ? 32.677 13.727 -17.047 1.00 72.81 442 GLY A O 1
ATOM 3407 N N . ASN A 1 443 ? 30.848 14.723 -16.198 1.00 81.50 443 ASN A N 1
ATOM 3408 C CA . ASN A 1 443 ? 30.354 13.530 -15.513 1.00 81.50 443 ASN A CA 1
ATOM 3409 C C . ASN A 1 443 ? 29.932 12.434 -16.505 1.00 81.50 443 ASN A C 1
ATOM 3411 O O . ASN A 1 443 ? 29.095 12.621 -17.395 1.00 81.50 443 ASN A O 1
ATOM 3415 N N . LYS A 1 444 ? 30.500 11.242 -16.317 1.00 87.12 444 LYS A N 1
ATOM 3416 C CA . LYS A 1 444 ? 30.185 10.057 -17.114 1.00 87.12 444 LYS A CA 1
ATOM 3417 C C . LYS A 1 444 ? 28.942 9.363 -16.568 1.00 87.12 444 LYS A C 1
ATOM 3419 O O . LYS A 1 444 ? 28.905 9.030 -15.390 1.00 87.12 444 LYS A O 1
ATOM 3424 N N . HIS A 1 445 ? 27.957 9.122 -17.423 1.00 89.62 445 HIS A N 1
ATOM 3425 C CA . HIS A 1 445 ? 26.687 8.510 -17.037 1.00 89.62 445 HIS A CA 1
ATOM 3426 C C . HIS A 1 445 ? 26.080 7.728 -18.208 1.00 89.62 445 HIS A C 1
ATOM 3428 O O . HIS A 1 445 ? 26.345 8.023 -19.372 1.00 89.62 445 HIS A O 1
ATOM 3434 N N . PHE A 1 446 ? 25.290 6.706 -17.891 1.00 94.44 446 PHE A N 1
ATOM 3435 C CA . PHE A 1 446 ? 24.566 5.885 -18.866 1.00 94.44 446 PHE A CA 1
ATOM 3436 C C . PHE A 1 446 ? 23.170 6.460 -19.120 1.00 94.44 446 PHE A C 1
ATOM 3438 O O . PHE A 1 446 ? 22.709 7.279 -18.335 1.00 94.44 446 PHE A O 1
ATOM 3445 N N . GLY A 1 447 ? 22.475 6.034 -20.177 1.00 96.31 447 GLY A N 1
ATOM 3446 C CA . GLY A 1 447 ? 21.059 6.392 -20.358 1.00 96.31 447 GLY A CA 1
ATOM 3447 C C . GLY A 1 447 ? 20.157 5.718 -19.321 1.00 96.31 447 GLY A C 1
ATOM 3448 O O . GLY A 1 447 ? 19.389 6.380 -18.624 1.00 96.31 447 GLY A O 1
ATOM 3449 N N . VAL A 1 448 ? 20.309 4.403 -19.176 1.00 98.50 448 VAL A N 1
ATOM 3450 C CA . VAL A 1 448 ? 19.615 3.561 -18.197 1.00 98.50 448 VAL A CA 1
ATOM 3451 C C . VAL A 1 448 ? 20.642 2.677 -17.490 1.00 98.50 448 VAL A C 1
ATOM 3453 O O . VAL A 1 448 ? 21.388 1.963 -18.160 1.00 98.50 448 VAL A O 1
ATOM 3456 N N . ASP A 1 449 ? 20.679 2.723 -16.157 1.00 98.38 449 ASP A N 1
ATOM 3457 C CA . ASP A 1 449 ? 21.618 1.966 -15.317 1.00 98.38 449 ASP A CA 1
ATOM 3458 C C . ASP A 1 449 ? 20.889 0.895 -14.487 1.00 98.38 449 ASP A C 1
ATOM 3460 O O . ASP A 1 449 ? 19.990 1.199 -13.693 1.00 98.38 449 ASP A O 1
ATOM 3464 N N . ILE A 1 450 ? 21.265 -0.370 -14.703 1.00 98.56 450 ILE A N 1
ATOM 3465 C CA . ILE A 1 450 ? 20.586 -1.557 -14.175 1.00 98.56 450 ILE A CA 1
ATOM 3466 C C . ILE A 1 450 ? 21.608 -2.459 -13.459 1.00 98.56 450 ILE A C 1
ATOM 3468 O O . ILE A 1 450 ? 22.128 -3.394 -14.073 1.00 98.56 450 ILE A O 1
ATOM 3472 N N . PRO A 1 451 ? 21.899 -2.196 -12.169 1.00 97.94 451 PRO A N 1
ATOM 3473 C CA . PRO A 1 451 ? 22.822 -2.997 -11.357 1.00 97.94 451 PRO A CA 1
ATOM 3474 C C . PRO A 1 451 ? 22.211 -4.301 -10.810 1.00 97.94 451 PRO A C 1
ATOM 3476 O O . PRO A 1 451 ? 22.930 -5.172 -10.319 1.00 97.94 451 PRO A O 1
ATOM 3479 N N . GLN A 1 452 ? 20.877 -4.409 -10.787 1.00 97.75 452 GLN A N 1
ATOM 3480 C CA . GLN A 1 452 ? 20.155 -5.549 -10.219 1.00 97.75 452 GLN A CA 1
ATOM 3481 C C . GLN A 1 452 ? 18.691 -5.590 -10.668 1.00 97.75 452 GLN A C 1
ATOM 3483 O O . GLN A 1 452 ? 18.146 -4.596 -11.151 1.00 97.75 452 GLN A O 1
ATOM 3488 N N . GLY A 1 453 ? 18.044 -6.729 -10.415 1.00 97.50 453 GLY A N 1
ATOM 3489 C CA . GLY A 1 453 ? 16.601 -6.884 -10.536 1.00 97.50 453 GLY A CA 1
ATOM 3490 C C . GLY A 1 453 ? 16.126 -7.159 -11.958 1.00 97.50 453 GLY A C 1
ATOM 3491 O O . GLY A 1 453 ? 16.909 -7.266 -12.904 1.00 97.50 453 GLY A O 1
ATOM 3492 N N . GLN A 1 454 ? 14.809 -7.307 -12.082 1.00 98.19 454 GLN A N 1
ATOM 3493 C CA . GLN A 1 454 ? 14.121 -7.590 -13.332 1.00 98.19 454 GLN A CA 1
ATOM 3494 C C . GLN A 1 454 ? 13.465 -6.330 -13.887 1.00 98.19 454 GLN A C 1
ATOM 3496 O O . GLN A 1 454 ? 12.412 -5.913 -13.403 1.00 98.19 454 GLN A O 1
ATOM 3501 N N . LEU A 1 455 ? 14.076 -5.716 -14.899 1.00 98.50 455 LEU A N 1
ATOM 3502 C CA . LEU A 1 455 ? 13.497 -4.558 -15.580 1.00 98.50 455 LEU A CA 1
ATOM 3503 C C . LEU A 1 455 ? 12.934 -4.964 -16.945 1.00 98.50 455 LEU A C 1
ATOM 3505 O O . LEU A 1 455 ? 13.649 -5.530 -17.771 1.00 98.50 455 LEU A O 1
ATOM 3509 N N . LEU A 1 456 ? 11.667 -4.630 -17.193 1.00 98.75 456 LEU A N 1
ATOM 3510 C CA . LEU A 1 456 ? 11.080 -4.631 -18.532 1.00 98.75 456 LEU A CA 1
ATOM 3511 C C . LEU A 1 456 ? 11.124 -3.213 -19.109 1.00 98.75 456 LEU A C 1
ATOM 3513 O O . LEU A 1 456 ? 10.481 -2.316 -18.566 1.00 98.75 456 LEU A O 1
ATOM 3517 N N . LEU A 1 457 ? 11.833 -3.038 -20.221 1.00 98.69 457 LEU A N 1
ATOM 3518 C CA . LEU A 1 457 ? 11.770 -1.859 -21.082 1.00 98.69 457 LEU A CA 1
ATOM 3519 C C . LEU A 1 457 ? 10.960 -2.218 -22.328 1.00 98.69 457 LEU A C 1
ATOM 3521 O O . LEU A 1 457 ? 11.357 -3.120 -23.064 1.00 98.69 457 LEU A O 1
ATOM 3525 N N . GLU A 1 458 ? 9.838 -1.541 -22.564 1.00 98.75 458 GLU A N 1
ATOM 3526 C CA . GLU A 1 458 ? 8.963 -1.840 -23.705 1.00 98.75 458 GLU A CA 1
ATOM 3527 C C . GLU A 1 458 ? 8.543 -0.581 -24.468 1.00 98.75 458 GLU A C 1
ATOM 3529 O O . GLU A 1 458 ? 8.039 0.369 -23.872 1.00 98.75 458 GLU A O 1
ATOM 3534 N N . ASN A 1 459 ? 8.695 -0.579 -25.794 1.00 98.62 459 ASN A N 1
ATOM 3535 C CA . ASN A 1 459 ? 8.300 0.548 -26.648 1.00 98.62 459 ASN A CA 1
ATOM 3536 C C . ASN A 1 459 ? 8.967 1.884 -26.248 1.00 98.62 459 ASN A C 1
ATOM 3538 O O . ASN A 1 459 ? 8.315 2.924 -26.208 1.00 98.62 459 ASN A O 1
ATOM 3542 N N . CYS A 1 460 ? 10.255 1.861 -25.893 1.00 98.75 460 CYS A N 1
ATOM 3543 C CA . CYS A 1 460 ? 11.006 3.059 -25.499 1.00 98.75 460 CYS A CA 1
ATOM 3544 C C . CYS A 1 460 ? 11.991 3.510 -26.590 1.00 98.75 460 CYS A C 1
ATOM 3546 O O . CYS A 1 460 ? 12.564 2.678 -27.295 1.00 98.75 460 CYS A O 1
ATOM 3548 N N . ASP A 1 461 ? 12.238 4.818 -26.674 1.00 98.81 461 ASP A N 1
ATOM 3549 C CA . ASP A 1 461 ? 13.311 5.431 -27.476 1.00 98.81 461 ASP A CA 1
ATOM 3550 C C . ASP A 1 461 ? 14.412 5.917 -26.521 1.00 98.81 461 ASP A C 1
ATOM 3552 O O . ASP A 1 461 ? 14.119 6.653 -25.581 1.00 98.81 461 ASP A O 1
ATOM 3556 N N . ILE A 1 462 ? 15.654 5.447 -26.674 1.00 98.75 462 ILE A N 1
ATOM 3557 C CA . ILE A 1 462 ? 16.711 5.625 -25.669 1.00 98.75 462 ILE A CA 1
ATOM 3558 C C . ILE A 1 462 ? 18.003 6.145 -26.303 1.00 98.75 462 ILE A C 1
ATOM 3560 O O . ILE A 1 462 ? 18.623 5.477 -27.141 1.00 98.75 462 ILE A O 1
ATOM 3564 N N . THR A 1 463 ? 18.470 7.295 -25.806 1.00 98.38 463 THR A N 1
ATOM 3565 C CA . THR A 1 463 ? 19.734 7.934 -26.197 1.00 98.38 463 THR A CA 1
ATOM 3566 C C . THR A 1 463 ? 20.611 8.295 -24.995 1.00 98.38 463 THR A C 1
ATOM 3568 O O . THR A 1 463 ? 20.134 8.482 -23.873 1.00 98.38 463 THR A O 1
ATOM 3571 N N . SER A 1 464 ? 21.923 8.405 -25.223 1.00 96.69 464 SER A N 1
ATOM 3572 C CA . SER A 1 464 ? 22.863 8.920 -24.223 1.00 96.69 464 SER A CA 1
ATOM 3573 C C . SER A 1 464 ? 24.004 9.703 -24.864 1.00 96.69 464 SER A C 1
ATOM 3575 O O . SER A 1 464 ? 24.751 9.184 -25.697 1.00 96.69 464 SER A O 1
ATOM 3577 N N . ASP A 1 465 ? 24.182 10.941 -24.404 1.00 94.19 465 ASP A N 1
ATOM 3578 C CA . ASP A 1 465 ? 25.261 11.831 -24.825 1.00 94.19 465 ASP A CA 1
ATOM 3579 C C . ASP A 1 465 ? 26.571 11.655 -24.038 1.00 94.19 465 ASP A C 1
ATOM 3581 O O . ASP A 1 465 ? 27.510 12.427 -24.241 1.00 94.19 465 ASP A O 1
ATOM 3585 N N . SER A 1 466 ? 26.674 10.639 -23.173 1.00 93.19 466 SER A N 1
ATOM 3586 C CA . SER A 1 466 ? 27.851 10.426 -22.318 1.00 93.19 466 SER A CA 1
ATOM 3587 C C . SER A 1 466 ? 28.463 9.032 -22.462 1.00 93.19 466 SER A C 1
ATOM 3589 O O . SER A 1 466 ? 29.597 8.912 -22.934 1.00 93.19 466 SER A O 1
ATOM 3591 N N . LEU A 1 467 ? 27.730 7.973 -22.108 1.00 95.62 467 LEU A N 1
ATOM 3592 C CA . LEU A 1 467 ? 28.187 6.584 -22.218 1.00 95.62 467 LEU A CA 1
ATOM 3593 C C . LEU A 1 467 ? 27.229 5.756 -23.091 1.00 95.62 467 LEU A C 1
ATOM 3595 O O . LEU A 1 467 ? 26.789 6.212 -24.150 1.00 95.62 467 LEU A O 1
ATOM 3599 N N . SER A 1 468 ? 26.983 4.503 -22.707 1.00 97.81 468 SER A N 1
ATOM 3600 C CA . SER A 1 468 ? 26.048 3.614 -23.389 1.00 97.81 468 SER A CA 1
ATOM 3601 C C . SER A 1 468 ? 24.599 3.978 -23.078 1.00 97.81 468 SER A C 1
ATOM 3603 O O . SER A 1 468 ? 24.294 4.436 -21.973 1.00 97.81 468 SER A O 1
ATOM 3605 N N . CYS A 1 469 ? 23.692 3.734 -24.027 1.00 98.56 469 CYS A N 1
ATOM 3606 C CA . CYS A 1 469 ? 22.266 3.999 -23.820 1.00 98.56 469 CYS A CA 1
ATOM 3607 C C . CYS A 1 469 ? 21.691 3.121 -22.701 1.00 98.56 469 CYS A C 1
ATOM 3609 O O . CYS A 1 469 ? 20.977 3.623 -21.839 1.00 98.56 469 CYS A O 1
ATOM 3611 N N . ILE A 1 470 ? 22.037 1.831 -22.676 1.00 98.75 470 ILE A N 1
ATOM 3612 C CA . ILE A 1 470 ? 21.611 0.892 -21.633 1.00 98.75 470 ILE A CA 1
ATOM 3613 C C . ILE A 1 470 ? 22.833 0.174 -21.065 1.00 98.75 470 ILE A C 1
ATOM 3615 O O . ILE A 1 470 ? 23.633 -0.396 -21.813 1.00 98.75 470 ILE A O 1
ATOM 3619 N N . TYR A 1 471 ? 22.952 0.172 -19.740 1.00 98.62 471 TYR A N 1
ATOM 3620 C CA . TYR A 1 471 ? 24.001 -0.517 -19.004 1.00 98.62 471 TYR A CA 1
ATOM 3621 C C . TYR A 1 471 ? 23.407 -1.517 -18.014 1.00 98.62 471 TYR A C 1
ATOM 3623 O O . TYR A 1 471 ? 22.696 -1.143 -17.085 1.00 98.62 471 TYR A O 1
ATOM 3631 N N . ILE A 1 472 ? 23.699 -2.799 -18.235 1.00 98.69 472 ILE A N 1
ATOM 3632 C CA . ILE A 1 472 ? 23.205 -3.920 -17.437 1.00 98.69 472 ILE A CA 1
ATOM 3633 C C . ILE A 1 472 ? 24.414 -4.605 -16.802 1.00 98.69 472 ILE A C 1
ATOM 3635 O O . ILE A 1 472 ? 25.288 -5.127 -17.502 1.00 98.69 472 ILE A O 1
ATOM 3639 N N . HIS A 1 473 ? 24.476 -4.597 -15.476 1.00 98.31 473 HIS A N 1
ATOM 3640 C CA . HIS A 1 473 ? 25.592 -5.148 -14.710 1.00 98.31 473 HIS A CA 1
ATOM 3641 C C . HIS A 1 473 ? 25.111 -5.738 -13.389 1.00 98.31 473 HIS A C 1
ATOM 3643 O O . HIS A 1 473 ? 23.972 -5.543 -12.991 1.00 98.31 473 HIS A O 1
ATOM 3649 N N . GLY A 1 474 ? 25.981 -6.500 -12.734 1.00 97.12 474 GLY A N 1
ATOM 3650 C CA . GLY A 1 474 ? 25.660 -7.266 -11.538 1.00 97.12 474 GLY A CA 1
ATOM 3651 C C . GLY A 1 474 ? 24.977 -8.602 -11.844 1.00 97.12 474 GLY A C 1
ATOM 3652 O O . GLY A 1 474 ? 24.037 -8.706 -12.628 1.00 97.12 474 GLY A O 1
ATOM 3653 N N . SER A 1 475 ? 25.410 -9.656 -11.150 1.00 96.25 475 SER A N 1
ATOM 3654 C CA . SER A 1 475 ? 24.907 -11.022 -11.374 1.00 96.25 475 SER A CA 1
ATOM 3655 C C . SER A 1 475 ? 23.418 -11.221 -11.050 1.00 96.25 475 SER A C 1
ATOM 3657 O O . SER A 1 475 ? 22.844 -12.241 -11.418 1.00 96.25 475 SER A O 1
ATOM 3659 N N . GLY A 1 476 ? 22.799 -10.266 -10.346 1.00 95.12 476 GLY A N 1
ATOM 3660 C CA . GLY A 1 476 ? 21.367 -10.258 -10.041 1.00 95.12 476 GLY A CA 1
ATOM 3661 C C . GLY A 1 476 ? 20.511 -9.487 -11.051 1.00 95.12 476 GLY A C 1
ATOM 3662 O O . GLY A 1 476 ? 19.298 -9.413 -10.857 1.00 95.12 476 GLY A O 1
ATOM 3663 N N . ALA A 1 477 ? 21.106 -8.881 -12.084 1.00 98.12 477 ALA A N 1
ATOM 3664 C CA . ALA A 1 477 ? 20.374 -8.158 -13.119 1.00 98.12 477 ALA A CA 1
ATOM 3665 C C . ALA A 1 477 ? 19.874 -9.106 -14.218 1.00 98.12 477 ALA A C 1
ATOM 3667 O O . ALA A 1 477 ? 20.630 -9.923 -14.753 1.00 98.12 477 ALA A O 1
ATOM 3668 N N . ASN A 1 478 ? 18.591 -8.977 -14.556 1.00 97.50 478 ASN A N 1
ATOM 3669 C CA . ASN A 1 478 ? 17.938 -9.728 -15.622 1.00 97.50 478 ASN A CA 1
ATOM 3670 C C . ASN A 1 478 ? 16.931 -8.840 -16.368 1.00 97.50 478 ASN A C 1
ATOM 3672 O O . ASN A 1 478 ? 15.808 -8.644 -15.911 1.00 97.50 478 ASN A O 1
ATOM 3676 N N . THR A 1 479 ? 17.322 -8.302 -17.517 1.00 98.31 479 THR A N 1
ATOM 3677 C CA . THR A 1 479 ? 16.537 -7.268 -18.212 1.00 98.31 479 THR A CA 1
ATOM 3678 C C . THR A 1 479 ? 15.862 -7.813 -19.464 1.00 98.31 479 THR A C 1
ATOM 3680 O O . THR A 1 479 ? 16.496 -8.482 -20.274 1.00 98.31 479 THR A O 1
ATOM 3683 N N . THR A 1 480 ? 14.595 -7.462 -19.679 1.00 98.81 480 THR A N 1
ATOM 3684 C CA . THR A 1 480 ? 13.907 -7.666 -20.962 1.00 98.81 480 THR A CA 1
ATOM 3685 C C . THR A 1 480 ? 13.716 -6.327 -21.663 1.00 98.81 480 THR A C 1
ATOM 3687 O O . THR A 1 480 ? 13.192 -5.385 -21.076 1.00 98.81 480 THR A O 1
ATOM 3690 N N . ILE A 1 481 ? 14.130 -6.244 -22.921 1.00 98.88 481 ILE A N 1
ATOM 3691 C CA . ILE A 1 481 ? 14.013 -5.069 -23.782 1.00 98.88 481 ILE A CA 1
ATOM 3692 C C . ILE A 1 481 ? 13.186 -5.491 -24.992 1.00 98.88 481 ILE A C 1
ATOM 3694 O O . ILE A 1 481 ? 13.601 -6.378 -25.735 1.00 98.88 481 ILE A O 1
ATOM 3698 N N . ARG A 1 482 ? 12.017 -4.887 -25.195 1.00 98.69 482 ARG A N 1
ATOM 3699 C CA . ARG A 1 482 ? 11.106 -5.251 -26.284 1.00 98.69 482 ARG A CA 1
ATOM 3700 C C . ARG A 1 482 ? 10.627 -4.018 -27.042 1.00 98.69 482 ARG A C 1
ATOM 3702 O O . ARG A 1 482 ? 10.247 -3.034 -26.421 1.00 98.69 482 ARG A O 1
ATOM 3709 N N . GLN A 1 483 ? 10.576 -4.081 -28.373 1.00 98.62 483 GLN A N 1
ATOM 3710 C CA . GLN A 1 483 ? 10.032 -2.991 -29.202 1.00 98.62 483 GLN A CA 1
ATOM 3711 C C . GLN A 1 483 ? 10.731 -1.636 -28.984 1.00 98.62 483 GLN A C 1
ATOM 3713 O O . GLN A 1 483 ? 10.122 -0.586 -29.159 1.00 98.62 483 GLN A O 1
ATOM 3718 N N . CYS A 1 484 ? 12.005 -1.633 -28.584 1.00 98.81 484 CYS A N 1
ATOM 3719 C CA . CYS A 1 484 ? 12.732 -0.402 -28.277 1.00 98.81 484 CYS A CA 1
ATOM 3720 C C . CYS A 1 484 ? 13.585 0.078 -29.458 1.00 98.81 484 CYS A C 1
ATOM 3722 O O . CYS A 1 484 ? 14.089 -0.723 -30.250 1.00 98.81 484 CYS A O 1
ATOM 3724 N N . GLN A 1 485 ? 13.810 1.390 -29.518 1.00 98.81 485 GLN A N 1
ATOM 3725 C CA . GLN A 1 485 ? 14.799 2.034 -30.380 1.00 98.81 485 GLN A CA 1
ATOM 3726 C C . GLN A 1 485 ? 15.960 2.534 -29.517 1.00 98.81 485 GLN A C 1
ATOM 3728 O O . GLN A 1 485 ? 15.762 3.298 -28.578 1.00 98.81 485 GLN A O 1
ATOM 3733 N N . ILE A 1 486 ? 17.177 2.064 -29.793 1.00 98.81 486 ILE A N 1
ATOM 3734 C CA . ILE A 1 486 ? 18.359 2.329 -28.962 1.00 98.81 486 ILE A CA 1
ATOM 3735 C C . ILE A 1 486 ? 19.459 2.883 -29.850 1.00 98.81 486 ILE A C 1
ATOM 3737 O O . ILE A 1 486 ? 20.063 2.156 -30.647 1.00 98.81 486 ILE A O 1
ATOM 3741 N N . HIS A 1 487 ? 19.725 4.180 -29.732 1.00 98.50 487 HIS A N 1
ATOM 3742 C CA . HIS A 1 487 ? 20.552 4.841 -30.727 1.00 98.50 487 HIS A CA 1
ATOM 3743 C C . HIS A 1 487 ? 21.309 6.064 -30.232 1.00 98.50 487 HIS A C 1
ATOM 3745 O O . HIS A 1 487 ? 20.976 6.667 -29.215 1.00 98.50 487 HIS A O 1
ATOM 3751 N N . HIS A 1 488 ? 22.291 6.489 -31.028 1.00 97.56 488 HIS A N 1
ATOM 3752 C CA . HIS A 1 488 ? 23.084 7.697 -30.787 1.00 97.56 488 HIS A CA 1
ATOM 3753 C C . HIS A 1 488 ? 23.825 7.704 -29.435 1.00 97.56 488 HIS A C 1
ATOM 3755 O O . HIS A 1 488 ? 24.186 8.770 -28.943 1.00 97.56 488 HIS A O 1
ATOM 3761 N N . GLY A 1 489 ? 24.122 6.532 -28.862 1.00 96.19 489 GLY A N 1
ATOM 3762 C CA . GLY A 1 489 ? 25.002 6.416 -27.701 1.00 96.19 489 GLY A CA 1
ATOM 3763 C C . GLY A 1 489 ? 26.432 6.862 -28.027 1.00 96.19 489 GLY A C 1
ATOM 3764 O O . GLY A 1 489 ? 26.973 6.543 -29.098 1.00 96.19 489 GLY A O 1
ATOM 3765 N N . LYS A 1 490 ? 27.088 7.582 -27.108 1.00 95.44 490 LYS A N 1
ATOM 3766 C CA . LYS A 1 490 ? 28.525 7.918 -27.239 1.00 95.44 490 LYS A CA 1
ATOM 3767 C C . LYS A 1 490 ? 29.444 6.722 -27.021 1.00 95.44 490 LYS A C 1
ATOM 3769 O O . LYS A 1 490 ? 30.595 6.760 -27.453 1.00 95.44 490 LYS A O 1
ATOM 3774 N N . GLN A 1 491 ? 28.944 5.666 -26.386 1.00 95.31 491 GLN A N 1
ATOM 3775 C CA . GLN A 1 491 ? 29.577 4.351 -26.384 1.00 95.31 491 GLN A CA 1
ATOM 3776 C C . GLN A 1 491 ? 28.768 3.363 -27.231 1.00 95.31 491 GLN A C 1
ATOM 3778 O O . GLN A 1 491 ? 28.537 3.624 -28.414 1.00 95.31 491 GLN A O 1
ATOM 3783 N N . CYS A 1 492 ? 28.387 2.218 -26.662 1.00 97.06 492 CYS A N 1
ATOM 3784 C CA . CYS A 1 492 ? 27.540 1.244 -27.333 1.00 97.06 492 CYS A CA 1
ATOM 3785 C C . CYS A 1 492 ? 26.057 1.479 -27.036 1.00 97.06 492 CYS A C 1
ATOM 3787 O O . CYS A 1 492 ? 25.708 2.206 -26.109 1.00 97.06 492 CYS A O 1
ATOM 3789 N N . GLY A 1 493 ? 25.169 0.878 -27.825 1.00 98.31 493 GLY A N 1
ATOM 3790 C CA . GLY A 1 493 ? 23.734 0.929 -27.539 1.00 98.31 493 GLY A CA 1
ATOM 3791 C C . GLY A 1 493 ? 23.408 0.185 -26.243 1.00 98.31 493 GLY A C 1
ATOM 3792 O O . GLY A 1 493 ? 22.846 0.761 -25.313 1.00 98.31 493 GLY A O 1
ATOM 3793 N N . ILE A 1 494 ? 23.827 -1.078 -26.153 1.00 98.75 494 ILE A N 1
ATOM 3794 C CA . ILE A 1 494 ? 23.622 -1.935 -24.976 1.00 98.75 494 ILE A CA 1
ATOM 3795 C C . ILE A 1 494 ? 24.964 -2.493 -24.501 1.00 98.75 494 ILE A C 1
ATOM 3797 O O . ILE A 1 494 ? 25.692 -3.094 -25.290 1.00 98.75 494 ILE A O 1
ATOM 3801 N N . LEU A 1 495 ? 25.261 -2.344 -23.209 1.00 98.69 495 LEU A N 1
ATOM 3802 C CA . LEU A 1 495 ? 26.402 -2.966 -22.536 1.00 98.69 495 LEU A CA 1
ATOM 3803 C C . LEU A 1 495 ? 25.917 -3.950 -21.466 1.00 98.69 495 LEU A C 1
ATOM 3805 O O . LEU A 1 495 ? 25.246 -3.535 -20.523 1.00 98.69 495 LEU A O 1
ATOM 3809 N N . VAL A 1 496 ? 26.300 -5.225 -21.583 1.00 98.62 496 VAL A N 1
ATOM 3810 C CA . VAL A 1 496 ? 25.996 -6.285 -20.604 1.00 98.62 496 VAL A CA 1
ATOM 3811 C C . VAL A 1 496 ? 27.291 -6.821 -19.998 1.00 98.62 496 VAL A C 1
ATOM 3813 O O . VAL A 1 496 ? 28.178 -7.263 -20.734 1.00 98.62 496 VAL A O 1
ATOM 3816 N N . ARG A 1 497 ? 27.418 -6.806 -18.666 1.00 98.00 497 ARG A N 1
ATOM 3817 C CA . ARG A 1 497 ? 28.599 -7.350 -17.974 1.00 98.00 497 ARG A CA 1
ATOM 3818 C C . ARG A 1 497 ? 28.319 -7.927 -16.591 1.00 98.00 497 ARG A C 1
ATOM 3820 O O . ARG A 1 497 ? 27.171 -7.977 -16.165 1.00 98.00 497 ARG A O 1
ATOM 3827 N N . ASP A 1 498 ? 29.363 -8.397 -15.909 1.00 97.62 498 ASP A N 1
ATOM 3828 C CA . ASP A 1 498 ? 29.304 -8.895 -14.527 1.00 97.62 498 ASP A CA 1
ATOM 3829 C C . ASP A 1 498 ? 28.285 -10.033 -14.329 1.00 97.62 498 ASP A C 1
ATOM 3831 O O . ASP A 1 498 ? 27.549 -10.082 -13.342 1.00 97.62 498 ASP A O 1
ATOM 3835 N N . ARG A 1 499 ? 28.238 -10.968 -15.288 1.00 97.94 499 ARG A N 1
ATOM 3836 C CA . ARG A 1 499 ? 27.288 -12.101 -15.330 1.00 97.94 499 ARG A CA 1
ATOM 3837 C C . ARG A 1 499 ? 25.803 -11.722 -15.390 1.00 97.94 499 ARG A C 1
ATOM 3839 O O . ARG A 1 499 ? 24.952 -12.595 -15.197 1.00 97.94 499 ARG A O 1
ATOM 3846 N N . ALA A 1 500 ? 25.485 -10.466 -15.695 1.00 98.50 500 ALA A N 1
ATOM 3847 C CA . ALA A 1 500 ? 24.111 -10.043 -15.915 1.00 98.50 500 ALA A CA 1
ATOM 3848 C C . ALA A 1 500 ? 23.462 -10.791 -17.089 1.00 98.50 500 ALA A C 1
ATOM 3850 O O . ALA A 1 500 ? 24.139 -11.231 -18.025 1.00 98.50 500 ALA A O 1
ATOM 3851 N N . GLN A 1 501 ? 22.139 -10.923 -17.027 1.00 98.44 501 GLN A N 1
ATOM 3852 C CA . GLN A 1 501 ? 21.320 -11.572 -18.045 1.00 98.44 501 GLN A CA 1
ATOM 3853 C C . GLN A 1 501 ? 20.468 -10.531 -18.774 1.00 98.44 501 GLN A C 1
ATOM 3855 O O . GLN A 1 501 ? 19.982 -9.572 -18.171 1.00 98.44 501 GLN A O 1
ATOM 3860 N N . ALA A 1 502 ? 20.260 -10.721 -20.073 1.00 98.44 502 ALA A N 1
ATOM 3861 C CA . ALA A 1 502 ? 19.370 -9.868 -20.842 1.00 98.44 502 ALA A CA 1
ATOM 3862 C C . ALA A 1 502 ? 18.691 -10.611 -22.000 1.00 98.44 502 ALA A C 1
ATOM 3864 O O . ALA A 1 502 ? 19.263 -11.525 -22.601 1.00 98.44 502 ALA A O 1
ATOM 3865 N N . LEU A 1 503 ? 17.483 -10.167 -22.338 1.00 98.75 503 LEU A N 1
ATOM 3866 C CA . LEU A 1 503 ? 16.731 -10.546 -23.529 1.00 98.75 503 LEU A CA 1
ATOM 3867 C C . LEU A 1 503 ? 16.347 -9.279 -24.297 1.00 98.75 503 LEU A C 1
ATOM 3869 O O . LEU A 1 503 ? 15.737 -8.378 -23.728 1.00 98.75 503 LEU A O 1
ATOM 3873 N N . VAL A 1 504 ? 16.673 -9.225 -25.584 1.00 98.81 504 VAL A N 1
ATOM 3874 C CA . VAL A 1 504 ? 16.248 -8.169 -26.510 1.00 98.81 504 VAL A CA 1
ATOM 3875 C C . VAL A 1 504 ? 15.356 -8.793 -27.578 1.00 98.81 504 VAL A C 1
ATOM 3877 O O . VAL A 1 504 ? 15.759 -9.760 -28.217 1.00 98.81 504 VAL A O 1
ATOM 3880 N N . GLU A 1 505 ? 14.159 -8.253 -27.786 1.00 98.62 505 GLU A N 1
ATOM 3881 C CA . GLU A 1 505 ? 13.195 -8.766 -28.762 1.00 98.62 505 GLU A CA 1
ATOM 3882 C C . GLU A 1 505 ? 12.557 -7.630 -29.573 1.00 98.62 505 GLU A C 1
ATOM 3884 O O . GLU A 1 505 ? 12.282 -6.554 -29.038 1.00 98.62 505 GLU A O 1
ATOM 3889 N N . ASP A 1 506 ? 12.332 -7.847 -30.871 1.00 98.62 506 ASP A N 1
ATOM 3890 C CA . ASP A 1 506 ? 11.633 -6.910 -31.767 1.00 98.62 506 ASP A CA 1
ATOM 3891 C C . ASP A 1 506 ? 12.166 -5.459 -31.702 1.00 98.62 506 ASP A C 1
ATOM 3893 O O . ASP A 1 506 ? 11.397 -4.503 -31.753 1.00 98.62 506 ASP A O 1
ATOM 3897 N N . SER A 1 507 ? 13.478 -5.273 -31.520 1.00 98.81 507 SER A N 1
ATOM 3898 C CA . SER A 1 507 ? 14.084 -3.963 -31.233 1.00 98.81 507 SER A CA 1
ATOM 3899 C C . SER A 1 507 ? 15.078 -3.518 -32.311 1.00 98.81 507 SER A C 1
ATOM 3901 O O . SER A 1 507 ? 15.604 -4.328 -33.079 1.00 98.81 507 SER A O 1
ATOM 3903 N N . GLN A 1 508 ? 15.358 -2.214 -32.363 1.00 98.81 508 GLN A N 1
ATOM 3904 C CA . GLN A 1 508 ? 16.317 -1.605 -33.289 1.00 98.81 508 GLN A CA 1
ATOM 3905 C C . GLN A 1 508 ? 17.455 -0.938 -32.516 1.00 98.81 508 GLN A C 1
ATOM 3907 O O . GLN A 1 508 ? 17.221 -0.084 -31.663 1.00 98.81 508 GLN A O 1
ATOM 3912 N N . ILE A 1 509 ? 18.698 -1.302 -32.829 1.00 98.81 509 ILE A N 1
ATOM 3913 C CA . ILE A 1 509 ? 19.902 -0.767 -32.186 1.00 98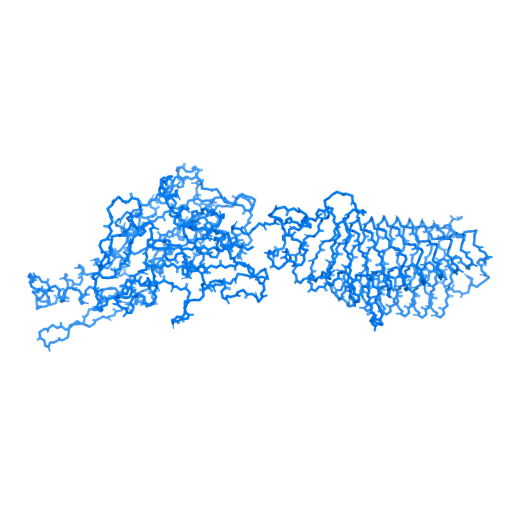.81 509 ILE A CA 1
ATOM 3914 C C . ILE A 1 509 ? 20.794 -0.161 -33.265 1.00 98.81 509 ILE A C 1
ATOM 3916 O O . ILE A 1 509 ? 21.368 -0.894 -34.068 1.00 98.81 509 ILE A O 1
ATOM 3920 N N . PHE A 1 510 ? 20.926 1.165 -33.314 1.00 98.75 510 PHE A N 1
ATOM 3921 C CA . PHE A 1 510 ? 21.572 1.798 -34.466 1.00 98.75 510 PHE A CA 1
ATOM 3922 C C . PHE A 1 510 ? 22.318 3.100 -34.178 1.00 98.75 510 PHE A C 1
ATOM 3924 O O . PHE A 1 510 ? 22.094 3.757 -33.168 1.00 98.75 510 PHE A O 1
ATOM 3931 N N . ARG A 1 511 ? 23.225 3.498 -35.082 1.00 98.19 511 ARG A N 1
ATOM 3932 C CA . ARG A 1 511 ? 23.944 4.794 -35.028 1.00 98.19 511 ARG A CA 1
ATOM 3933 C C . ARG A 1 511 ? 24.683 5.063 -33.710 1.00 98.19 511 ARG A C 1
ATOM 3935 O O . ARG A 1 511 ? 24.806 6.209 -33.281 1.00 98.19 511 ARG A O 1
ATOM 3942 N N . ASN A 1 512 ? 25.196 4.018 -33.065 1.00 98.12 512 ASN A N 1
ATOM 3943 C CA . ASN A 1 512 ? 26.013 4.153 -31.858 1.00 98.12 512 ASN A CA 1
ATOM 3944 C C . ASN A 1 512 ? 27.485 4.423 -32.218 1.00 98.12 512 ASN A C 1
ATOM 3946 O O . ASN A 1 512 ? 27.974 4.025 -33.281 1.00 98.12 512 ASN A O 1
ATOM 3950 N N . THR A 1 513 ? 28.194 5.148 -31.349 1.00 97.38 513 THR A N 1
ATOM 3951 C CA . THR A 1 513 ? 29.574 5.605 -31.610 1.00 97.38 513 THR A CA 1
ATOM 3952 C C . THR A 1 513 ? 30.609 4.489 -31.464 1.00 97.38 513 THR A C 1
ATOM 3954 O O . THR A 1 513 ? 31.672 4.560 -32.077 1.00 97.38 513 THR A O 1
ATOM 3957 N N . LEU A 1 514 ? 30.308 3.456 -30.680 1.00 96.50 514 LEU A N 1
ATOM 3958 C CA . LEU A 1 514 ? 31.061 2.203 -30.643 1.00 96.50 514 LEU A CA 1
ATOM 3959 C C . LEU A 1 514 ? 30.234 1.101 -31.321 1.00 96.50 514 LEU A C 1
ATOM 3961 O O . LEU A 1 514 ? 29.695 1.312 -32.408 1.00 96.50 514 LEU A O 1
ATOM 3965 N N . SER A 1 515 ? 30.157 -0.080 -30.710 1.00 97.38 515 SER A N 1
ATOM 3966 C CA . SER A 1 515 ? 29.318 -1.180 -31.184 1.00 97.38 515 SER A CA 1
ATOM 3967 C C . SER A 1 515 ? 27.837 -0.938 -30.905 1.00 97.38 515 SER A C 1
ATOM 3969 O O . SER A 1 515 ? 27.488 -0.191 -29.996 1.00 97.38 515 SER A O 1
ATOM 3971 N N . GLY A 1 516 ? 26.941 -1.613 -31.621 1.00 97.75 516 GLY A N 1
ATOM 3972 C CA . GLY A 1 516 ? 25.527 -1.641 -31.236 1.00 97.75 516 GLY A CA 1
ATOM 3973 C C . GLY A 1 516 ? 25.349 -2.322 -29.879 1.00 97.75 516 GLY A C 1
ATOM 3974 O O . GLY A 1 516 ? 24.734 -1.768 -28.968 1.00 97.75 516 GLY A O 1
ATOM 3975 N N . VAL A 1 517 ? 25.981 -3.483 -29.715 1.00 98.56 517 VAL A N 1
ATOM 3976 C CA . VAL A 1 517 ? 25.931 -4.291 -28.491 1.00 98.56 517 VAL A CA 1
ATOM 3977 C C . VAL A 1 517 ? 27.338 -4.676 -28.046 1.00 98.56 517 VAL A C 1
ATOM 3979 O O . VAL A 1 517 ? 28.158 -5.081 -28.869 1.00 98.56 517 VAL A O 1
ATOM 3982 N N . GLN A 1 518 ? 27.607 -4.593 -26.743 1.00 98.38 518 GLN A N 1
ATOM 3983 C CA . GLN A 1 518 ? 28.816 -5.123 -26.113 1.00 98.38 518 GLN A CA 1
ATOM 3984 C C . GLN A 1 518 ? 28.473 -6.061 -24.957 1.00 98.38 518 GLN A C 1
ATOM 3986 O O . GLN A 1 518 ? 27.647 -5.733 -24.106 1.00 98.38 518 GLN A O 1
ATOM 3991 N N . ILE A 1 519 ? 29.133 -7.219 -24.912 1.00 98.31 519 ILE A N 1
ATOM 3992 C CA . ILE A 1 519 ? 28.954 -8.224 -23.859 1.00 98.31 519 ILE A CA 1
ATOM 3993 C C . ILE A 1 519 ? 30.326 -8.616 -23.332 1.00 98.31 519 ILE A C 1
ATOM 3995 O O . ILE A 1 519 ? 31.180 -9.042 -24.112 1.00 98.31 519 ILE A O 1
ATOM 3999 N N . ARG A 1 520 ? 30.533 -8.487 -22.020 1.00 97.44 520 ARG A N 1
ATOM 4000 C CA . ARG A 1 520 ? 31.807 -8.834 -21.382 1.00 97.44 520 ARG A CA 1
ATOM 4001 C C . ARG A 1 520 ? 31.661 -9.428 -19.995 1.00 97.44 520 ARG A C 1
ATOM 4003 O O . ARG A 1 520 ? 30.575 -9.417 -19.432 1.00 97.44 520 ARG A O 1
ATOM 4010 N N . GLU A 1 521 ? 32.752 -9.943 -19.440 1.00 96.88 521 GLU A N 1
ATOM 4011 C CA . GLU A 1 521 ? 32.848 -10.375 -18.037 1.00 96.88 521 GLU A CA 1
ATOM 4012 C C . GLU A 1 521 ? 31.721 -11.344 -17.631 1.00 96.88 521 GLU A C 1
ATOM 4014 O O . GLU A 1 521 ? 31.028 -11.181 -16.624 1.00 96.88 521 GLU A O 1
ATOM 4019 N N . GLY A 1 522 ? 31.495 -12.354 -18.473 1.00 96.38 522 GLY A N 1
ATOM 4020 C CA . GLY A 1 522 ? 30.473 -13.378 -18.247 1.00 96.38 522 GLY A CA 1
ATOM 4021 C C . GLY A 1 522 ? 29.023 -12.938 -18.474 1.00 96.38 522 GLY A C 1
ATOM 4022 O O . GLY A 1 522 ? 28.124 -13.732 -18.204 1.00 96.38 522 GLY A O 1
ATOM 4023 N N . GLY A 1 523 ? 28.771 -11.708 -18.937 1.00 98.31 523 GLY A N 1
ATOM 4024 C CA . GLY A 1 523 ? 27.432 -11.257 -19.323 1.00 98.31 523 GLY A CA 1
ATOM 4025 C C . GLY A 1 523 ? 26.801 -12.176 -20.374 1.00 98.31 523 GLY A C 1
ATOM 4026 O O . GLY A 1 523 ? 27.504 -12.739 -21.215 1.00 98.31 523 GLY A O 1
ATOM 4027 N N . ASN A 1 524 ? 25.481 -12.339 -20.329 1.00 98.25 524 ASN A N 1
ATOM 4028 C CA . ASN A 1 524 ? 24.744 -13.222 -21.228 1.00 98.25 524 ASN A CA 1
ATOM 4029 C C . ASN A 1 524 ? 23.545 -12.492 -21.828 1.00 98.25 524 ASN A C 1
ATOM 4031 O O . ASN A 1 524 ? 22.676 -12.005 -21.105 1.00 98.25 524 ASN A O 1
ATOM 4035 N N . LEU A 1 525 ? 23.491 -12.438 -23.152 1.00 98.50 525 LEU A N 1
ATOM 4036 C CA . LEU A 1 525 ? 22.434 -11.759 -23.882 1.00 98.50 525 LEU A CA 1
ATOM 4037 C C . LEU A 1 525 ? 21.822 -12.697 -24.918 1.00 98.50 525 LEU A C 1
ATOM 4039 O O . LEU A 1 525 ? 22.528 -13.346 -25.689 1.00 98.50 525 LEU A O 1
ATOM 4043 N N . THR A 1 526 ? 20.495 -12.720 -24.959 1.00 98.75 526 THR A N 1
ATOM 4044 C CA . THR A 1 526 ? 19.728 -13.294 -26.067 1.00 98.75 526 THR A CA 1
ATOM 4045 C C . THR A 1 526 ? 19.094 -12.168 -26.874 1.00 98.75 526 THR A C 1
ATOM 4047 O O . THR A 1 526 ? 18.486 -11.274 -26.291 1.00 98.75 526 THR A O 1
ATOM 4050 N N . ILE A 1 527 ? 19.224 -12.191 -28.199 1.00 98.62 527 ILE A N 1
ATOM 4051 C CA . ILE A 1 527 ? 18.610 -11.214 -29.105 1.00 98.62 527 ILE A CA 1
ATOM 4052 C C . ILE A 1 527 ? 17.722 -11.955 -30.103 1.00 98.62 527 ILE A C 1
ATOM 4054 O O . ILE A 1 527 ? 18.176 -12.895 -30.748 1.00 98.62 527 ILE A O 1
ATOM 4058 N N . ARG A 1 528 ? 16.469 -11.528 -30.249 1.00 98.62 528 ARG A N 1
ATOM 4059 C CA . ARG A 1 528 ? 15.487 -12.135 -31.150 1.00 98.62 528 ARG A CA 1
ATOM 4060 C C . ARG A 1 528 ? 14.846 -11.095 -32.052 1.00 98.62 528 ARG A C 1
ATOM 4062 O O . ARG A 1 528 ? 14.504 -10.012 -31.574 1.00 98.62 528 ARG A O 1
ATOM 4069 N N . LYS A 1 529 ? 14.643 -11.417 -33.333 1.00 98.50 529 LYS A N 1
ATOM 4070 C CA . LYS A 1 529 ? 13.824 -10.611 -34.268 1.00 98.50 529 LYS A CA 1
ATOM 4071 C C . LYS A 1 529 ? 14.200 -9.124 -34.304 1.00 98.50 529 LYS A C 1
ATOM 4073 O O . LYS A 1 529 ? 13.346 -8.251 -34.415 1.00 98.50 529 LYS A O 1
ATOM 4078 N N . SER A 1 530 ? 15.484 -8.824 -34.134 1.00 98.75 530 SER A N 1
ATOM 4079 C CA . SER A 1 530 ? 15.967 -7.457 -33.918 1.00 98.75 530 SER A CA 1
ATOM 4080 C C . SER A 1 530 ? 16.969 -7.039 -34.986 1.00 98.75 530 SER A C 1
ATOM 4082 O O . SER A 1 530 ? 17.570 -7.872 -35.669 1.00 98.75 530 SER A O 1
ATOM 4084 N N . GLN A 1 531 ? 17.149 -5.729 -35.130 1.00 98.75 531 GLN A N 1
ATOM 4085 C CA . GLN A 1 531 ? 18.036 -5.135 -36.127 1.00 98.75 531 GLN A CA 1
ATOM 4086 C C . GLN A 1 531 ? 19.159 -4.351 -35.454 1.00 98.75 531 GLN A C 1
ATOM 4088 O O . GLN A 1 531 ? 18.913 -3.576 -34.530 1.00 98.75 531 GLN A O 1
ATOM 4093 N N . ILE A 1 532 ? 20.392 -4.548 -35.923 1.00 98.75 532 ILE A N 1
ATOM 4094 C CA . ILE A 1 532 ? 21.583 -3.858 -35.422 1.00 98.75 532 ILE A CA 1
ATOM 4095 C C . ILE A 1 532 ? 22.334 -3.248 -36.602 1.00 98.75 532 ILE A C 1
ATOM 4097 O O . ILE A 1 532 ? 22.885 -3.980 -37.431 1.00 98.75 532 ILE A O 1
ATOM 4101 N N . SER A 1 533 ? 22.367 -1.917 -36.690 1.00 98.56 533 SER A N 1
ATOM 4102 C CA . SER A 1 533 ? 22.896 -1.261 -37.887 1.00 98.56 533 SER A CA 1
ATOM 4103 C C . SER A 1 533 ? 23.618 0.061 -37.676 1.00 98.56 533 SER A C 1
ATOM 4105 O O . SER A 1 533 ? 23.514 0.716 -36.641 1.00 98.56 533 SER A O 1
ATOM 4107 N N . ASP A 1 534 ? 24.369 0.471 -38.698 1.00 98.25 534 ASP A N 1
ATOM 4108 C CA . ASP A 1 534 ? 24.922 1.824 -38.833 1.00 98.25 534 ASP A CA 1
ATOM 4109 C C . ASP A 1 534 ? 25.784 2.278 -37.635 1.00 98.25 534 ASP A C 1
ATOM 4111 O O . ASP A 1 534 ? 25.884 3.471 -37.341 1.00 98.25 534 ASP A O 1
ATOM 4115 N N . CYS A 1 535 ? 26.398 1.339 -36.907 1.00 98.06 535 CYS A N 1
ATOM 4116 C CA . CYS A 1 535 ? 27.295 1.645 -35.796 1.00 98.06 535 CYS A CA 1
ATOM 4117 C C . CYS A 1 535 ? 28.715 1.939 -36.308 1.00 98.06 535 CYS A C 1
ATOM 4119 O O . CYS A 1 535 ? 29.157 1.399 -37.326 1.00 98.06 535 CYS A O 1
ATOM 4121 N N . LYS A 1 536 ? 29.460 2.798 -35.598 1.00 97.25 536 LYS A N 1
ATOM 4122 C CA . LYS A 1 536 ? 30.819 3.209 -36.009 1.00 97.25 536 LYS A CA 1
ATOM 4123 C C . LYS A 1 536 ? 31.910 2.173 -35.693 1.00 97.25 536 LYS A C 1
ATOM 4125 O O . LYS A 1 536 ? 33.057 2.370 -36.087 1.00 97.25 536 LYS A O 1
ATOM 4130 N N . GLN A 1 537 ? 31.568 1.080 -35.013 1.00 96.56 537 GLN A N 1
ATOM 4131 C CA . GLN A 1 537 ? 32.414 -0.108 -34.852 1.00 96.56 537 GLN A CA 1
ATOM 4132 C C . GLN A 1 537 ? 31.654 -1.370 -35.281 1.00 96.56 537 GLN A C 1
ATOM 4134 O O . GLN A 1 537 ? 30.802 -1.301 -36.165 1.00 96.56 537 GLN A O 1
ATOM 4139 N N . SER A 1 538 ? 31.992 -2.530 -34.706 1.00 96.50 538 SER A N 1
ATOM 4140 C CA . SER A 1 538 ? 31.338 -3.801 -35.010 1.00 96.50 538 SER A CA 1
ATOM 4141 C C . SER A 1 538 ? 29.888 -3.764 -34.530 1.00 96.50 538 SER A C 1
ATOM 4143 O O . SER A 1 538 ? 29.616 -3.163 -33.493 1.00 96.50 538 SER A O 1
ATOM 4145 N N . GLY A 1 539 ? 28.957 -4.394 -35.246 1.00 97.31 539 GLY A N 1
ATOM 4146 C CA . GLY A 1 539 ? 27.545 -4.410 -34.838 1.00 97.31 539 GLY A CA 1
ATOM 4147 C C . GLY A 1 539 ? 27.379 -4.979 -33.426 1.00 97.31 539 GLY A C 1
ATOM 4148 O O . GLY A 1 539 ? 26.781 -4.347 -32.553 1.00 97.31 539 GLY A O 1
ATOM 4149 N N . ILE A 1 540 ? 28.009 -6.126 -33.175 1.00 98.31 540 ILE A N 1
ATOM 4150 C CA . ILE A 1 540 ? 28.073 -6.760 -31.857 1.00 98.31 540 ILE A CA 1
ATOM 4151 C C . ILE A 1 540 ? 29.517 -7.103 -31.511 1.00 98.31 540 ILE A C 1
ATOM 4153 O O . ILE A 1 540 ? 30.252 -7.603 -32.360 1.00 98.31 540 ILE A O 1
ATOM 4157 N N . PHE A 1 541 ? 29.909 -6.877 -30.259 1.00 97.44 541 PHE A N 1
ATOM 4158 C CA . PHE A 1 541 ? 31.224 -7.244 -29.752 1.00 97.44 541 PHE A CA 1
ATOM 4159 C C . PHE A 1 541 ? 31.119 -8.052 -28.447 1.00 97.44 541 PHE A C 1
ATOM 4161 O O . PHE A 1 541 ? 30.607 -7.567 -27.438 1.00 97.44 541 PHE A O 1
ATOM 4168 N N . VAL A 1 542 ? 31.598 -9.297 -28.472 1.00 96.88 542 VAL A N 1
ATOM 4169 C CA . VAL A 1 542 ? 31.542 -10.259 -27.361 1.00 96.88 542 VAL A CA 1
ATOM 4170 C C . VAL A 1 542 ? 32.956 -10.587 -26.894 1.00 96.88 542 VAL A C 1
ATOM 4172 O O . VAL A 1 542 ? 33.768 -11.071 -27.677 1.00 96.88 542 VAL A O 1
ATOM 4175 N N . TYR A 1 543 ? 33.278 -10.351 -25.627 1.00 94.69 543 TYR A N 1
ATOM 4176 C CA . TYR A 1 543 ? 34.615 -10.646 -25.112 1.00 94.69 543 TYR A CA 1
ATOM 4177 C C . TYR A 1 543 ? 34.621 -11.014 -23.628 1.00 94.69 543 TYR A C 1
ATOM 4179 O O . TYR A 1 543 ? 33.573 -11.043 -22.998 1.00 94.69 543 TYR A O 1
ATOM 4187 N N . ASP A 1 544 ? 35.777 -11.384 -23.079 1.00 94.06 544 ASP A N 1
ATOM 4188 C CA . ASP A 1 544 ? 35.984 -11.735 -21.666 1.00 94.06 544 ASP A CA 1
ATOM 4189 C C . ASP A 1 544 ? 34.906 -12.685 -21.107 1.00 94.06 544 ASP A C 1
ATOM 4191 O O . ASP A 1 544 ? 34.210 -12.392 -20.133 1.00 94.06 544 ASP A O 1
ATOM 4195 N N . SER A 1 545 ? 34.753 -13.846 -21.752 1.00 94.44 545 SER A N 1
ATOM 4196 C CA . SER A 1 545 ? 33.745 -14.871 -21.417 1.00 94.44 545 SER A CA 1
ATOM 4197 C C . SER A 1 545 ? 32.277 -14.438 -21.564 1.00 94.44 545 SER A C 1
ATOM 4199 O O . SER A 1 545 ? 31.389 -15.097 -21.025 1.00 94.44 545 SER A O 1
ATOM 4201 N N . GLY A 1 546 ? 31.992 -13.346 -22.278 1.00 97.19 546 GLY A N 1
ATOM 4202 C CA . GLY A 1 546 ? 30.630 -12.959 -22.642 1.00 97.19 546 GLY A CA 1
ATOM 4203 C C . GLY A 1 546 ? 29.944 -14.000 -23.535 1.00 97.19 546 GLY A C 1
ATOM 4204 O O . GLY A 1 546 ? 30.598 -14.681 -24.328 1.00 97.19 546 GLY A O 1
ATOM 4205 N N . ARG A 1 547 ? 28.618 -14.120 -23.428 1.00 97.88 547 ARG A N 1
ATOM 4206 C CA . ARG A 1 547 ? 27.804 -15.045 -24.226 1.00 97.88 547 ARG A CA 1
ATOM 4207 C C . ARG A 1 547 ? 26.692 -14.310 -24.968 1.00 97.88 547 ARG A C 1
ATOM 4209 O O . ARG A 1 547 ? 25.937 -13.548 -24.370 1.00 97.88 547 ARG A O 1
ATOM 4216 N N . LEU A 1 548 ? 26.567 -14.600 -26.258 1.00 97.88 548 LEU A N 1
ATOM 4217 C CA . LEU A 1 548 ? 25.488 -14.136 -27.116 1.00 97.88 548 LEU A CA 1
ATOM 4218 C C . LEU A 1 548 ? 24.749 -15.317 -27.740 1.00 97.88 548 LEU A C 1
ATOM 4220 O O . LEU A 1 548 ? 25.368 -16.195 -28.338 1.00 97.88 548 LEU A O 1
ATOM 4224 N N . THR A 1 549 ? 23.422 -15.271 -27.682 1.00 98.50 549 THR A N 1
ATOM 4225 C CA . THR A 1 549 ? 22.540 -16.034 -28.574 1.00 98.50 549 THR A CA 1
ATOM 4226 C C . THR A 1 549 ? 21.753 -15.045 -29.424 1.00 98.50 549 THR A C 1
ATOM 4228 O O . THR A 1 549 ? 21.130 -14.147 -28.867 1.00 98.50 549 THR A O 1
ATOM 4231 N N . ALA A 1 550 ? 21.778 -15.165 -30.751 1.00 98.00 550 ALA A N 1
ATOM 4232 C CA . ALA A 1 550 ? 20.943 -14.342 -31.622 1.00 98.00 550 ALA A CA 1
ATOM 4233 C C . ALA A 1 550 ? 20.126 -15.196 -32.596 1.00 98.00 550 ALA A C 1
ATOM 4235 O O . ALA A 1 550 ? 20.684 -16.047 -33.290 1.00 98.00 550 ALA A O 1
ATOM 4236 N N . GLU A 1 551 ? 18.821 -14.938 -32.652 1.00 98.38 551 GLU A N 1
ATOM 4237 C CA . GLU A 1 551 ? 17.847 -15.664 -33.470 1.00 98.38 551 GLU A CA 1
ATOM 4238 C C . GLU A 1 551 ? 17.040 -14.674 -34.329 1.00 98.38 551 GLU A C 1
ATOM 4240 O O . GLU A 1 551 ? 16.559 -13.660 -33.822 1.00 98.38 551 GLU A O 1
ATOM 4245 N N . ASP A 1 552 ? 16.877 -14.945 -35.625 1.00 98.44 552 ASP A N 1
ATOM 4246 C CA . ASP A 1 552 ? 16.072 -14.117 -36.545 1.00 98.44 552 ASP A CA 1
ATOM 4247 C C . ASP A 1 552 ? 16.500 -12.630 -36.602 1.00 98.44 552 ASP A C 1
ATOM 4249 O O . ASP A 1 552 ? 15.678 -11.727 -36.774 1.00 98.44 552 ASP A O 1
ATOM 4253 N N . CYS A 1 553 ? 17.793 -12.345 -36.425 1.00 98.56 553 CYS A N 1
ATOM 4254 C CA . CYS A 1 553 ? 18.317 -10.976 -36.364 1.00 98.56 553 CYS A CA 1
ATOM 4255 C C . CYS A 1 553 ? 18.940 -10.511 -37.687 1.00 98.56 553 CYS A C 1
ATOM 4257 O O . CYS A 1 553 ? 19.503 -11.306 -38.441 1.00 98.56 553 CYS A O 1
ATOM 4259 N N . GLN A 1 554 ? 18.921 -9.196 -37.930 1.00 98.62 554 GLN A N 1
ATOM 4260 C CA . GLN A 1 554 ? 19.632 -8.556 -39.045 1.00 98.62 554 GLN A CA 1
ATOM 4261 C C . GLN A 1 554 ? 20.750 -7.649 -38.522 1.00 98.62 554 GLN A C 1
ATOM 4263 O O . GLN A 1 554 ? 20.501 -6.769 -37.701 1.00 98.62 554 GLN A O 1
ATOM 4268 N N . ILE A 1 555 ? 21.982 -7.841 -39.000 1.00 98.56 555 ILE A N 1
ATOM 4269 C CA . ILE A 1 555 ? 23.165 -7.080 -38.569 1.00 98.56 555 ILE A CA 1
ATOM 4270 C C . ILE A 1 555 ? 23.879 -6.508 -39.794 1.00 98.56 555 ILE A C 1
ATOM 4272 O O . ILE A 1 555 ? 24.518 -7.246 -40.551 1.00 98.56 555 ILE A O 1
ATOM 4276 N N . PHE A 1 556 ? 23.785 -5.195 -40.008 1.00 98.44 556 PHE A N 1
ATOM 4277 C CA . PHE A 1 556 ? 24.189 -4.618 -41.290 1.00 98.44 556 PHE A CA 1
ATOM 4278 C C . PHE A 1 556 ? 24.707 -3.181 -41.242 1.00 98.44 556 PHE A C 1
ATOM 4280 O O . PHE A 1 556 ? 24.469 -2.448 -40.292 1.00 98.44 556 PHE A O 1
ATOM 4287 N N . ASN A 1 557 ? 25.415 -2.759 -42.294 1.00 97.75 557 ASN A N 1
ATOM 4288 C CA . ASN A 1 557 ? 25.949 -1.397 -42.453 1.00 97.75 557 ASN A CA 1
ATOM 4289 C C . ASN A 1 557 ? 26.857 -0.913 -41.304 1.00 97.75 557 ASN A C 1
ATOM 4291 O O . ASN A 1 557 ? 27.022 0.290 -41.108 1.00 97.75 557 ASN A O 1
ATOM 4295 N N . ASN A 1 558 ? 27.467 -1.818 -40.538 1.00 97.81 558 ASN A N 1
ATOM 4296 C CA . ASN A 1 558 ? 28.386 -1.427 -39.474 1.00 97.81 558 ASN A CA 1
ATOM 4297 C C . ASN A 1 558 ? 29.779 -1.128 -40.048 1.00 97.81 558 ASN A C 1
ATOM 4299 O O . ASN A 1 558 ? 30.220 -1.747 -41.023 1.00 97.81 558 ASN A O 1
ATOM 4303 N N . ALA A 1 559 ? 30.483 -0.167 -39.448 1.00 96.31 559 ALA A N 1
ATOM 4304 C CA . ALA A 1 559 ? 31.768 0.308 -39.962 1.00 96.31 559 ALA A CA 1
ATOM 4305 C C . ALA A 1 559 ? 32.915 -0.703 -39.784 1.00 96.31 559 ALA A C 1
ATOM 4307 O O . ALA A 1 559 ? 33.982 -0.519 -40.368 1.00 96.31 559 ALA A O 1
ATOM 4308 N N . TYR A 1 560 ? 32.733 -1.731 -38.948 1.00 95.12 560 TYR A N 1
ATOM 4309 C CA . TYR A 1 560 ? 33.671 -2.847 -38.777 1.00 95.12 560 TYR A CA 1
ATOM 4310 C C . TYR A 1 560 ? 32.944 -4.160 -39.134 1.00 95.12 560 TYR A C 1
ATOM 4312 O O . TYR A 1 560 ? 32.196 -4.198 -40.111 1.00 95.12 560 TYR A O 1
ATOM 4320 N N . SER A 1 561 ? 33.179 -5.254 -38.407 1.00 95.62 561 SER A N 1
ATOM 4321 C CA . SER A 1 561 ? 32.532 -6.546 -38.657 1.00 95.62 561 SER A CA 1
ATOM 4322 C C . SER A 1 561 ? 31.079 -6.553 -38.169 1.00 95.62 561 SER A C 1
ATOM 4324 O O . SER A 1 561 ? 30.690 -5.747 -37.326 1.00 95.62 561 SER A O 1
ATOM 4326 N N . GLY A 1 562 ? 30.260 -7.478 -38.669 1.00 95.56 562 GLY A N 1
ATOM 4327 C CA . GLY A 1 562 ? 28.912 -7.681 -38.135 1.00 95.56 562 GLY A CA 1
ATOM 4328 C C . GLY A 1 562 ? 28.959 -8.104 -36.664 1.00 95.56 562 GLY A C 1
ATOM 4329 O O . GLY A 1 562 ? 28.416 -7.419 -35.798 1.00 95.56 562 GLY A O 1
ATOM 4330 N N . VAL A 1 563 ? 29.681 -9.189 -36.377 1.00 96.94 563 VAL A N 1
ATOM 4331 C CA . VAL A 1 563 ? 29.940 -9.678 -35.016 1.00 96.94 563 VAL A CA 1
ATOM 4332 C C . VAL A 1 563 ? 31.435 -9.898 -34.806 1.00 96.94 563 VAL A C 1
ATOM 4334 O O . VAL A 1 563 ? 32.115 -10.472 -35.655 1.00 96.94 563 VAL A O 1
ATOM 4337 N N . GLU A 1 564 ? 31.946 -9.455 -33.665 1.00 95.00 564 GLU A N 1
ATOM 4338 C CA . GLU A 1 564 ? 33.334 -9.614 -33.243 1.00 95.00 564 GLU A CA 1
ATOM 4339 C C . GLU A 1 564 ? 33.413 -10.355 -31.903 1.00 95.00 564 GLU A C 1
ATOM 4341 O O . GLU A 1 564 ? 32.611 -10.096 -31.005 1.00 95.00 564 GLU A O 1
ATOM 4346 N N . ILE A 1 565 ? 34.347 -11.305 -31.779 1.00 92.81 565 ILE A N 1
ATOM 4347 C CA . ILE A 1 565 ? 34.488 -12.185 -30.611 1.00 92.81 565 ILE A CA 1
ATOM 4348 C C . ILE A 1 565 ? 35.955 -12.307 -30.203 1.00 92.81 565 ILE A C 1
ATOM 4350 O O . ILE A 1 565 ? 36.795 -12.693 -31.019 1.00 92.81 565 ILE A O 1
ATOM 4354 N N . LEU A 1 566 ? 36.255 -12.021 -28.935 1.00 89.94 566 LEU A N 1
ATOM 4355 C CA . LEU A 1 566 ? 37.594 -12.131 -28.346 1.00 89.94 566 LEU A CA 1
ATOM 4356 C C . LEU A 1 566 ? 37.551 -12.846 -26.982 1.00 89.94 566 LEU A C 1
ATOM 4358 O O . LEU A 1 566 ? 36.481 -13.026 -26.409 1.00 89.94 566 LEU A O 1
ATOM 4362 N N . ASN A 1 567 ? 38.711 -13.253 -26.453 1.00 87.31 567 ASN A N 1
ATOM 4363 C CA . ASN A 1 567 ? 38.910 -13.706 -25.066 1.00 87.31 567 ASN A CA 1
ATOM 4364 C C . ASN A 1 567 ? 37.802 -14.625 -24.508 1.00 87.31 567 ASN A C 1
ATOM 4366 O O . ASN A 1 567 ? 37.085 -14.254 -23.575 1.00 87.31 567 ASN A O 1
ATOM 4370 N N . LEU A 1 568 ? 37.665 -15.834 -25.065 1.00 88.50 568 LEU A N 1
ATOM 4371 C CA . LEU A 1 568 ? 36.676 -16.838 -24.625 1.00 88.50 568 LEU A CA 1
ATOM 4372 C C . LEU A 1 568 ? 35.201 -16.420 -24.796 1.00 88.50 568 LEU A C 1
ATOM 4374 O O . LEU A 1 568 ? 34.318 -17.005 -24.169 1.00 88.50 568 LEU A O 1
ATOM 4378 N N . GLY A 1 569 ? 34.910 -15.420 -25.630 1.00 89.69 569 GLY A N 1
ATOM 4379 C CA . GLY A 1 569 ? 33.536 -15.075 -25.986 1.00 89.69 569 GLY A CA 1
ATOM 4380 C C . GLY A 1 569 ? 32.811 -16.234 -26.683 1.00 89.69 569 GLY A C 1
ATOM 4381 O O . GLY A 1 569 ? 33.414 -17.005 -27.434 1.00 89.69 569 GLY A O 1
ATOM 4382 N N . ASN A 1 570 ? 31.510 -16.367 -26.433 1.00 91.69 570 ASN A N 1
ATOM 4383 C CA . ASN A 1 570 ? 30.672 -17.439 -26.965 1.00 91.69 570 ASN A CA 1
ATOM 4384 C C . ASN A 1 570 ? 29.522 -16.857 -27.791 1.00 91.69 570 ASN A C 1
ATOM 4386 O O . ASN A 1 570 ? 28.765 -16.021 -27.299 1.00 91.69 570 ASN A O 1
ATOM 4390 N N . LEU A 1 571 ? 29.391 -17.316 -29.030 1.00 94.50 571 LEU A N 1
ATOM 4391 C CA . LEU A 1 571 ? 28.357 -16.908 -29.966 1.00 94.50 571 LEU A CA 1
ATOM 4392 C C . LEU A 1 571 ? 27.551 -18.113 -30.452 1.00 94.50 571 LEU A C 1
ATOM 4394 O O . LEU A 1 571 ? 28.119 -19.068 -30.980 1.00 94.50 571 LEU A O 1
ATOM 4398 N N . SER A 1 572 ? 26.227 -17.998 -30.389 1.00 96.56 572 SER A N 1
ATOM 4399 C CA . SER A 1 572 ? 25.281 -18.851 -31.106 1.00 96.56 572 SER A CA 1
ATOM 4400 C C . SER A 1 572 ? 24.392 -17.997 -32.009 1.00 96.56 572 SER A C 1
ATOM 4402 O O . SER A 1 572 ? 23.743 -17.069 -31.529 1.00 96.56 572 SER A O 1
ATOM 4404 N N . LEU A 1 573 ? 24.363 -18.293 -33.308 1.00 95.88 573 LEU A N 1
ATOM 4405 C CA . LEU A 1 573 ? 23.506 -17.627 -34.290 1.00 95.88 573 LEU A CA 1
ATOM 4406 C C . LEU A 1 573 ? 22.549 -18.622 -34.941 1.00 95.88 573 LEU A C 1
ATOM 4408 O O . LEU A 1 573 ? 22.995 -19.663 -35.424 1.00 95.88 573 LEU A O 1
ATOM 4412 N N . GLN A 1 574 ? 21.274 -18.251 -35.043 1.00 96.56 574 GLN A N 1
ATOM 4413 C CA . GLN A 1 574 ? 20.255 -19.026 -35.744 1.00 96.56 574 GLN A CA 1
ATOM 4414 C C . GLN A 1 574 ? 19.400 -18.120 -36.643 1.00 96.56 574 GLN A C 1
ATOM 4416 O O . GLN A 1 574 ? 18.903 -17.097 -36.185 1.00 96.56 574 GLN A O 1
ATOM 4421 N N . HIS A 1 575 ? 19.211 -18.471 -37.917 1.00 97.19 575 HIS A N 1
ATOM 4422 C CA . HIS A 1 575 ? 18.338 -17.718 -38.843 1.00 97.19 575 HIS A CA 1
ATOM 4423 C C . HIS A 1 575 ? 18.683 -16.217 -38.992 1.00 97.19 575 HIS A C 1
ATOM 4425 O O . HIS A 1 575 ? 17.827 -15.393 -39.309 1.00 97.19 575 HIS A O 1
ATOM 4431 N N . CYS A 1 576 ? 19.944 -15.839 -38.769 1.00 97.44 576 CYS A N 1
ATOM 4432 C CA . CYS A 1 576 ? 20.386 -14.444 -38.812 1.00 97.44 576 CYS A CA 1
ATOM 4433 C C . CYS A 1 576 ? 20.900 -14.032 -40.200 1.00 97.44 576 CYS A C 1
ATOM 4435 O O . CYS A 1 576 ? 21.481 -14.835 -40.930 1.00 97.44 576 CYS A O 1
ATOM 4437 N N . GLN A 1 577 ? 20.764 -12.748 -40.533 1.00 97.38 577 GLN A N 1
ATOM 4438 C CA . GLN A 1 577 ? 21.324 -12.134 -41.739 1.00 97.38 577 GLN A CA 1
ATOM 4439 C C . GLN A 1 577 ? 22.388 -11.104 -41.353 1.00 97.38 577 GLN A C 1
ATOM 4441 O O . GLN A 1 577 ? 22.095 -10.121 -40.675 1.00 97.38 577 GLN A O 1
ATOM 4446 N N . ILE A 1 578 ? 23.632 -11.313 -41.780 1.00 97.31 578 ILE A N 1
ATOM 4447 C CA . ILE A 1 578 ? 24.759 -10.425 -41.491 1.00 97.31 578 ILE A CA 1
ATOM 4448 C C . ILE A 1 578 ? 25.388 -9.986 -42.808 1.00 97.31 578 ILE A C 1
ATOM 4450 O O . ILE A 1 578 ? 26.121 -10.753 -43.429 1.00 97.31 578 ILE A O 1
ATOM 4454 N N . HIS A 1 579 ? 25.124 -8.750 -43.229 1.00 95.75 579 HIS A N 1
ATOM 4455 C CA . HIS A 1 579 ? 25.484 -8.271 -44.565 1.00 95.75 579 HIS A CA 1
ATOM 4456 C C . HIS A 1 579 ? 25.849 -6.786 -44.588 1.00 95.75 579 HIS A C 1
ATOM 4458 O O . HIS A 1 579 ? 25.474 -6.021 -43.709 1.00 95.75 579 HIS A O 1
ATOM 4464 N N . ARG A 1 580 ? 26.526 -6.331 -45.645 1.00 95.94 580 ARG A N 1
ATOM 4465 C CA . ARG A 1 580 ? 26.882 -4.918 -45.886 1.00 95.94 580 ARG A CA 1
ATOM 4466 C C . ARG A 1 580 ? 27.708 -4.266 -44.771 1.00 95.94 580 ARG A C 1
ATOM 4468 O O . ARG A 1 580 ? 27.723 -3.046 -44.651 1.00 95.94 580 ARG A O 1
ATOM 4475 N N . ASN A 1 581 ? 28.404 -5.052 -43.954 1.00 96.31 581 ASN A N 1
ATOM 4476 C CA . ASN A 1 581 ? 29.356 -4.528 -42.978 1.00 96.31 581 ASN A CA 1
ATOM 4477 C C . ASN A 1 581 ? 30.720 -4.307 -43.652 1.00 96.31 581 ASN A C 1
ATOM 4479 O O . ASN A 1 581 ? 31.092 -5.041 -44.570 1.00 96.31 581 ASN A O 1
ATOM 4483 N N . GLN A 1 582 ? 31.480 -3.308 -43.199 1.00 94.06 582 GLN A N 1
ATOM 4484 C CA . GLN A 1 582 ? 32.783 -2.967 -43.795 1.00 94.06 582 GLN A CA 1
ATOM 4485 C C . GLN A 1 582 ? 33.905 -3.962 -43.428 1.00 94.06 582 GLN A C 1
ATOM 4487 O O . GLN A 1 582 ? 34.964 -3.991 -44.061 1.00 94.06 582 GLN A O 1
ATOM 4492 N N . GLY A 1 583 ? 33.685 -4.786 -42.404 1.00 92.12 583 GLY A N 1
ATOM 4493 C CA . GLY A 1 583 ? 34.556 -5.879 -41.979 1.00 92.12 583 GLY A CA 1
ATOM 4494 C C . GLY A 1 583 ? 34.087 -7.249 -42.475 1.00 92.12 583 GLY A C 1
ATOM 4495 O O . GLY A 1 583 ? 33.590 -7.394 -43.592 1.00 92.12 583 GLY A O 1
ATOM 4496 N N . TYR A 1 584 ? 34.290 -8.270 -41.640 1.00 92.50 584 TYR A N 1
ATOM 4497 C CA . TYR A 1 584 ? 33.765 -9.621 -41.863 1.00 92.50 584 TYR A CA 1
ATOM 4498 C C . TYR A 1 584 ? 32.318 -9.724 -41.361 1.00 92.50 584 TYR A C 1
ATOM 4500 O O . TYR A 1 584 ? 31.885 -8.918 -40.541 1.00 92.50 584 TYR A O 1
ATOM 4508 N N . ALA A 1 585 ? 31.576 -10.753 -41.777 1.00 91.25 585 ALA A N 1
ATOM 4509 C CA . ALA A 1 585 ? 30.307 -11.076 -41.120 1.00 91.25 585 ALA A CA 1
ATOM 4510 C C . ALA A 1 585 ? 30.534 -11.426 -39.638 1.00 91.25 585 ALA A C 1
ATOM 4512 O O . ALA A 1 585 ? 29.933 -10.834 -38.747 1.00 91.25 585 ALA A O 1
ATOM 4513 N N . ILE A 1 586 ? 31.466 -12.349 -39.388 1.00 94.38 586 ILE A N 1
ATOM 4514 C CA . ILE A 1 586 ? 31.889 -12.781 -38.056 1.00 94.38 586 ILE A CA 1
ATOM 4515 C C . ILE A 1 586 ? 33.417 -12.753 -38.019 1.00 94.38 586 ILE A C 1
ATOM 4517 O O . ILE A 1 586 ? 34.069 -13.297 -38.912 1.00 94.38 586 ILE A O 1
ATOM 4521 N N . TYR A 1 587 ? 33.984 -12.125 -36.993 1.00 90.62 587 TYR A N 1
ATOM 4522 C CA . TYR A 1 587 ? 35.415 -12.116 -36.709 1.00 90.62 587 TYR A CA 1
ATOM 4523 C C . TYR A 1 587 ? 35.657 -12.683 -35.309 1.00 90.62 587 TYR A C 1
ATOM 4525 O O . TYR A 1 587 ? 35.247 -12.077 -34.325 1.00 90.62 587 TYR A O 1
ATOM 4533 N N . ALA A 1 588 ? 36.295 -13.851 -35.216 1.00 87.88 588 ALA A N 1
ATOM 4534 C CA . ALA A 1 588 ? 36.571 -14.528 -33.949 1.00 87.88 588 ALA A CA 1
ATOM 4535 C C . ALA A 1 588 ? 38.080 -14.720 -33.748 1.00 87.88 588 ALA A C 1
ATOM 4537 O O . ALA A 1 588 ? 38.781 -15.148 -34.666 1.00 87.88 588 ALA A O 1
ATOM 4538 N N . TYR A 1 589 ? 38.575 -14.414 -32.548 1.00 82.88 589 TYR A N 1
ATOM 4539 C CA . TYR A 1 589 ? 39.986 -14.529 -32.169 1.00 82.88 589 TYR A CA 1
ATOM 4540 C C . TYR A 1 589 ? 40.131 -14.952 -30.691 1.00 82.88 589 TYR A C 1
ATOM 4542 O O . TYR A 1 589 ? 39.166 -14.882 -29.933 1.00 82.88 589 TYR A O 1
ATOM 4550 N N . GLN A 1 590 ? 41.321 -15.407 -30.265 1.00 77.50 590 GLN A N 1
ATOM 4551 C CA . GLN A 1 590 ? 41.631 -15.756 -28.858 1.00 77.50 590 GLN A CA 1
ATOM 4552 C C . GLN A 1 590 ? 40.610 -16.707 -28.194 1.00 77.50 590 GLN A C 1
ATOM 4554 O O . GLN A 1 590 ? 40.006 -16.392 -27.166 1.00 77.50 590 GLN A O 1
ATOM 4559 N N . ASN A 1 591 ? 40.446 -17.902 -28.774 1.00 80.81 591 ASN A N 1
ATOM 4560 C CA . ASN A 1 591 ? 39.572 -18.969 -28.262 1.00 80.81 591 ASN A CA 1
ATOM 4561 C C . ASN A 1 591 ? 38.074 -18.598 -28.195 1.00 80.81 591 ASN A C 1
ATOM 4563 O O . ASN A 1 591 ? 37.352 -19.101 -27.337 1.00 80.81 591 ASN A O 1
ATOM 4567 N N . GLY A 1 592 ? 37.599 -17.723 -29.087 1.00 79.56 592 GLY A N 1
ATOM 4568 C CA . GLY A 1 592 ? 36.166 -17.488 -29.270 1.00 79.56 592 GLY A CA 1
ATOM 4569 C C . GLY A 1 592 ? 35.446 -18.733 -29.808 1.00 79.56 592 GLY A C 1
ATOM 4570 O O . GLY A 1 592 ? 35.928 -19.378 -30.740 1.00 79.56 592 GLY A O 1
ATOM 4571 N N . ILE A 1 593 ? 34.290 -19.062 -29.232 1.00 84.12 593 ILE A N 1
ATOM 4572 C CA . ILE A 1 593 ? 33.453 -20.202 -29.632 1.00 84.12 593 ILE A CA 1
ATOM 4573 C C . ILE A 1 593 ? 32.302 -19.681 -30.487 1.00 84.12 593 ILE A C 1
ATOM 4575 O O . ILE A 1 593 ? 31.604 -18.753 -30.081 1.00 84.12 593 ILE A O 1
ATOM 4579 N N . VAL A 1 594 ? 32.094 -20.288 -31.655 1.00 89.00 594 VAL A N 1
ATOM 4580 C CA . VAL A 1 594 ? 31.077 -19.859 -32.621 1.00 89.00 594 VAL A CA 1
ATOM 4581 C C . VAL A 1 594 ? 30.252 -21.050 -33.094 1.00 89.00 594 VAL A C 1
ATOM 4583 O O . VAL A 1 594 ? 30.801 -22.002 -33.642 1.00 89.00 594 VAL A O 1
ATOM 4586 N N . SER A 1 595 ? 28.934 -20.953 -32.933 1.00 91.69 595 SER A N 1
ATOM 4587 C CA . SER A 1 595 ? 27.930 -21.830 -33.537 1.00 91.69 595 SER A CA 1
ATOM 4588 C C . SER A 1 595 ? 27.046 -21.011 -34.476 1.00 91.69 595 SER A C 1
ATOM 4590 O O . SER A 1 595 ? 26.567 -19.940 -34.099 1.00 91.69 595 SER A O 1
ATOM 4592 N N . VAL A 1 596 ? 26.843 -21.490 -35.703 1.00 92.25 596 VAL A N 1
ATOM 4593 C CA . VAL A 1 596 ? 26.022 -20.816 -36.720 1.00 92.25 596 VAL A CA 1
ATOM 4594 C C . VAL A 1 596 ? 25.124 -21.837 -37.403 1.00 92.25 596 VAL A C 1
ATOM 4596 O O . VAL A 1 596 ? 25.616 -22.814 -37.966 1.00 92.25 596 VAL A O 1
ATOM 4599 N N . GLU A 1 597 ? 23.821 -21.575 -37.409 1.00 91.69 597 GLU A N 1
ATOM 4600 C CA . GLU A 1 597 ? 22.810 -22.423 -38.032 1.00 91.69 597 GLU A CA 1
ATOM 4601 C C . GLU A 1 597 ? 21.854 -21.583 -38.896 1.00 91.69 597 GLU A C 1
ATOM 4603 O O . GLU A 1 597 ? 21.272 -20.603 -38.437 1.00 91.69 597 GLU A O 1
ATOM 4608 N N . ASN A 1 598 ? 21.674 -21.968 -40.163 1.00 94.00 598 ASN A N 1
ATOM 4609 C CA . ASN A 1 598 ? 20.730 -21.337 -41.101 1.00 94.00 598 ASN A CA 1
ATOM 4610 C C . ASN A 1 598 ? 20.880 -19.805 -41.258 1.00 94.00 598 ASN A C 1
ATOM 4612 O O . ASN A 1 598 ? 19.887 -19.101 -41.428 1.00 94.00 598 ASN A O 1
ATOM 4616 N N . CYS A 1 599 ? 22.106 -19.275 -41.206 1.00 92.69 599 CYS A N 1
ATOM 4617 C CA . CYS A 1 599 ? 22.379 -17.837 -41.332 1.00 92.69 599 CYS A CA 1
ATOM 4618 C C . CYS A 1 599 ? 22.884 -17.440 -42.731 1.00 92.69 599 CYS A C 1
ATOM 4620 O O . CYS A 1 599 ? 23.663 -18.173 -43.342 1.00 92.69 599 CYS A O 1
ATOM 4622 N N . ASP A 1 600 ? 22.534 -16.235 -43.195 1.00 91.62 600 ASP A N 1
ATOM 4623 C CA . ASP A 1 600 ? 23.116 -15.611 -44.393 1.00 91.62 600 ASP A CA 1
ATOM 4624 C C . ASP A 1 600 ? 24.207 -14.608 -43.997 1.00 91.62 600 ASP A C 1
ATOM 4626 O O . ASP A 1 600 ? 23.933 -13.601 -43.350 1.00 91.62 600 ASP A O 1
ATOM 4630 N N . LEU A 1 601 ? 25.455 -14.884 -44.379 1.00 93.25 601 LEU A N 1
ATOM 4631 C CA . LEU A 1 601 ? 26.641 -14.107 -43.991 1.00 93.25 601 LEU A CA 1
ATOM 4632 C C . LEU A 1 601 ? 27.310 -13.385 -45.181 1.00 93.25 601 LEU A C 1
ATOM 4634 O O . LEU A 1 601 ? 28.487 -13.008 -45.116 1.00 93.25 601 LEU A O 1
ATOM 4638 N N . ARG A 1 602 ? 26.606 -13.262 -46.312 1.00 87.06 602 ARG A N 1
ATOM 4639 C CA . ARG A 1 602 ? 27.148 -12.726 -47.573 1.00 87.06 602 ARG A CA 1
ATOM 4640 C C . ARG A 1 602 ? 27.162 -11.194 -47.603 1.00 87.06 602 ARG A C 1
ATOM 4642 O O . ARG A 1 602 ? 26.706 -10.520 -46.689 1.00 87.06 602 ARG A O 1
ATOM 4649 N N . ASP A 1 603 ? 27.738 -10.649 -48.672 1.00 89.62 603 ASP A N 1
ATOM 4650 C CA . ASP A 1 603 ? 27.716 -9.217 -48.998 1.00 89.62 603 ASP A CA 1
ATOM 4651 C C . ASP A 1 603 ? 28.383 -8.287 -47.970 1.00 89.62 603 ASP A C 1
ATOM 4653 O O . ASP A 1 603 ? 28.007 -7.125 -47.841 1.00 89.62 603 ASP A O 1
ATOM 4657 N N . ASN A 1 604 ? 29.400 -8.772 -47.253 1.00 90.44 604 ASN A N 1
ATOM 4658 C CA . ASN A 1 604 ? 30.277 -7.951 -46.406 1.00 90.44 604 ASN A CA 1
ATOM 4659 C C . ASN A 1 604 ? 31.573 -7.583 -47.154 1.00 90.44 604 ASN A C 1
ATOM 4661 O O . ASN A 1 604 ? 32.049 -8.355 -47.992 1.00 90.44 604 ASN A O 1
ATOM 4665 N N . SER A 1 605 ? 32.162 -6.419 -46.851 1.00 86.25 605 SER A N 1
ATOM 4666 C CA . SER A 1 605 ? 33.312 -5.866 -47.592 1.00 86.25 605 SER A CA 1
ATOM 4667 C C . SER A 1 605 ? 34.566 -6.740 -47.504 1.00 86.25 605 SER A C 1
ATOM 4669 O O . SER A 1 605 ? 35.372 -6.759 -48.436 1.00 86.25 605 SER A O 1
ATOM 4671 N N . ARG A 1 606 ? 34.739 -7.509 -46.420 1.00 77.62 606 ARG A N 1
ATOM 4672 C CA . ARG A 1 606 ? 35.726 -8.592 -46.369 1.00 77.62 606 ARG A CA 1
ATOM 4673 C C . ARG A 1 606 ? 35.018 -9.927 -46.551 1.00 77.62 606 ARG A C 1
ATOM 4675 O O . ARG A 1 606 ? 34.160 -10.298 -45.751 1.00 77.62 606 ARG A O 1
ATOM 4682 N N . ARG A 1 607 ? 35.433 -10.693 -47.569 1.00 57.81 607 ARG A N 1
ATOM 4683 C CA . ARG A 1 607 ? 35.074 -12.117 -47.659 1.00 57.81 607 ARG A CA 1
ATOM 4684 C C . ARG A 1 607 ? 35.543 -12.793 -46.378 1.00 57.81 607 ARG A C 1
ATOM 4686 O O . ARG A 1 607 ? 36.690 -12.578 -45.995 1.00 57.81 607 ARG A O 1
ATOM 4693 N N . SER A 1 608 ? 34.686 -13.590 -45.744 1.00 55.16 608 SER A N 1
ATOM 4694 C CA . SER A 1 608 ? 35.059 -14.500 -44.657 1.00 55.16 608 SER A CA 1
ATOM 4695 C C . SER A 1 608 ? 36.346 -15.226 -45.053 1.00 55.16 608 SER A C 1
ATOM 4697 O O . SER A 1 608 ? 36.369 -16.022 -45.993 1.00 55.16 608 SER A O 1
ATOM 4699 N N . SER A 1 609 ? 37.465 -14.837 -44.441 1.00 39.62 609 SER A N 1
ATOM 4700 C CA . SER A 1 609 ? 38.774 -15.330 -44.846 1.00 39.62 609 SER A CA 1
ATOM 4701 C C . SER A 1 609 ? 38.930 -16.791 -44.424 1.00 39.62 609 SER A C 1
ATOM 4703 O O . SER A 1 609 ? 38.215 -17.306 -43.565 1.00 39.62 609 SER A O 1
ATOM 4705 N N . ARG A 1 610 ? 39.890 -17.463 -45.059 1.00 39.62 610 ARG A N 1
ATOM 4706 C CA . ARG A 1 610 ? 40.266 -18.884 -44.946 1.00 39.62 610 ARG A CA 1
ATOM 4707 C C . ARG A 1 610 ? 40.455 -19.441 -43.514 1.00 39.62 610 ARG A C 1
ATOM 4709 O O . ARG A 1 610 ? 40.635 -20.643 -43.388 1.00 39.62 610 ARG A O 1
ATOM 4716 N N . TYR A 1 611 ? 40.390 -18.616 -42.467 1.00 39.50 611 TYR A N 1
ATOM 4717 C CA . TYR A 1 611 ? 40.575 -18.990 -41.057 1.00 39.50 611 TYR A CA 1
ATOM 4718 C C . TYR A 1 611 ? 39.337 -19.603 -40.372 1.00 39.50 611 TYR A C 1
ATOM 4720 O O . TYR A 1 611 ? 39.440 -20.068 -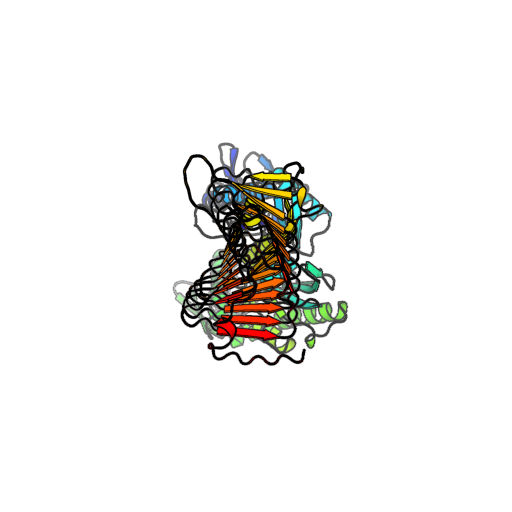39.242 1.00 39.50 611 TYR A O 1
ATOM 4728 N N . LEU A 1 612 ? 38.187 -19.682 -41.052 1.00 43.81 612 LEU A N 1
ATOM 4729 C CA . LEU A 1 612 ? 37.016 -20.438 -40.571 1.00 43.81 612 LEU A CA 1
ATOM 4730 C C . LEU A 1 612 ? 37.181 -21.972 -40.661 1.00 43.81 612 LEU A C 1
ATOM 4732 O O . LEU A 1 612 ? 36.264 -22.690 -40.293 1.00 43.81 612 LEU A O 1
ATOM 4736 N N . TRP A 1 613 ? 38.311 -22.501 -41.142 1.00 40.06 613 TRP A N 1
ATOM 4737 C CA . TRP A 1 613 ? 38.497 -23.954 -41.313 1.00 40.06 613 TRP A CA 1
ATOM 4738 C C . TRP A 1 613 ? 39.411 -24.617 -40.267 1.00 40.06 613 TRP A C 1
ATOM 4740 O O . TRP A 1 613 ? 39.507 -25.839 -40.263 1.00 40.06 613 TRP A O 1
ATOM 4750 N N . GLU A 1 614 ? 40.057 -23.852 -39.376 1.00 34.22 614 GLU A N 1
ATOM 4751 C CA . GLU A 1 614 ? 40.980 -24.391 -38.349 1.00 34.22 614 GLU A CA 1
ATOM 4752 C C . GLU A 1 614 ? 40.485 -24.239 -36.898 1.00 34.22 614 GLU A C 1
ATOM 4754 O O . GLU A 1 614 ? 41.058 -24.830 -35.984 1.00 34.22 614 GLU A O 1
ATOM 4759 N N . LEU A 1 615 ? 39.396 -23.503 -36.660 1.00 38.16 615 LEU A N 1
ATOM 4760 C CA . LEU A 1 615 ? 38.668 -23.555 -35.388 1.00 38.16 615 LEU A CA 1
ATOM 4761 C C . LEU A 1 615 ? 37.757 -24.786 -35.396 1.00 38.16 615 LEU A C 1
ATOM 4763 O O . LEU A 1 615 ? 37.205 -25.121 -36.440 1.00 38.16 615 LEU A O 1
ATOM 4767 N N . SER A 1 616 ? 37.590 -25.451 -34.250 1.00 36.44 616 SER A N 1
ATOM 4768 C CA . SER A 1 616 ? 36.652 -26.563 -34.040 1.00 36.44 616 SER A CA 1
ATOM 4769 C C . SER A 1 616 ? 35.203 -26.100 -34.238 1.00 36.44 616 SER A C 1
ATOM 4771 O O . SER A 1 616 ? 34.460 -25.856 -33.290 1.00 36.44 616 SER A O 1
ATOM 4773 N N . LEU A 1 617 ? 34.844 -25.915 -35.500 1.00 39.34 617 LEU A N 1
ATOM 4774 C CA . LEU A 1 617 ? 33.560 -25.494 -36.016 1.00 39.34 617 LEU A CA 1
ATOM 4775 C C . LEU A 1 617 ? 32.746 -26.766 -36.257 1.00 39.34 617 LEU A C 1
ATOM 4777 O O . LEU A 1 617 ? 32.956 -27.476 -37.239 1.00 39.34 617 LEU A O 1
ATOM 4781 N N . GLU A 1 618 ? 31.794 -27.060 -35.372 1.00 37.16 618 GLU A N 1
ATOM 4782 C CA . GLU A 1 618 ? 30.655 -27.909 -35.732 1.00 37.16 618 GLU A CA 1
ATOM 4783 C C . GLU A 1 618 ? 29.770 -27.106 -36.704 1.00 37.16 618 GLU A C 1
ATOM 4785 O O . GLU A 1 618 ? 28.732 -26.554 -36.345 1.00 37.16 618 GLU A O 1
ATOM 4790 N N . ILE A 1 619 ? 30.202 -26.989 -37.963 1.00 38.38 619 ILE A N 1
ATOM 4791 C CA . ILE A 1 619 ? 29.350 -26.489 -39.045 1.00 38.38 619 ILE A CA 1
ATOM 4792 C C . ILE A 1 619 ? 28.351 -27.599 -39.364 1.00 38.38 619 ILE A C 1
ATOM 4794 O O . ILE A 1 619 ? 28.618 -28.499 -40.158 1.00 38.38 619 ILE A O 1
ATOM 4798 N N . LYS A 1 620 ? 27.171 -27.535 -38.750 1.00 34.50 620 LYS A N 1
ATOM 4799 C CA . LYS A 1 620 ? 25.992 -28.291 -39.189 1.00 34.50 620 LYS A CA 1
ATOM 4800 C C . LYS A 1 620 ? 25.273 -27.524 -40.304 1.00 34.50 620 LYS A C 1
ATOM 4802 O O . LYS A 1 620 ? 24.095 -27.220 -40.175 1.00 34.50 620 LYS A O 1
ATOM 4807 N N . SER A 1 621 ? 25.955 -27.174 -41.398 1.00 32.34 621 SER A N 1
ATOM 4808 C CA . SER A 1 621 ? 25.271 -26.596 -42.565 1.00 32.34 621 SER A CA 1
ATOM 4809 C C . SER A 1 621 ? 24.897 -27.685 -43.576 1.00 32.34 621 SER A C 1
ATOM 4811 O O . SER A 1 621 ? 25.733 -28.447 -44.063 1.00 32.34 621 SER A O 1
ATOM 4813 N N . LYS A 1 622 ? 23.605 -27.758 -43.915 1.00 29.11 622 LYS A N 1
ATOM 4814 C CA . LYS A 1 622 ? 23.136 -28.293 -45.197 1.00 29.11 622 LYS A CA 1
ATOM 4815 C C . LYS A 1 622 ? 22.726 -27.098 -46.064 1.00 29.11 622 LYS A C 1
ATOM 4817 O O . LYS A 1 622 ? 21.622 -26.597 -45.901 1.00 29.11 622 LYS A O 1
ATOM 4822 N N . ARG A 1 623 ? 23.614 -26.784 -47.016 1.00 28.52 623 ARG A N 1
ATOM 4823 C CA . ARG A 1 623 ? 23.531 -25.819 -48.134 1.00 28.52 623 ARG A CA 1
ATOM 4824 C C . ARG A 1 623 ? 23.641 -24.338 -47.807 1.00 28.52 623 ARG A C 1
ATOM 4826 O O . ARG A 1 623 ? 22.771 -23.809 -47.094 1.00 28.52 623 ARG A O 1
#

Foldseek 3Di:
DEKQKEQDQFWIWIWAQFQQDIDTQADPPPRHGIFGLKWFQDPVRDIDGGPRQVVCCVVDVQQMDGRLLVVQPPPAFRRRPPDTHHSLLSLLVHLLVSQVSVVVVDDPPDDGHAHYEYEDALPDDPVSVVSNVVSNVSSPHNYYHYDYLQQLLVLLVCVVDPDDFFAKEWEWEAAAFKTKIWIWGHHPSGIDTLFRIDIDRGFHVLNLLVLLVVVCLVPDDPQLVVLCPDPPNPVLVVVVSVVSSVQQVVQLPDQKDKDWHDGPNDIDIDIDGLVNSCVSCVVSLVVSVVRVVVRCVRSVHALQRNPAYEYHYDRCSRVSSQVSSCVRNVHGHHYDPCSSVSSSSSSNSVPQDLEAEEDCPDDPHNNAPQVVSRSHHAAGEYEYEFDEHEDAAEAQHEYEYEYDDAQVRAEQEYELEANYEYNYAEYEYESHEFEYDYDPPLRAYENYHAAAHEYEYYLYEFEHPHAEREEHEHLRAEYEYENYEFEHGQYESYEFEHLHHYEYENYEQEHYAEENYEFEHNGEYEYELYEFEHYAYANYEFEHNGEYEYENYEFEHYAEEPYEYEHQGEYHYYNYEQAHYQYFPYHYDHNYHYAYYNYHRDHYNDDPDPVVPPPPYPPPDDD

Radius of gyration: 34.59 Å; chains: 1; bounding box: 71×62×107 Å

Secondary structure (DSSP, 8-state):
-EEEEEE-SSEEEEEEEETTEEEEPPPTTT-SS-EESEEEE-TTS-EEETHHHHHHTTT-GGGEEE-TTTTTT-S--EEETTEEE-HHHHHHHHHHHHHHHHHTTSPTTPPPP-EEEEEE-TT--HHHHHHHHHHHHHTT-SEEEEEEHHHHHHHHHHHHS-PPTT-EEEEEEE-SS-EEEEEEEEETTEEEE-S--EEETT-SHHHHHHHHHHHHHHHS-HHHHHHHHSTT-HHHHHHHHHHHHHHHHHHHHSSEEEEEEEETTEEEEEEEEHHHHHHHHHHHHHHHHHHHHHHHHHHT--GGGEEEEEEESGGGGSHHHHHHHHHHHSSPPEE-SSHHHHHHHHHHHHHS-SEEEE-SS-TTSBSSHHHHHHHPPTTEEEEE-SEEEES-EEE-SSEEEEE-S-GGGEEEEEESS-SEEE-SSEEEEES-EEEEE--TT-----SEEESSEEEEEES-EEEESSS-SEEE-STTEEEEEES-EEE--SS-SEEE-TT-EEEEES-EEE--SS-SEEE-TT-EEEEES-EEE--SS-SEEE-TT-EEEEES-EEES-SS-SEEE-TT-EEEEES-EEES-SS-SEEE-SS-EEEEES-B--S-SS---GGGGSS--------

Sequence (623 aa):
MLLGIDFGTCNSSAALMLNGSLKLVKEPIKGGYSFPSCVYLTEQGEMLVGVAADNNRLRDIGRHRQEFKRELGTNEPYELGDRFVLPEELVAEVLRKLKSEAEKMLPPGRGAIKNAVITVPATYQQHKRSLMQKAAQAAGFISVRLIEEPVAAATYYAHQNLLKPGEIILVYDLGGGTFDATLIKKQGSTFKILATPTGLEDCGGTDFDKKIYQHLKGRCSQALREQLEQKQSLLAKVQVFGRCIDIKHQLSEAREASIHIPVLGQVESYHLTRMDFNQMIAPYIDHTIAVCDQLLQAAGIEWKEVSQVLLVGGSCRIPYVKTAVENKLGHSPLLVDEPELAVCQGAAIYGTPNTLTVSPYGENHYKSISEALMDAPPNATITVHPGIYQEAIVIDKPIKIEGYGQVAEIIVESKDLPCIWMQTAQAQVKNLTLRSIATQSGNKHFGVDIPQGQLLLENCDITSDSLSCIYIHGSGANTTIRQCQIHHGKQCGILVRDRAQALVEDSQIFRNTLSGVQIREGGNLTIRKSQISDCKQSGIFVYDSGRLTAEDCQIFNNAYSGVEILNLGNLSLQHCQIHRNQGYAIYAYQNGIVSVENCDLRDNSRRSSRYLWELSLEIKSKR

pLDDT: mean 91.14, std 10.86, range [28.52, 98.88]